Protein AF-A0A8H4QNU5-F1 (afdb_monomer)

Solvent-accessible surface area (backbone atoms only — not comparable to full-atom values): 30077 Å² total; per-residue (Å²): 131,89,81,92,89,90,83,91,81,88,80,84,78,80,78,75,76,78,73,78,78,78,79,72,67,63,80,73,55,80,88,35,53,20,45,44,49,52,50,52,51,52,51,26,39,53,64,59,38,55,66,49,28,43,51,55,43,65,69,76,32,36,51,74,86,24,36,89,65,54,48,67,56,48,35,51,48,15,56,69,18,60,15,71,41,70,68,41,69,55,86,65,88,46,67,34,37,36,41,34,35,30,30,23,67,64,58,68,46,36,32,40,37,39,34,31,28,39,78,87,43,98,76,30,30,37,62,31,41,46,82,38,87,35,69,71,55,69,92,80,47,56,91,85,40,88,61,42,65,61,47,55,57,68,67,44,69,56,48,74,69,54,51,49,48,48,52,51,42,51,37,52,48,28,59,76,44,23,30,52,46,72,53,26,50,53,38,35,54,50,54,52,49,39,51,75,72,46,70,56,70,80,43,36,45,56,53,63,37,22,49,50,54,22,52,58,42,23,73,72,64,56,23,81,55,40,39,39,44,55,41,71,62,82,89,65,76,78,52,72,68,56,48,53,52,50,50,48,51,51,31,61,76,44,50,46,19,32,52,99,78,30,64,48,79,44,81,45,78,58,98,88,46,80,42,38,32,25,38,34,42,39,39,28,35,43,46,45,86,39,88,65,35,48,61,53,54,46,58,55,52,34,64,41,24,81,35,58,29,41,38,43,38,24,47,69,11,64,42,42,100,52,97,44,29,60,60,25,49,24,51,52,47,38,37,42,44,69,67,46,80,68,58,104,52,96,62,72,26,43,47,65,45,32,33,24,18,36,55,80,66,82,50,68,79,43,71,43,52,33,51,75,61,58,69,82,57,53,77,32,33,46,43,31,70,37,36,35,31,33,36,36,30,92,52,30,16,53,64,57,50,47,53,43,47,50,43,47,60,26,74,76,32,52,43,46,33,35,30,47,44,85,79,7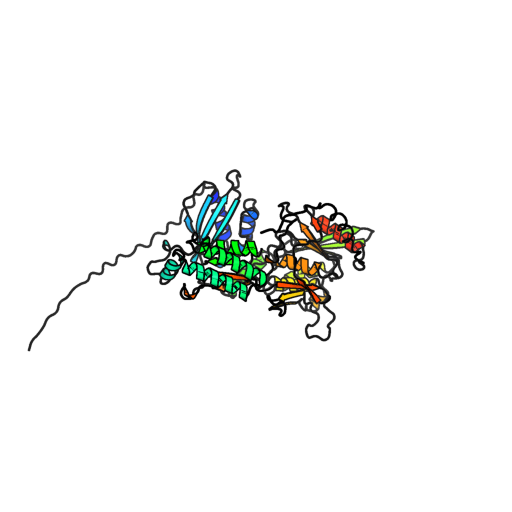8,74,52,74,91,52,47,63,80,52,59,29,70,57,35,55,56,57,49,80,44,67,37,64,26,82,78,52,85,64,42,55,37,32,37,32,33,36,31,32,16,43,50,26,37,30,28,90,87,65,53,66,41,72,61,71,90,60,74,54,80,41,82,34,71,70,62,55,67,58,50,46,51,53,53,47,50,53,43,56,74,68,60,65,76,79,79,82,78,74,81,70,81,67,67,75,66,69,77,77,76,80,86,80,82,88,80,86,85,86,84,81,91,83,135

Sequence (538 aa):
MKGFFQSLLGFTAIFTSAQPLSSTNPTIHPDHPASIQFSKWLTAFNTQKYSSLLDYHTDWNFPYNATQTGPETEFRMSHQFGGLDIVELEPMSSRSSLVAIVKGKRIGRYFRISVDVDVSTPAYTITKFKIDDLVTPLKFISIDDPRRAIYEQAHQSLTPELREKIVDGFTRLLLDRYVNNWMAKWVKEDLEGKLGSGEYNQYENSYTFARRLSEDARNICNNENLWIAFVEPMQTLPSAAEETAMELTYAKSINYGFPPSQITYHNLSSGGENITVAHITITSFVNCSIPGALHHIHDILSSAASASALIIDLQSHAGGPSGSDYDTLSFILSHLLEPVAATNDYNLGRHSVQAFVDHTGNHPLSQLWTFSLPQHMASQRFSDTKPMVVITSRRTSPAGTELAHILQVRRRIPAVAIARDDGSGMMGEVKRTTSKLTRPVALEPVCGEVFEGEKWWLVAVPVAQSLVFDFEGRGSTVDLGRNDILVSEGVVEMAREVLLEMVLRGGGDETHTDTDTETRSEMQGQGESHESQHNDLK

Secondary structure (DSSP, 8-state):
-----------------------------TT-HHHHHHHHHHHHHHTT-HHHHHHHHHSSS--GGGBSS-HHHHHHHHHHHTSEEEEEEPPPSSTTEEEEEEEETTT--EEEEEEEE-TTSTT--EEEEEEEEE---GGGS-TT-TTHHHHHHHTSPPPHHHHHHHHHHHHHHHHHH-S-HHHHHHHHHHHHHHHHTTGGGG--SHHHHHHHHHHHHHHHH--TT-EEEE-PPPS-PPPHHHHHHHHHHHHHHTGGG--TT-EEEEEEEETTEEEEEEEEE------TTSTTHHHHHHHHHHHGGGSSEEEEE-TT----SSTTHHHHHHHHHHHHSPPPP--SSSSTTPPEEEEEE-TTSSSEEEEEE-----HHHHTT---TTS-EEEEE-TT--HHHHHHHHHHHHSTTS-EEEEEE--SSS-STT----GGGT--PEEEEEESTTTTTT---EEEEEE--EEEEE-TT--EEE--TT--SEEESS-HHHHHHHHHHHHHHTTSS-------TTTTTSSSSS-------------

Structure (mmCIF, N/CA/C/O backbone):
data_AF-A0A8H4QNU5-F1
#
_entry.id   AF-A0A8H4QNU5-F1
#
loop_
_atom_site.group_PDB
_atom_site.id
_atom_site.type_symbol
_atom_site.label_atom_id
_atom_site.label_alt_id
_atom_site.label_comp_id
_atom_site.label_asym_id
_atom_site.label_entity_id
_atom_site.label_seq_id
_atom_site.pdbx_PDB_ins_code
_atom_site.Cartn_x
_atom_site.Cartn_y
_atom_site.Cartn_z
_atom_site.occupancy
_atom_site.B_iso_or_equiv
_atom_site.auth_seq_id
_atom_site.auth_comp_id
_atom_site.auth_asym_id
_atom_site.auth_atom_id
_atom_site.pdbx_PDB_model_num
ATOM 1 N N . MET A 1 1 ? -83.454 17.278 27.698 1.00 34.41 1 MET A N 1
ATOM 2 C CA . MET A 1 1 ? -82.327 16.913 28.590 1.00 34.41 1 MET A CA 1
ATOM 3 C C . MET A 1 1 ? -81.073 17.503 27.956 1.00 34.41 1 MET A C 1
ATOM 5 O O . MET A 1 1 ? -80.823 17.170 26.811 1.00 34.41 1 MET A O 1
ATOM 9 N N . LYS A 1 2 ? -80.570 18.648 28.458 1.00 31.47 2 LYS A N 1
ATOM 10 C CA . LYS A 1 2 ? -79.416 18.779 29.394 1.00 31.47 2 LYS A CA 1
ATOM 11 C C . LYS A 1 2 ? -78.160 18.087 28.830 1.00 31.47 2 LYS A C 1
ATOM 13 O O . LYS A 1 2 ? -78.254 16.901 28.568 1.00 31.47 2 LYS A O 1
ATOM 18 N N . GLY A 1 3 ? -76.980 18.680 28.649 1.00 28.00 3 GLY A N 1
ATOM 19 C CA . GLY A 1 3 ? -76.350 19.949 29.059 1.00 28.00 3 GLY A CA 1
ATOM 20 C C . GLY A 1 3 ? -74.816 19.711 29.033 1.00 28.00 3 GLY A C 1
ATOM 21 O O . GLY A 1 3 ? -74.393 18.620 29.385 1.00 28.00 3 GLY A O 1
ATOM 22 N N . PHE A 1 4 ? -74.018 20.573 28.389 1.00 34.12 4 PHE A N 1
ATOM 23 C CA . PHE A 1 4 ? -72.995 21.471 28.981 1.00 34.12 4 PHE A CA 1
ATOM 24 C C . PHE A 1 4 ? -71.911 20.841 29.901 1.00 34.12 4 PHE A C 1
ATOM 26 O O . PHE A 1 4 ? -72.241 20.469 31.021 1.00 34.12 4 PHE A O 1
ATOM 33 N N . PHE A 1 5 ? -70.624 20.823 29.485 1.00 31.03 5 PHE A N 1
ATOM 34 C CA . PHE A 1 5 ? -69.526 21.680 30.017 1.00 31.03 5 PHE A CA 1
ATOM 35 C C . PHE A 1 5 ? -68.133 21.412 29.384 1.00 31.03 5 PHE A C 1
ATOM 37 O O . PHE A 1 5 ? -67.773 20.276 29.091 1.00 31.03 5 PHE A O 1
ATOM 44 N N . GLN A 1 6 ? -67.362 22.498 29.222 1.00 33.28 6 GLN A N 1
ATOM 45 C CA . GLN A 1 6 ? -65.937 22.600 28.855 1.00 33.28 6 GLN A CA 1
ATOM 46 C C . GLN A 1 6 ? -64.992 22.527 30.079 1.00 33.28 6 GLN A C 1
ATOM 48 O O . GLN A 1 6 ? -65.345 23.002 31.154 1.00 33.28 6 GLN A O 1
ATOM 53 N N . SER A 1 7 ? -63.748 22.085 29.859 1.00 28.64 7 SER A N 1
ATOM 54 C CA . SER A 1 7 ? -62.492 22.449 30.565 1.00 28.64 7 SER A CA 1
ATOM 55 C C . SER A 1 7 ? -61.359 21.949 29.648 1.00 28.64 7 SER A C 1
ATOM 57 O O . SER A 1 7 ? -61.395 20.792 29.248 1.00 28.64 7 SER A O 1
ATOM 59 N N . LEU A 1 8 ? -60.500 22.750 29.005 1.00 28.38 8 LEU A N 1
ATOM 60 C CA . LEU A 1 8 ? -59.494 23.740 29.427 1.00 28.38 8 LEU A CA 1
ATOM 61 C C . LEU A 1 8 ? -58.418 23.188 30.385 1.00 28.38 8 LEU A C 1
ATOM 63 O O . LEU A 1 8 ? -58.561 23.284 31.599 1.00 28.38 8 LEU A O 1
ATOM 67 N N . LEU A 1 9 ? -57.318 22.689 29.807 1.00 31.08 9 LEU A N 1
ATOM 68 C CA . LEU A 1 9 ? -55.995 22.577 30.430 1.00 31.08 9 LEU A CA 1
ATOM 69 C C . LEU A 1 9 ? -54.949 23.052 29.412 1.00 31.08 9 LEU A C 1
ATOM 71 O O . LEU A 1 9 ? -54.781 22.456 28.351 1.00 31.08 9 LEU A O 1
ATOM 75 N N . GLY A 1 10 ? -54.295 24.169 29.730 1.00 27.77 10 GLY A N 1
ATOM 76 C CA . GLY A 1 10 ? -53.160 24.697 28.985 1.00 27.77 10 GLY A CA 1
ATOM 77 C C . GLY A 1 10 ? -51.876 23.991 29.406 1.00 27.77 10 GLY A C 1
ATOM 78 O O . GLY A 1 10 ? -51.514 24.020 30.579 1.00 27.77 10 GLY A O 1
ATOM 79 N N . PHE A 1 11 ? -51.188 23.386 28.440 1.00 32.78 11 PHE A N 1
ATOM 80 C CA . PHE A 1 11 ? -49.791 22.988 28.570 1.00 32.78 11 PHE A CA 1
ATOM 81 C C . PHE A 1 11 ? -48.928 24.058 27.902 1.00 32.78 11 PHE A C 1
ATOM 83 O O . PHE A 1 11 ? -48.875 24.171 26.679 1.00 32.78 11 PHE A O 1
ATOM 90 N N . THR A 1 12 ? -48.259 24.870 28.712 1.00 29.70 12 THR A N 1
ATOM 91 C CA . THR A 1 12 ? -47.139 25.706 28.285 1.00 29.70 12 THR A CA 1
ATOM 92 C C . THR A 1 12 ? -45.952 24.789 27.998 1.00 29.70 12 THR A C 1
ATOM 94 O O . THR A 1 12 ? -45.274 24.327 28.912 1.00 29.70 12 THR A O 1
ATOM 97 N N . ALA A 1 13 ? -45.711 24.493 26.721 1.00 32.84 13 ALA A N 1
ATOM 98 C CA . ALA A 1 13 ? -44.484 23.843 26.281 1.00 32.84 13 ALA A CA 1
ATOM 99 C C . ALA A 1 13 ? -43.311 24.819 26.472 1.00 32.84 13 ALA A C 1
ATOM 101 O O . ALA A 1 13 ? -43.195 25.818 25.761 1.00 32.84 13 ALA A O 1
ATOM 102 N N . ILE A 1 14 ? -42.458 24.549 27.460 1.00 33.12 14 ILE A N 1
ATOM 103 C CA . ILE A 1 14 ? -41.163 25.217 27.602 1.00 33.12 14 ILE A CA 1
ATOM 104 C C . ILE A 1 14 ? -40.258 24.619 26.523 1.00 33.12 14 ILE A C 1
ATOM 106 O O . ILE A 1 14 ? -39.682 23.551 26.702 1.00 33.12 14 ILE A O 1
ATOM 110 N N . PHE A 1 15 ? -40.163 25.291 25.378 1.00 35.19 15 PHE A N 1
ATOM 111 C CA . PHE A 1 15 ? -39.115 25.021 24.401 1.00 35.19 15 PHE A CA 1
ATOM 112 C C . PHE A 1 15 ? -37.797 25.559 24.963 1.00 35.19 15 PHE A C 1
ATOM 114 O O . PHE A 1 15 ? -37.478 26.738 24.820 1.00 35.19 15 PHE A O 1
ATOM 121 N N . THR A 1 16 ? -37.022 24.706 25.631 1.00 36.19 16 THR A N 1
ATOM 122 C CA . THR A 1 16 ? -35.598 24.961 25.854 1.00 36.19 16 THR A CA 1
ATOM 123 C C . THR A 1 16 ? -34.911 24.905 24.497 1.00 36.19 16 THR A C 1
ATOM 125 O O . THR A 1 16 ? -34.669 23.825 23.964 1.00 36.19 16 THR A O 1
ATOM 128 N N . SER A 1 17 ? -34.623 26.068 23.904 1.00 39.38 17 SER A N 1
ATOM 129 C CA . SER A 1 17 ? -33.760 26.120 22.726 1.00 39.38 17 SER A CA 1
ATOM 130 C C . SER A 1 17 ? -32.381 25.624 23.155 1.00 39.38 17 SER A C 1
ATOM 132 O O . SER A 1 17 ? -31.683 26.317 23.901 1.00 39.38 17 SER A O 1
ATOM 134 N N . ALA A 1 18 ? -32.004 24.415 22.742 1.00 38.41 18 ALA A N 1
ATOM 135 C CA . ALA A 1 18 ? -30.644 23.937 22.912 1.00 38.41 18 ALA A CA 1
ATOM 136 C C . ALA A 1 18 ? -29.724 24.944 22.210 1.00 38.41 18 ALA A C 1
ATOM 138 O O . ALA A 1 18 ? -29.812 25.127 20.995 1.00 38.41 18 ALA A O 1
ATOM 139 N N . GLN A 1 19 ? -28.912 25.671 22.981 1.00 36.81 19 GLN A N 1
ATOM 140 C CA . GLN A 1 19 ? -27.912 26.545 22.386 1.00 36.81 19 GLN A CA 1
ATOM 141 C C . GLN A 1 19 ? -26.945 25.661 21.592 1.00 36.81 19 GLN A C 1
ATOM 143 O O . GLN A 1 19 ? -26.494 24.645 22.131 1.00 36.81 19 GLN A O 1
ATOM 148 N N . PRO A 1 20 ? -26.637 25.999 20.328 1.00 46.50 20 PRO A N 1
ATOM 149 C CA . PRO A 1 20 ? -25.616 25.282 19.585 1.00 46.50 20 PRO A CA 1
ATOM 150 C C . PRO A 1 20 ? -24.326 25.339 20.402 1.00 46.50 20 PRO A C 1
ATOM 152 O O . PRO A 1 20 ? -23.888 26.420 20.796 1.00 46.50 20 PRO A O 1
ATOM 155 N N . LEU A 1 21 ? -23.757 24.171 20.708 1.00 44.94 21 LEU A N 1
ATOM 156 C CA . LEU A 1 21 ? -22.444 24.066 21.332 1.00 44.94 21 LEU A CA 1
ATOM 157 C C . LEU A 1 21 ? -21.467 24.850 20.454 1.00 44.94 21 LEU A C 1
ATOM 159 O O . LEU A 1 21 ? -21.171 24.433 19.335 1.00 44.94 21 LEU A O 1
ATOM 163 N N . SER A 1 22 ? -21.017 26.010 20.936 1.00 46.38 22 SER A N 1
ATOM 164 C CA . SER A 1 22 ? -19.964 26.787 20.293 1.00 46.38 22 SER A CA 1
ATOM 165 C C . SER A 1 22 ? -18.736 25.894 20.191 1.00 46.38 22 SER A C 1
ATOM 167 O O . SER A 1 22 ? -18.054 25.655 21.186 1.00 46.38 22 SER A O 1
ATOM 169 N N . SER A 1 23 ? -18.486 25.355 18.999 1.00 50.47 23 SER A N 1
ATOM 170 C CA . SER A 1 23 ? -17.342 24.501 18.716 1.00 50.47 23 SER A CA 1
ATOM 171 C C . SER A 1 23 ? -16.081 25.361 18.736 1.00 50.47 23 SER A C 1
ATOM 173 O O . SER A 1 23 ? -15.636 25.876 17.709 1.00 50.47 23 SER A O 1
ATOM 175 N N . THR A 1 24 ? -15.513 25.580 19.918 1.00 70.25 24 THR A N 1
ATOM 176 C CA . THR A 1 24 ? -14.141 26.067 20.010 1.00 70.25 24 THR A CA 1
ATOM 177 C C . THR A 1 24 ? -13.254 24.949 19.488 1.00 70.25 24 THR A C 1
ATOM 179 O O . THR A 1 24 ? -13.092 23.931 20.163 1.00 70.25 24 THR A O 1
ATOM 182 N N . ASN A 1 25 ? -12.734 25.111 18.270 1.00 79.31 25 ASN A N 1
ATOM 183 C CA . ASN A 1 25 ? -11.750 24.186 17.721 1.00 79.31 25 ASN A CA 1
ATOM 184 C C . ASN A 1 25 ? -10.618 24.017 18.747 1.00 79.31 25 ASN A C 1
ATOM 186 O O . ASN A 1 25 ? -10.149 25.032 19.275 1.00 79.31 25 ASN A O 1
ATOM 190 N N . PRO A 1 26 ? -10.192 22.781 19.058 1.00 87.00 26 PRO A N 1
ATOM 191 C CA . PRO A 1 26 ? -9.111 22.554 20.004 1.00 87.00 26 PRO A CA 1
ATOM 192 C C . PRO A 1 26 ? -7.875 23.351 19.586 1.00 87.00 26 PRO A C 1
ATOM 194 O O . PRO A 1 26 ? -7.382 23.210 18.465 1.00 87.00 26 PRO A O 1
ATOM 197 N N . THR A 1 27 ? -7.375 24.205 20.476 1.00 89.25 27 THR A N 1
ATOM 198 C CA . THR A 1 27 ? -6.168 24.984 20.200 1.00 89.25 27 THR A CA 1
ATOM 199 C C . THR A 1 27 ? -4.952 24.078 20.348 1.00 89.25 27 THR A C 1
ATOM 201 O O . THR A 1 27 ? -4.603 23.667 21.453 1.00 89.25 27 THR A O 1
ATOM 204 N N . ILE A 1 28 ? -4.285 23.780 19.235 1.00 91.25 28 ILE A N 1
ATOM 205 C CA . ILE A 1 28 ? -2.981 23.118 19.246 1.00 91.25 28 ILE A CA 1
ATOM 206 C C . ILE A 1 28 ? -1.957 24.068 19.880 1.00 91.25 28 ILE A C 1
ATOM 208 O O . ILE A 1 28 ? -1.839 25.217 19.456 1.00 91.25 28 ILE A O 1
ATOM 212 N N . HIS A 1 29 ? -1.190 23.600 20.867 1.00 92.25 29 HIS A N 1
ATOM 213 C CA . HIS A 1 29 ? -0.110 24.396 21.456 1.00 92.25 29 HIS A CA 1
ATOM 214 C C . HIS A 1 29 ? 0.997 24.657 20.417 1.00 92.25 29 HIS A C 1
ATOM 216 O O . HIS A 1 29 ? 1.667 23.699 20.018 1.00 92.25 29 HIS A O 1
ATOM 222 N N . PRO A 1 30 ? 1.225 25.917 19.994 1.00 90.94 30 PRO A N 1
ATOM 223 C CA . PRO A 1 30 ? 2.126 26.225 18.880 1.00 90.94 30 PRO A CA 1
ATOM 224 C C . PRO A 1 30 ? 3.601 25.932 19.192 1.00 90.94 30 PRO A C 1
ATOM 226 O O . PRO A 1 30 ? 4.366 25.650 18.278 1.00 90.94 30 PRO A O 1
ATOM 229 N N . ASP A 1 31 ? 3.985 25.927 20.473 1.00 93.00 31 ASP A N 1
ATOM 230 C CA . ASP A 1 31 ? 5.375 25.732 20.920 1.00 93.00 31 ASP A CA 1
ATOM 231 C C . ASP A 1 31 ? 5.702 24.275 21.308 1.00 93.00 31 ASP A C 1
ATOM 233 O O . ASP A 1 31 ? 6.784 23.965 21.823 1.00 93.00 31 ASP A O 1
ATOM 237 N N . HIS A 1 32 ? 4.751 23.357 21.122 1.00 95.62 32 HIS A N 1
ATOM 238 C CA . HIS A 1 32 ? 4.924 21.955 21.481 1.00 95.62 32 HIS A CA 1
ATOM 239 C C . HIS A 1 32 ? 5.539 21.172 20.300 1.00 95.62 32 HIS A C 1
ATOM 241 O O . HIS A 1 32 ? 4.938 21.147 19.227 1.00 95.62 32 HIS A O 1
ATOM 247 N N . PRO A 1 33 ? 6.706 20.509 20.453 1.00 96.06 33 PRO A N 1
ATOM 248 C CA . PRO A 1 33 ? 7.422 19.874 19.337 1.00 96.06 33 PRO A CA 1
ATOM 249 C C . PRO A 1 33 ? 6.572 18.937 18.466 1.00 96.06 33 PRO A C 1
ATOM 251 O O . PRO A 1 33 ? 6.509 19.111 17.248 1.00 96.06 33 PRO A O 1
ATOM 254 N N . ALA A 1 34 ? 5.848 17.995 19.081 1.00 96.19 34 ALA A N 1
ATOM 255 C CA . ALA A 1 34 ? 4.969 17.080 18.344 1.00 96.19 34 ALA A CA 1
ATOM 256 C C . ALA A 1 34 ? 3.806 17.814 17.648 1.00 96.19 34 ALA A C 1
ATOM 258 O O . ALA A 1 34 ? 3.397 17.450 16.548 1.00 96.19 34 ALA A O 1
ATOM 259 N N . SER A 1 35 ? 3.320 18.902 18.250 1.00 96.44 35 SER A N 1
ATOM 260 C CA . SER A 1 35 ? 2.259 19.738 17.688 1.00 96.44 35 SER A CA 1
ATOM 261 C C . SER A 1 35 ? 2.705 20.500 16.451 1.00 96.44 35 SER A C 1
ATOM 263 O O . SER A 1 35 ? 1.925 20.637 15.510 1.00 96.44 35 SER A O 1
ATOM 265 N N . ILE A 1 36 ? 3.953 20.972 16.428 1.00 95.50 36 ILE A N 1
ATOM 266 C CA . ILE A 1 36 ? 4.542 21.638 15.262 1.00 95.50 36 ILE A CA 1
ATOM 267 C C . ILE A 1 36 ? 4.569 20.671 14.077 1.00 95.50 36 ILE A C 1
ATOM 269 O O . ILE A 1 36 ? 4.114 21.024 12.990 1.00 95.50 36 ILE A O 1
ATOM 273 N N . GLN A 1 37 ? 5.052 19.443 14.287 1.00 95.38 37 GLN A N 1
ATOM 274 C CA . GLN A 1 37 ? 5.104 18.439 13.223 1.00 95.38 37 GLN A CA 1
ATOM 275 C C . GLN A 1 37 ? 3.718 18.000 12.763 1.00 95.38 37 GLN A C 1
ATOM 277 O O . GLN A 1 37 ? 3.441 18.029 11.565 1.00 95.38 37 GLN A O 1
ATOM 282 N N . PHE A 1 38 ? 2.820 17.692 13.700 1.00 96.00 38 PHE A N 1
ATOM 283 C CA . PHE A 1 38 ? 1.441 17.342 13.375 1.00 96.00 38 PHE A CA 1
ATOM 284 C C . PHE A 1 38 ? 0.732 18.452 12.584 1.00 96.00 38 PHE A C 1
ATOM 286 O O . PHE A 1 38 ? 0.052 18.169 11.603 1.00 96.00 38 PHE A O 1
ATOM 293 N N . SER A 1 39 ? 0.939 19.723 12.945 1.00 96.06 39 SER A N 1
ATOM 294 C CA . SER A 1 39 ? 0.343 20.865 12.236 1.00 96.06 39 SER A CA 1
ATOM 295 C C . SER A 1 39 ? 0.888 21.022 10.815 1.00 96.06 39 SER A C 1
ATOM 297 O O . SER A 1 39 ? 0.119 21.316 9.897 1.00 96.06 39 SER A O 1
ATOM 299 N N . LYS A 1 40 ? 2.197 20.812 10.609 1.00 95.31 40 LYS A N 1
ATOM 300 C CA . LYS A 1 40 ? 2.816 20.817 9.272 1.00 95.31 40 LYS A CA 1
ATOM 301 C C . LYS A 1 40 ? 2.243 19.702 8.399 1.00 95.31 40 LYS A C 1
ATOM 303 O O . LYS A 1 40 ? 1.782 19.989 7.295 1.00 95.31 40 LYS A O 1
ATOM 308 N N . TRP A 1 41 ? 2.197 18.475 8.922 1.00 96.12 41 TRP A N 1
ATOM 309 C CA . TRP A 1 41 ? 1.595 17.336 8.231 1.00 96.12 41 TRP A CA 1
ATOM 310 C C . TRP A 1 41 ? 0.131 17.602 7.879 1.00 96.12 41 TRP A C 1
ATOM 312 O O . TRP A 1 41 ? -0.257 17.490 6.722 1.00 96.12 41 TRP A O 1
ATOM 322 N N . LEU A 1 42 ? -0.679 18.020 8.857 1.00 97.12 42 LEU A N 1
ATOM 323 C CA . LEU A 1 42 ? -2.106 18.267 8.663 1.00 97.12 42 LEU A CA 1
ATOM 324 C C . LEU A 1 42 ? -2.348 19.368 7.625 1.00 97.12 42 LEU A C 1
ATOM 326 O O . LEU A 1 42 ? -3.288 19.280 6.836 1.00 97.12 42 LEU A O 1
ATOM 330 N N . THR A 1 43 ? -1.487 20.389 7.598 1.00 96.56 43 THR A N 1
ATOM 331 C CA . THR A 1 43 ? -1.516 21.437 6.571 1.00 96.56 43 THR A CA 1
ATOM 332 C C . THR A 1 43 ? -1.243 20.848 5.191 1.00 96.56 43 THR A C 1
ATOM 334 O O . THR A 1 43 ? -2.039 21.083 4.284 1.00 96.56 43 THR A O 1
ATOM 337 N N . ALA A 1 44 ? -0.180 20.049 5.036 1.00 96.31 44 ALA A N 1
ATOM 338 C CA . ALA A 1 44 ? 0.158 19.381 3.779 1.00 96.31 44 ALA A CA 1
ATOM 339 C C . ALA A 1 44 ? -0.970 18.440 3.315 1.00 96.31 44 ALA A C 1
ATOM 341 O O . ALA A 1 44 ? -1.446 18.558 2.184 1.00 96.31 44 ALA A O 1
ATOM 342 N N . PHE A 1 45 ? -1.474 17.589 4.212 1.00 96.44 45 PHE A N 1
ATOM 343 C CA . PHE A 1 45 ? -2.591 16.668 3.987 1.00 96.44 45 PHE A CA 1
ATOM 344 C C . PHE A 1 45 ? -3.844 17.406 3.511 1.00 96.44 45 PHE A C 1
ATOM 346 O O . PHE A 1 45 ? -4.460 17.035 2.515 1.00 96.44 45 PHE A O 1
ATOM 353 N N . ASN A 1 46 ? -4.193 18.517 4.162 1.00 97.19 46 ASN A N 1
ATOM 354 C CA . ASN A 1 46 ? -5.373 19.301 3.813 1.00 97.19 46 ASN A CA 1
ATOM 355 C C . ASN A 1 46 ? -5.256 20.072 2.492 1.00 97.19 46 ASN A C 1
ATOM 357 O O . ASN A 1 46 ? -6.277 20.555 2.003 1.00 97.19 46 ASN A O 1
ATOM 361 N N . THR A 1 47 ? -4.069 20.169 1.882 1.00 96.81 47 THR A N 1
ATOM 362 C CA . THR A 1 47 ? -3.950 20.740 0.530 1.00 96.81 47 THR A CA 1
ATOM 363 C C . THR A 1 47 ? -4.505 19.816 -0.551 1.00 96.81 47 THR A C 1
ATOM 365 O O . THR A 1 47 ? -4.806 20.302 -1.640 1.00 96.81 47 THR A O 1
ATOM 368 N N . GLN A 1 48 ? -4.609 18.507 -0.270 1.00 94.38 48 GLN A N 1
ATOM 369 C CA . GLN A 1 48 ? -4.953 17.475 -1.253 1.00 94.38 48 GLN A CA 1
ATOM 370 C C . GLN A 1 48 ? -4.026 17.516 -2.484 1.00 94.38 48 GLN A C 1
ATOM 372 O O . GLN A 1 48 ? -4.429 17.238 -3.609 1.00 94.38 48 GLN A O 1
ATOM 377 N N . LYS A 1 49 ? -2.756 17.891 -2.297 1.00 93.94 49 LYS A N 1
ATOM 378 C CA . LYS A 1 49 ? -1.734 17.869 -3.349 1.00 93.94 49 LYS A CA 1
ATOM 379 C C . LYS A 1 49 ? -0.667 16.853 -2.994 1.00 93.94 49 LYS A C 1
ATOM 381 O O . LYS A 1 49 ? -0.075 16.926 -1.920 1.00 93.94 49 LYS A O 1
ATOM 386 N N . TYR A 1 50 ? -0.385 15.942 -3.924 1.00 91.19 50 TYR A N 1
ATOM 387 C CA . TYR A 1 50 ? 0.648 14.927 -3.728 1.00 91.19 50 TYR A CA 1
ATOM 388 C C . TYR A 1 50 ? 2.017 15.566 -3.486 1.00 91.19 50 TYR A C 1
ATOM 390 O O . TYR A 1 50 ? 2.716 15.162 -2.567 1.00 91.19 50 TYR A O 1
ATOM 398 N N . SER A 1 51 ? 2.358 16.620 -4.236 1.00 91.00 51 SER A N 1
ATOM 399 C CA . SER A 1 51 ? 3.627 17.334 -4.068 1.00 91.00 51 SER A CA 1
ATOM 400 C C . SER A 1 51 ? 3.797 17.903 -2.659 1.00 91.00 51 SER A C 1
ATOM 402 O O . SER A 1 51 ? 4.858 17.755 -2.081 1.00 91.00 51 SER A O 1
ATOM 404 N N . SER A 1 52 ? 2.747 18.469 -2.055 1.00 94.00 52 SER A N 1
ATOM 405 C CA . SER A 1 52 ? 2.828 19.011 -0.692 1.00 94.00 52 SER A CA 1
ATOM 406 C C . SER A 1 52 ? 3.062 17.930 0.365 1.00 94.00 52 SER A C 1
ATOM 408 O O . SER A 1 52 ? 3.768 18.175 1.339 1.00 94.00 52 SER A O 1
ATOM 410 N N . LEU A 1 53 ? 2.485 16.738 0.179 1.00 92.88 53 LEU A N 1
ATOM 411 C CA . LEU A 1 53 ? 2.777 15.580 1.025 1.00 92.88 53 LEU A CA 1
ATOM 412 C C . LEU A 1 53 ? 4.196 15.064 0.776 1.00 92.88 53 LEU A C 1
ATOM 414 O O . LEU A 1 53 ? 4.916 14.792 1.728 1.00 92.88 53 LEU A O 1
ATOM 418 N N . LEU A 1 54 ? 4.619 14.970 -0.484 1.00 89.19 54 LEU A N 1
ATOM 419 C CA . LEU A 1 54 ? 5.966 14.535 -0.832 1.00 89.19 54 LEU A CA 1
ATOM 420 C C . LEU A 1 54 ? 7.026 15.461 -0.225 1.00 89.19 54 LEU A C 1
ATOM 422 O O . LEU A 1 54 ? 7.913 14.956 0.453 1.00 89.19 54 LEU A O 1
ATOM 426 N N . ASP A 1 55 ? 6.882 16.779 -0.384 1.00 90.88 55 ASP A N 1
ATOM 427 C CA . ASP A 1 55 ? 7.779 17.793 0.186 1.00 90.88 55 ASP A CA 1
ATOM 428 C C . ASP A 1 55 ? 7.899 17.617 1.711 1.00 90.88 55 ASP A C 1
ATOM 430 O O . ASP A 1 55 ? 8.998 17.564 2.267 1.00 90.88 55 ASP A O 1
ATOM 434 N N . TYR A 1 56 ? 6.761 17.421 2.388 1.00 92.38 56 TYR A N 1
ATOM 435 C CA . TYR A 1 56 ? 6.728 17.161 3.827 1.00 92.38 56 TYR A CA 1
ATOM 436 C C . TYR A 1 56 ? 7.495 15.887 4.221 1.00 92.38 56 TYR A C 1
ATOM 438 O O . TYR A 1 56 ? 8.203 15.882 5.232 1.00 92.38 56 TYR A O 1
ATOM 446 N N . HIS A 1 57 ? 7.388 14.823 3.419 1.00 89.38 57 HIS A N 1
ATOM 447 C CA . HIS A 1 57 ? 8.102 13.565 3.649 1.00 89.38 57 HIS A CA 1
ATOM 448 C C . HIS A 1 57 ? 9.600 13.651 3.293 1.00 89.38 57 HIS A C 1
ATOM 450 O O . HIS A 1 57 ? 10.414 12.966 3.910 1.00 89.38 57 HIS A O 1
ATOM 456 N N . THR A 1 58 ? 10.002 14.486 2.328 1.00 83.62 58 THR A N 1
ATOM 457 C CA . THR A 1 58 ? 11.399 14.586 1.865 1.00 83.62 58 THR A CA 1
ATOM 458 C C . THR A 1 58 ? 12.279 15.523 2.687 1.00 83.62 58 THR A C 1
ATOM 460 O O . THR A 1 58 ? 13.493 15.326 2.710 1.00 83.62 58 THR A O 1
ATOM 463 N N . ASP A 1 59 ? 11.709 16.495 3.402 1.00 73.62 59 ASP A N 1
ATOM 464 C CA . ASP A 1 59 ? 12.445 17.533 4.147 1.00 73.62 59 ASP A CA 1
ATOM 465 C C . ASP A 1 59 ? 13.122 17.036 5.452 1.00 73.62 59 ASP A C 1
ATOM 467 O O . ASP A 1 59 ? 13.200 17.759 6.445 1.00 73.62 59 ASP A O 1
ATOM 471 N N . TRP A 1 60 ? 13.633 15.797 5.476 1.00 61.50 60 TRP A N 1
ATOM 472 C CA . TRP A 1 60 ? 14.374 15.145 6.580 1.00 61.50 60 TRP A CA 1
ATOM 473 C C . TRP A 1 60 ? 13.605 14.943 7.898 1.00 61.50 60 TRP A C 1
ATOM 475 O O . TRP A 1 60 ? 14.117 14.329 8.835 1.00 61.50 60 TRP A O 1
ATOM 485 N N . ASN A 1 61 ? 12.360 15.408 7.977 1.00 68.62 61 ASN A N 1
ATOM 486 C CA . ASN A 1 61 ? 11.560 15.372 9.202 1.00 68.62 61 ASN A CA 1
ATOM 487 C C . ASN A 1 61 ? 10.710 14.119 9.343 1.00 68.62 61 ASN A C 1
ATOM 489 O O . ASN A 1 61 ? 10.138 13.899 10.408 1.00 68.62 61 ASN A O 1
ATOM 493 N N . PHE A 1 62 ? 10.632 13.311 8.291 1.00 82.62 62 PHE A N 1
ATOM 494 C CA . PHE A 1 62 ? 9.752 12.165 8.245 1.00 82.62 62 PHE A CA 1
ATOM 495 C C . PHE A 1 62 ? 10.488 10.958 7.652 1.00 82.62 62 PHE A C 1
ATOM 497 O O . PHE A 1 62 ? 10.439 10.706 6.448 1.00 82.62 62 PHE A O 1
ATOM 504 N N . PRO A 1 63 ? 11.208 10.183 8.473 1.00 81.19 63 PRO A N 1
ATOM 505 C CA . PRO A 1 63 ? 11.830 8.975 7.980 1.00 81.19 63 PRO A CA 1
ATOM 506 C C . PRO A 1 63 ? 10.724 7.948 7.689 1.00 81.19 63 PRO A C 1
ATOM 508 O O . PRO A 1 63 ? 9.835 7.710 8.503 1.00 81.19 63 PRO A O 1
ATOM 511 N N . TYR A 1 64 ? 10.760 7.331 6.507 1.00 77.56 64 TYR A N 1
ATOM 512 C CA . TYR A 1 64 ? 9.712 6.400 6.060 1.00 77.56 64 TYR A CA 1
ATOM 513 C C . TYR A 1 64 ? 9.507 5.196 6.995 1.00 77.56 64 TYR A C 1
ATOM 515 O O . TYR A 1 64 ? 8.437 4.601 6.995 1.00 77.56 64 TYR A O 1
ATOM 523 N N . ASN A 1 65 ? 10.503 4.842 7.814 1.00 77.69 65 ASN A N 1
ATOM 524 C CA . ASN A 1 65 ? 10.375 3.790 8.827 1.00 77.69 65 ASN A CA 1
ATOM 525 C C . ASN A 1 65 ? 9.562 4.221 10.064 1.00 77.69 65 ASN A C 1
ATOM 527 O O . ASN A 1 65 ? 9.176 3.363 10.855 1.00 77.69 65 ASN A O 1
ATOM 531 N N . ALA A 1 66 ? 9.298 5.518 10.244 1.00 83.62 66 ALA A N 1
ATOM 532 C CA . ALA A 1 66 ? 8.491 6.029 11.345 1.00 83.62 66 ALA A CA 1
ATOM 533 C C . ALA A 1 66 ? 6.983 5.941 11.075 1.00 83.62 66 ALA A C 1
ATOM 535 O O . ALA A 1 66 ? 6.203 6.070 12.016 1.00 83.62 66 ALA A O 1
ATOM 536 N N . THR A 1 67 ? 6.549 5.707 9.834 1.00 84.12 67 THR A N 1
ATOM 537 C CA . THR A 1 67 ? 5.127 5.637 9.465 1.00 84.12 67 THR A CA 1
ATOM 538 C C . THR A 1 67 ? 4.725 4.293 8.901 1.00 84.12 67 THR A C 1
ATOM 540 O O . THR A 1 67 ? 5.520 3.560 8.322 1.00 84.12 67 THR A O 1
ATOM 543 N N . GLN A 1 68 ? 3.441 3.996 9.054 1.00 77.44 68 GLN A N 1
ATOM 544 C CA . GLN A 1 68 ? 2.775 2.893 8.371 1.00 77.44 68 GLN A CA 1
ATOM 545 C C . GLN A 1 68 ? 2.238 3.307 6.990 1.00 77.44 68 GLN A C 1
ATOM 547 O O . GLN A 1 68 ? 1.904 2.446 6.182 1.00 77.44 68 GLN A O 1
ATOM 552 N N . THR A 1 69 ? 2.153 4.612 6.711 1.00 81.81 69 THR A N 1
ATOM 553 C CA . THR A 1 69 ? 1.575 5.191 5.492 1.00 81.81 69 THR A CA 1
ATOM 554 C C . THR A 1 69 ? 2.576 6.087 4.771 1.00 81.81 69 THR A C 1
ATOM 556 O O . THR A 1 69 ? 3.180 6.963 5.377 1.00 81.81 69 THR A O 1
ATOM 559 N N . GLY A 1 70 ? 2.734 5.898 3.461 1.00 85.94 70 GLY A N 1
ATOM 560 C CA . GLY A 1 70 ? 3.498 6.819 2.613 1.00 85.94 70 GLY A CA 1
ATOM 561 C C . GLY A 1 70 ? 2.657 8.000 2.100 1.00 85.94 70 GLY A C 1
ATOM 562 O O . GLY A 1 70 ? 1.423 7.958 2.188 1.00 85.94 70 GLY A O 1
ATOM 563 N N . PRO A 1 71 ? 3.294 9.009 1.471 1.00 89.31 71 PRO A N 1
ATOM 564 C CA . PRO A 1 71 ? 2.627 10.201 0.936 1.00 89.31 71 PRO A CA 1
ATOM 565 C C . PRO A 1 71 ? 1.546 9.867 -0.099 1.00 89.31 71 PRO A C 1
ATOM 567 O O . PRO A 1 71 ? 0.569 10.592 -0.238 1.00 89.31 71 PRO A O 1
ATOM 570 N N . GLU A 1 72 ? 1.672 8.746 -0.805 1.00 85.56 72 GLU A N 1
ATOM 571 C CA . GLU A 1 72 ? 0.660 8.256 -1.742 1.00 85.56 72 GLU A CA 1
ATOM 572 C C . GLU A 1 72 ? -0.620 7.782 -1.039 1.00 85.56 72 GLU A C 1
ATOM 574 O O . GLU A 1 72 ? -1.732 8.153 -1.424 1.00 85.56 72 GLU A O 1
ATOM 579 N N . THR A 1 73 ? -0.471 6.996 0.032 1.00 87.12 73 THR A N 1
ATOM 580 C CA . THR A 1 73 ? -1.613 6.544 0.839 1.00 87.12 73 THR A CA 1
ATOM 581 C C . THR A 1 73 ? -2.293 7.742 1.495 1.00 87.12 73 THR A C 1
ATOM 583 O O . THR A 1 73 ? -3.516 7.862 1.438 1.00 87.12 73 THR A O 1
ATOM 586 N N . GLU A 1 74 ? -1.504 8.674 2.029 1.00 92.75 74 GLU A N 1
ATOM 587 C CA . GLU A 1 74 ? -1.996 9.927 2.604 1.00 92.75 74 GLU A CA 1
ATOM 588 C C . GLU A 1 74 ? -2.688 10.812 1.561 1.00 92.75 74 GLU A C 1
ATOM 590 O O . GLU A 1 74 ? -3.738 11.383 1.844 1.00 92.75 74 GLU A O 1
ATOM 595 N N . PHE A 1 75 ? -2.178 10.877 0.329 1.00 92.44 75 PHE A N 1
ATOM 596 C CA . PHE A 1 75 ? -2.814 11.608 -0.764 1.00 92.44 75 PHE A CA 1
ATOM 597 C C . PHE A 1 75 ? -4.206 11.050 -1.073 1.00 92.44 75 PHE A C 1
ATOM 599 O O . PHE A 1 75 ? -5.170 11.820 -1.152 1.00 92.44 75 PHE A O 1
ATOM 606 N N . ARG A 1 76 ? -4.337 9.721 -1.184 1.00 87.19 76 ARG A N 1
ATOM 607 C CA . ARG A 1 76 ? -5.633 9.067 -1.412 1.00 87.19 76 ARG A CA 1
ATOM 608 C C . ARG A 1 76 ? -6.585 9.320 -0.249 1.00 87.19 76 ARG A C 1
ATOM 610 O O . ARG A 1 76 ? -7.725 9.716 -0.473 1.00 87.19 76 ARG A O 1
ATOM 617 N N . MET A 1 77 ? -6.107 9.161 0.984 1.00 91.75 77 MET A N 1
ATOM 618 C CA . MET A 1 77 ? -6.885 9.462 2.188 1.00 91.75 77 MET A CA 1
ATOM 619 C C . MET A 1 77 ? -7.337 10.926 2.210 1.00 91.75 77 MET A C 1
ATOM 621 O O . MET A 1 77 ? -8.494 11.199 2.513 1.00 91.75 77 MET A O 1
ATOM 625 N N . SER A 1 78 ? -6.477 11.875 1.830 1.00 94.44 78 SER A N 1
ATOM 626 C CA . SER A 1 78 ? -6.817 13.302 1.844 1.00 94.44 78 SER A CA 1
ATOM 627 C C . SER A 1 78 ? -7.965 13.645 0.902 1.00 94.44 78 SER A C 1
ATOM 629 O O . SER A 1 78 ? -8.862 14.390 1.292 1.00 94.44 78 SER A O 1
ATOM 631 N N . HIS A 1 79 ? -8.009 13.038 -0.283 1.00 91.69 79 HIS A N 1
ATOM 632 C CA . HIS A 1 79 ? -9.136 13.181 -1.200 1.00 91.69 79 HIS A CA 1
ATOM 633 C C . HIS A 1 79 ? -10.350 12.415 -0.704 1.00 91.69 79 HIS A C 1
ATOM 635 O O . HIS A 1 79 ? -11.445 12.972 -0.657 1.00 91.69 79 HIS A O 1
ATOM 641 N N . GLN A 1 80 ? -10.161 11.155 -0.289 1.00 89.00 80 GLN A N 1
ATOM 642 C CA . GLN A 1 80 ? -11.234 10.312 0.226 1.00 89.00 80 GLN A CA 1
ATOM 643 C C . GLN A 1 80 ? -11.993 11.040 1.339 1.00 89.00 80 GLN A C 1
ATOM 645 O O . GLN A 1 80 ? -13.223 11.101 1.307 1.00 89.00 80 GLN A O 1
ATOM 650 N N . PHE A 1 81 ? -11.257 11.661 2.257 1.00 93.12 81 PHE A N 1
ATOM 651 C CA . PHE A 1 81 ? -11.786 12.326 3.438 1.00 93.12 81 PHE A CA 1
ATOM 652 C C . PHE A 1 81 ? -12.085 13.807 3.215 1.00 93.12 81 PHE A C 1
ATOM 654 O O . PHE A 1 81 ? -12.724 14.405 4.070 1.00 93.12 81 PHE A O 1
ATOM 661 N N . GLY A 1 82 ? -11.680 14.399 2.087 1.00 93.50 82 GLY A N 1
ATOM 662 C CA . GLY A 1 82 ? -11.781 15.840 1.834 1.00 93.50 82 GLY A CA 1
ATOM 663 C C . GLY A 1 82 ? -10.897 16.687 2.760 1.00 93.50 82 GLY A C 1
ATOM 664 O O . GLY A 1 82 ? -11.190 17.860 2.984 1.00 93.50 82 GLY A O 1
ATOM 665 N N . GLY A 1 83 ? -9.849 16.090 3.328 1.00 96.12 83 GLY A N 1
ATOM 666 C CA . GLY A 1 83 ? -9.069 16.619 4.442 1.00 96.12 83 GLY A CA 1
ATOM 667 C C . GLY A 1 83 ? -9.609 16.209 5.817 1.00 96.12 83 GLY A C 1
ATOM 668 O O . GLY A 1 83 ? -10.566 15.445 5.944 1.00 96.12 83 GLY A O 1
ATOM 669 N N . LEU A 1 84 ? -8.969 16.724 6.861 1.00 97.38 84 LEU A N 1
ATOM 670 C CA . LEU A 1 84 ? -9.217 16.406 8.261 1.00 97.38 84 LEU A CA 1
ATOM 671 C C . LEU A 1 84 ? -9.410 17.682 9.086 1.00 97.38 84 LEU A C 1
ATOM 673 O O . LEU A 1 84 ? -8.704 18.676 8.880 1.00 97.38 84 LEU A O 1
ATOM 677 N N . ASP A 1 85 ? -10.339 17.619 10.036 1.00 97.00 85 ASP A N 1
ATOM 678 C CA . ASP A 1 85 ? -10.534 18.599 11.105 1.00 97.00 85 ASP A CA 1
ATOM 679 C C . ASP A 1 85 ? -10.171 17.985 12.455 1.00 97.00 85 ASP A C 1
ATOM 681 O O . ASP A 1 85 ? -10.508 16.835 12.731 1.00 97.00 85 ASP A O 1
ATOM 685 N N . ILE A 1 86 ? -9.500 18.748 13.315 1.00 97.06 86 ILE A N 1
ATOM 686 C CA . ILE A 1 86 ? -9.191 18.304 14.677 1.00 97.06 86 ILE A CA 1
ATOM 687 C C . ILE A 1 86 ? -10.447 18.449 15.522 1.00 97.06 86 ILE A C 1
ATOM 689 O O . ILE A 1 86 ? -11.007 19.539 15.629 1.00 97.06 86 ILE A O 1
ATOM 693 N N . VAL A 1 87 ? -10.863 17.351 16.143 1.00 96.69 87 VAL A N 1
ATOM 694 C CA . VAL A 1 87 ? -12.032 17.319 17.023 1.00 96.69 87 VAL A CA 1
ATOM 695 C C . VAL A 1 87 ? -11.611 17.389 18.481 1.00 96.69 87 VAL A C 1
ATOM 697 O O . VAL A 1 87 ? -12.233 18.091 19.272 1.00 96.69 87 VAL A 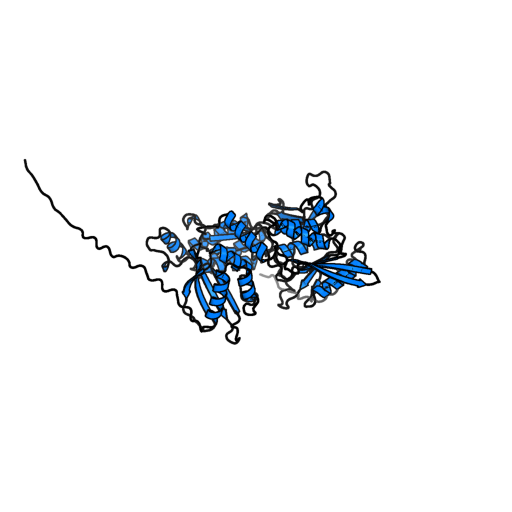O 1
ATOM 700 N N . GLU A 1 88 ? -10.545 16.680 18.841 1.00 96.44 88 GLU A N 1
ATOM 701 C CA . GLU A 1 88 ? -10.068 16.595 20.216 1.00 96.44 88 GLU A CA 1
ATOM 702 C C . GLU A 1 88 ? -8.568 16.304 20.247 1.00 96.44 88 GLU A C 1
ATOM 704 O O . GLU A 1 88 ? -8.036 15.619 19.374 1.00 96.44 88 GLU A O 1
ATOM 709 N N . LEU A 1 89 ? -7.891 16.823 21.268 1.00 96.50 89 LEU A N 1
ATOM 710 C CA . LEU A 1 89 ? -6.528 16.441 21.613 1.00 96.50 89 LEU A CA 1
ATOM 711 C C . LEU A 1 89 ? -6.590 15.624 22.898 1.00 96.50 89 LEU A C 1
ATOM 713 O O . LEU A 1 89 ? -7.168 16.078 23.888 1.00 96.50 89 LEU A O 1
ATOM 717 N N . GLU A 1 90 ? -6.009 14.428 22.886 1.00 95.94 90 GLU A N 1
ATOM 718 C CA . GLU A 1 90 ? -5.872 13.658 24.119 1.00 95.94 90 GLU A CA 1
ATOM 719 C C . GLU A 1 90 ? -4.856 14.340 25.052 1.00 95.94 90 GLU A C 1
ATOM 721 O O . GLU A 1 90 ? -3.974 15.071 24.584 1.00 95.94 90 GLU A O 1
ATOM 726 N N . PRO A 1 91 ? -4.946 14.118 26.378 1.00 94.69 91 PRO A N 1
ATOM 727 C CA . PRO A 1 91 ? -3.965 14.645 27.316 1.00 94.69 91 PRO A CA 1
ATOM 728 C C . PRO A 1 91 ? -2.541 14.248 26.910 1.00 94.69 91 PRO A C 1
ATOM 730 O O . PRO A 1 91 ? -2.205 13.066 26.834 1.00 94.69 91 PRO A O 1
ATOM 733 N N . MET A 1 92 ? -1.697 15.247 26.649 1.00 91.50 92 MET A N 1
ATOM 734 C CA . MET A 1 92 ? -0.312 15.021 26.240 1.00 91.50 92 MET A CA 1
ATOM 735 C C . MET A 1 92 ? 0.477 14.412 27.401 1.00 91.50 92 MET A C 1
ATOM 737 O O . MET A 1 92 ? 0.527 14.976 28.495 1.00 91.50 92 MET A O 1
ATOM 741 N N . SER A 1 93 ? 1.115 13.269 27.160 1.00 89.25 93 SER A N 1
ATOM 742 C CA . SER A 1 93 ? 1.954 12.586 28.150 1.00 89.25 93 SER A CA 1
ATOM 743 C C . SER A 1 93 ? 3.375 13.159 28.221 1.00 89.25 93 SER A C 1
ATOM 745 O O . SER A 1 93 ? 4.044 13.018 29.245 1.00 89.25 93 SER A O 1
ATOM 747 N N . SER A 1 94 ? 3.852 13.818 27.158 1.00 95.06 94 SER A N 1
ATOM 748 C CA . SER A 1 94 ? 5.188 14.417 27.079 1.00 95.06 94 SER A CA 1
ATOM 749 C C . SER A 1 94 ? 5.277 15.489 25.985 1.00 95.06 94 SER A C 1
ATOM 751 O O . SER A 1 94 ? 4.428 15.559 25.102 1.00 95.06 94 SER A O 1
ATOM 753 N N . ARG A 1 95 ? 6.376 16.264 25.976 1.00 94.62 95 ARG A N 1
ATOM 754 C CA . ARG A 1 95 ? 6.696 17.215 24.888 1.00 94.62 95 ARG A CA 1
ATOM 755 C C . ARG A 1 95 ? 6.960 16.557 23.530 1.00 94.62 95 ARG A C 1
ATOM 757 O O . ARG A 1 95 ? 6.938 17.234 22.503 1.00 94.62 95 ARG A O 1
ATOM 764 N N . SER A 1 96 ? 7.263 15.263 23.540 1.00 96.81 96 SER A N 1
ATOM 765 C CA . SER A 1 96 ? 7.648 14.489 22.365 1.00 96.81 96 SER A CA 1
ATOM 766 C C . SER A 1 96 ? 6.488 13.723 21.743 1.00 96.81 96 SER A C 1
ATOM 768 O O . SER A 1 96 ? 6.710 13.099 20.717 1.00 96.81 96 SER A O 1
ATOM 770 N N . SER A 1 97 ? 5.288 13.745 22.330 1.00 97.31 97 SER A N 1
ATOM 771 C CA . SER A 1 97 ? 4.158 12.940 21.866 1.00 97.31 97 SER A CA 1
ATOM 772 C C . SER A 1 97 ? 2.884 13.770 21.770 1.00 97.31 97 SER A C 1
ATOM 774 O O . SER A 1 97 ? 2.611 14.620 22.619 1.00 97.31 97 SER A O 1
ATOM 776 N N . LEU A 1 98 ? 2.099 13.528 20.728 1.00 97.38 98 LEU A N 1
ATOM 777 C CA . LEU A 1 98 ? 0.767 14.085 20.552 1.00 97.38 98 LEU A CA 1
ATOM 778 C C . LEU A 1 98 ? -0.166 13.004 20.025 1.00 97.38 98 LEU A C 1
ATOM 780 O O . LEU A 1 98 ? 0.186 12.257 19.113 1.00 97.38 98 LEU A O 1
ATOM 784 N N . VAL A 1 99 ? -1.380 12.974 20.568 1.00 97.50 99 VAL A N 1
ATOM 785 C CA . VAL A 1 99 ? -2.473 12.175 20.028 1.00 97.50 99 VAL A CA 1
ATOM 786 C C . VAL A 1 99 ? -3.669 13.082 19.764 1.00 97.50 99 VAL A C 1
ATOM 788 O O . VAL A 1 99 ? -4.148 13.778 20.660 1.00 97.50 99 VAL A O 1
ATOM 791 N N . ALA A 1 100 ? -4.137 13.081 18.521 1.00 97.44 100 ALA A N 1
ATOM 792 C CA . ALA A 1 100 ? -5.287 13.852 18.077 1.00 97.44 100 ALA A CA 1
ATOM 793 C C . ALA A 1 100 ? -6.389 12.926 17.569 1.00 97.44 100 ALA A C 1
ATOM 795 O O . ALA A 1 100 ? -6.133 11.996 16.804 1.00 97.44 100 ALA A O 1
ATOM 796 N N . ILE A 1 101 ? -7.627 13.232 17.940 1.00 97.56 101 ILE A N 1
ATOM 797 C CA . ILE A 1 101 ? -8.809 12.692 17.283 1.00 97.56 101 ILE A CA 1
ATOM 798 C C . ILE A 1 101 ? -9.218 13.688 16.207 1.00 97.56 101 ILE A C 1
ATOM 800 O O . ILE A 1 101 ? -9.503 14.858 16.483 1.00 97.56 101 ILE A O 1
ATOM 804 N N . VAL A 1 102 ? -9.248 13.216 14.969 1.00 97.44 102 VAL A N 1
ATOM 805 C CA . VAL A 1 102 ? -9.595 14.010 13.793 1.00 97.44 102 VAL A CA 1
ATOM 806 C C . VAL A 1 102 ? -10.833 13.445 13.111 1.00 97.44 102 VAL A C 1
ATOM 808 O O . VAL A 1 102 ? -11.149 12.268 13.271 1.00 97.44 102 VAL A O 1
ATOM 811 N N . LYS A 1 103 ? -11.518 14.276 12.327 1.00 96.38 103 LYS A N 1
ATOM 812 C CA . LYS A 1 103 ? -12.684 13.905 11.527 1.00 96.38 103 LYS A CA 1
ATOM 813 C C . LYS A 1 103 ? -12.459 14.221 10.054 1.00 96.38 103 LYS A C 1
ATOM 815 O O . LYS A 1 103 ? -12.029 15.320 9.718 1.00 96.38 103 LYS A O 1
ATOM 820 N N . GLY A 1 104 ? -12.797 13.283 9.175 1.00 95.62 104 GLY A N 1
ATOM 821 C CA . GLY A 1 104 ? -12.836 13.503 7.732 1.00 95.62 104 GLY A CA 1
ATOM 822 C C . GLY A 1 104 ? -13.918 14.508 7.345 1.00 95.62 104 GLY A C 1
ATOM 823 O O . GLY A 1 104 ? -15.093 14.300 7.655 1.00 95.62 104 GLY A O 1
ATOM 824 N N . LYS A 1 105 ? -13.536 15.565 6.626 1.00 94.94 105 LYS A N 1
ATOM 825 C CA . LYS A 1 105 ? -14.426 16.662 6.198 1.00 94.94 105 LYS A CA 1
ATOM 826 C C . LYS A 1 105 ? -15.581 16.202 5.308 1.00 94.94 105 LYS A C 1
ATOM 828 O O . LYS A 1 105 ? -16.675 16.751 5.385 1.00 94.94 105 LYS A O 1
ATOM 833 N N . ARG A 1 106 ? -15.336 15.195 4.468 1.00 91.62 106 ARG A N 1
ATOM 834 C CA . ARG A 1 106 ? -16.285 14.658 3.484 1.00 91.62 106 ARG A CA 1
ATOM 835 C C . ARG A 1 106 ? -17.068 13.459 4.006 1.00 91.62 106 ARG A C 1
ATOM 837 O O . ARG A 1 106 ? -18.285 13.441 3.894 1.00 91.62 106 ARG A O 1
ATOM 844 N N . ILE A 1 107 ? -16.380 12.463 4.567 1.00 88.50 107 ILE A N 1
ATOM 845 C CA . ILE A 1 107 ? -17.007 11.181 4.943 1.00 88.50 107 ILE A CA 1
ATOM 846 C C . ILE A 1 107 ? -17.464 11.119 6.404 1.00 88.50 107 ILE A C 1
ATOM 848 O O . ILE A 1 107 ? -18.072 10.136 6.812 1.00 88.50 107 ILE A O 1
ATOM 852 N N . GLY A 1 108 ? -17.133 12.127 7.216 1.00 89.81 108 GLY A N 1
ATOM 853 C CA . GLY A 1 108 ? -17.541 12.205 8.618 1.00 89.81 108 GLY A CA 1
ATOM 854 C C . GLY A 1 108 ? -16.919 11.163 9.554 1.00 89.81 108 GLY A C 1
ATOM 855 O O . GLY A 1 108 ? -17.294 11.144 10.723 1.00 89.81 108 GLY A O 1
ATOM 856 N N . ARG A 1 109 ? -15.981 10.336 9.071 1.00 92.44 109 ARG A N 1
ATOM 857 C CA . ARG A 1 109 ? -15.250 9.339 9.866 1.00 92.44 109 ARG A CA 1
ATOM 858 C C . ARG A 1 109 ? -14.256 9.959 10.820 1.00 92.44 109 ARG A C 1
ATOM 860 O O . ARG A 1 109 ? -13.690 11.006 10.516 1.00 92.44 109 ARG A O 1
ATOM 867 N N . TYR A 1 110 ? -13.994 9.248 11.907 1.00 95.44 110 TYR A N 1
ATOM 868 C CA . TYR A 1 110 ? -13.022 9.639 12.908 1.00 95.44 110 TYR A CA 1
ATOM 869 C C . TYR A 1 110 ? -11.759 8.787 12.801 1.00 95.44 110 TYR A C 1
ATOM 871 O O . TYR A 1 110 ? -11.811 7.599 12.489 1.00 95.44 110 TYR A O 1
ATOM 879 N N . PHE A 1 111 ? -10.622 9.412 13.076 1.00 95.94 111 PHE A N 1
ATOM 880 C CA . PHE A 1 111 ? -9.324 8.751 13.128 1.00 95.94 111 PHE A CA 1
ATOM 881 C C . PHE A 1 111 ? -8.581 9.215 14.370 1.00 95.94 111 PHE A C 1
ATOM 883 O O . PHE A 1 111 ? -8.736 10.359 14.808 1.00 95.94 111 PHE A O 1
ATOM 890 N N . ARG A 1 112 ? -7.749 8.335 14.916 1.00 96.44 112 ARG A N 1
ATOM 891 C CA . ARG A 1 112 ? -6.822 8.655 15.997 1.00 96.44 112 ARG A CA 1
ATOM 892 C C . ARG A 1 112 ? -5.421 8.742 15.412 1.00 96.44 112 ARG A C 1
ATOM 894 O O . ARG A 1 112 ? -4.876 7.746 14.947 1.00 96.44 112 ARG A O 1
ATOM 901 N N . ILE A 1 113 ? -4.840 9.935 15.423 1.00 97.19 113 ILE A N 1
ATOM 902 C CA . ILE A 1 113 ? -3.501 10.184 14.889 1.00 97.19 113 ILE A CA 1
ATOM 903 C C . ILE A 1 113 ? -2.529 10.335 16.044 1.00 97.19 113 ILE A C 1
ATOM 905 O O . ILE A 1 113 ? -2.724 11.190 16.902 1.00 97.19 113 ILE A O 1
ATOM 909 N N . SER A 1 114 ? -1.486 9.509 16.052 1.00 97.00 114 SER A N 1
ATOM 910 C CA . SER A 1 114 ? -0.412 9.556 17.047 1.00 97.00 114 SER A CA 1
ATOM 911 C C . SER A 1 114 ? 0.893 9.987 16.391 1.00 97.00 114 SER A C 1
ATOM 913 O O . SER A 1 114 ? 1.306 9.381 15.400 1.00 97.00 114 SER A O 1
ATOM 915 N N . VAL A 1 115 ? 1.551 10.993 16.964 1.00 96.75 115 VAL A N 1
ATOM 916 C CA . VAL A 1 115 ? 2.828 11.539 16.492 1.00 96.75 115 VAL A CA 1
ATOM 917 C C . VAL A 1 115 ? 3.824 11.555 17.644 1.00 96.75 115 VAL A C 1
ATOM 919 O O . VAL A 1 115 ? 3.587 12.231 18.643 1.00 96.75 115 VAL A O 1
ATOM 922 N N . ASP A 1 116 ? 4.948 10.861 17.478 1.00 96.94 116 ASP A N 1
ATOM 923 C CA . ASP A 1 116 ? 6.108 10.948 18.362 1.00 96.94 116 ASP A CA 1
ATOM 924 C C . ASP A 1 116 ? 7.283 11.600 17.605 1.00 96.94 116 ASP A C 1
ATOM 926 O O . ASP A 1 116 ? 7.522 11.294 16.433 1.00 96.94 116 ASP A O 1
ATOM 930 N N . VAL A 1 117 ? 8.012 12.509 18.261 1.00 96.88 117 VAL A N 1
ATOM 931 C CA . VAL A 1 117 ? 9.141 13.262 17.681 1.00 96.88 117 VAL A CA 1
ATOM 932 C C . VAL A 1 117 ? 10.402 13.184 18.539 1.00 96.88 117 VAL A C 1
ATOM 934 O O . VAL A 1 117 ? 10.336 13.092 19.766 1.00 96.88 117 VAL A O 1
ATOM 937 N N . ASP A 1 118 ? 11.564 13.295 17.902 1.00 96.12 118 ASP A N 1
ATOM 938 C CA . ASP A 1 118 ? 12.850 13.457 18.574 1.00 96.12 118 ASP A CA 1
ATOM 939 C C . ASP A 1 118 ? 13.109 14.930 18.923 1.00 96.12 118 ASP A C 1
ATOM 941 O O . ASP A 1 118 ? 13.519 15.742 18.089 1.00 96.12 118 ASP A O 1
ATOM 945 N N . VAL A 1 119 ? 12.901 15.265 20.196 1.00 96.62 119 VAL A N 1
ATOM 946 C CA . VAL A 1 119 ? 13.104 16.617 20.739 1.00 96.62 119 VAL A CA 1
ATOM 947 C C . VAL A 1 119 ? 14.575 17.032 20.851 1.00 96.62 119 VAL A C 1
ATOM 949 O O . VAL A 1 119 ? 14.840 18.195 21.150 1.00 96.62 119 VAL A O 1
ATOM 952 N N . SER A 1 120 ? 15.527 16.118 20.628 1.00 95.56 120 SER A N 1
ATOM 953 C CA . SER A 1 120 ? 16.959 16.441 20.582 1.00 95.56 120 SER A CA 1
ATOM 954 C C . SER A 1 120 ? 17.380 17.061 19.245 1.00 95.56 120 SER A C 1
ATOM 956 O O . SER A 1 120 ? 18.407 17.737 19.170 1.00 95.56 120 SER A O 1
ATOM 958 N N . THR A 1 121 ? 16.561 16.893 18.202 1.00 94.12 121 THR A N 1
ATOM 959 C CA . THR A 1 121 ? 16.793 17.492 16.886 1.00 94.12 121 THR A CA 1
ATOM 960 C C . THR A 1 121 ? 16.098 18.854 16.786 1.00 94.12 121 THR A C 1
ATOM 962 O O . THR A 1 121 ? 14.935 18.979 17.176 1.00 94.12 121 THR A O 1
ATOM 965 N N . PRO A 1 122 ? 16.739 19.890 16.214 1.00 91.00 122 PRO A N 1
ATOM 966 C CA . PRO A 1 122 ? 16.092 21.191 16.003 1.00 91.00 122 PRO A CA 1
ATOM 967 C C . PRO A 1 122 ? 14.853 21.115 15.105 1.00 91.00 122 PRO A C 1
ATOM 969 O O . PRO A 1 122 ? 13.975 21.972 15.172 1.00 91.00 122 PRO A O 1
ATOM 972 N N . ALA A 1 123 ? 14.808 20.099 14.245 1.00 91.06 123 ALA A N 1
ATOM 973 C CA . ALA A 1 123 ? 13.742 19.900 13.285 1.00 91.06 123 ALA A CA 1
ATOM 974 C C . ALA A 1 123 ? 12.587 19.045 13.840 1.00 91.06 123 ALA A C 1
ATOM 976 O O . ALA A 1 123 ? 11.542 18.967 13.203 1.00 91.06 123 ALA A O 1
ATOM 977 N N . TYR A 1 124 ? 12.731 18.462 15.038 1.00 94.88 124 TYR A N 1
ATOM 978 C CA . TYR A 1 124 ? 11.759 17.549 15.646 1.00 94.88 124 TYR A CA 1
ATOM 979 C C . TYR A 1 124 ? 11.401 16.387 14.721 1.00 94.88 124 TYR A C 1
ATOM 981 O O . TYR A 1 124 ? 10.231 16.181 14.409 1.00 94.88 124 TYR A O 1
ATOM 989 N N . THR A 1 125 ? 12.407 15.657 14.244 1.00 93.94 125 THR A N 1
ATOM 990 C CA . THR A 1 125 ? 12.208 14.513 13.349 1.00 93.94 125 THR A CA 1
ATOM 991 C C . THR A 1 125 ? 11.186 13.542 13.936 1.00 93.94 125 THR A C 1
ATOM 993 O O . THR A 1 125 ? 11.273 13.165 15.105 1.00 93.94 125 THR A O 1
ATOM 996 N N . ILE A 1 126 ? 10.208 13.140 13.130 1.00 95.00 126 ILE A N 1
ATOM 997 C CA . ILE A 1 126 ? 9.196 12.162 13.516 1.00 95.00 126 ILE A CA 1
ATOM 998 C C . ILE A 1 126 ? 9.870 10.809 13.718 1.00 95.00 126 ILE A C 1
ATOM 1000 O O . ILE A 1 126 ? 10.558 10.298 12.840 1.00 95.00 126 ILE A O 1
ATOM 1004 N N . THR A 1 127 ? 9.654 10.215 14.883 1.00 94.50 127 THR A N 1
ATOM 1005 C CA . THR A 1 127 ? 10.134 8.869 15.218 1.00 94.50 127 THR A CA 1
ATOM 1006 C C . THR A 1 127 ? 9.018 7.840 15.136 1.00 94.50 127 THR A C 1
ATOM 1008 O O . THR A 1 127 ? 9.286 6.654 14.947 1.00 94.50 127 THR A O 1
ATOM 1011 N N . LYS A 1 128 ? 7.760 8.286 15.231 1.00 95.31 128 LYS A N 1
ATOM 1012 C CA . LYS A 1 128 ? 6.583 7.450 15.016 1.00 95.31 128 LYS A CA 1
ATOM 1013 C C . LYS A 1 128 ? 5.397 8.282 14.555 1.00 95.31 128 LYS A C 1
ATOM 1015 O O . LYS A 1 128 ? 5.098 9.326 15.123 1.00 95.31 128 LYS A O 1
ATOM 1020 N N . PHE A 1 129 ? 4.686 7.772 13.566 1.00 94.88 129 PHE A N 1
ATOM 1021 C CA . PHE A 1 129 ? 3.480 8.366 13.025 1.00 94.88 129 PHE A CA 1
ATOM 1022 C C . PHE A 1 129 ? 2.481 7.263 12.699 1.00 94.88 129 PHE A C 1
ATOM 1024 O O . PHE A 1 129 ? 2.803 6.299 12.001 1.00 94.88 129 PHE A O 1
ATOM 1031 N N . LYS A 1 130 ? 1.276 7.370 13.252 1.00 94.31 130 LYS A N 1
ATOM 1032 C CA . LYS A 1 130 ? 0.217 6.377 13.058 1.00 94.31 130 LYS A CA 1
ATOM 1033 C C . LYS A 1 130 ? -1.113 7.064 12.835 1.00 94.31 130 LYS A C 1
ATOM 1035 O O . LYS A 1 130 ? -1.441 7.996 13.565 1.00 94.31 130 LYS A O 1
ATOM 1040 N N . ILE A 1 131 ? -1.869 6.557 11.868 1.00 94.38 131 ILE A N 1
ATOM 1041 C CA . ILE A 1 131 ? -3.272 6.894 11.651 1.00 94.38 131 ILE A CA 1
ATOM 1042 C C . ILE A 1 131 ? -4.061 5.616 11.915 1.00 94.38 131 ILE A C 1
ATOM 1044 O O . ILE A 1 131 ? -4.036 4.698 11.101 1.00 94.38 131 ILE A O 1
ATOM 1048 N N . ASP A 1 132 ? -4.720 5.548 13.066 1.00 92.75 132 ASP A N 1
ATOM 1049 C CA . ASP A 1 132 ? -5.586 4.431 13.422 1.00 92.75 132 ASP A CA 1
ATOM 1050 C C . ASP A 1 132 ? -7.043 4.789 13.096 1.00 92.75 132 ASP A C 1
ATOM 1052 O O . ASP A 1 132 ? -7.519 5.882 13.431 1.00 92.75 132 ASP A O 1
ATOM 1056 N N . ASP A 1 133 ? -7.763 3.861 12.462 1.00 91.19 133 ASP A N 1
ATOM 1057 C CA . ASP A 1 133 ? -9.219 3.946 12.358 1.00 91.19 133 ASP A CA 1
ATOM 1058 C C . ASP A 1 133 ? -9.823 4.029 13.764 1.00 91.19 133 ASP A C 1
ATOM 1060 O O . ASP A 1 133 ? -9.429 3.295 14.675 1.00 91.19 133 ASP A O 1
ATOM 1064 N N . LEU A 1 134 ? -10.790 4.928 13.945 1.00 93.81 134 LEU A N 1
ATOM 1065 C CA . LEU A 1 134 ? -11.474 5.108 15.216 1.00 93.81 134 LEU A CA 1
ATOM 1066 C C . LEU A 1 134 ? -12.976 4.961 14.999 1.00 93.81 134 LEU A C 1
ATOM 1068 O O . LEU A 1 134 ? -13.585 5.761 14.292 1.00 93.81 134 LEU A O 1
ATOM 1072 N N . VAL A 1 135 ? -13.580 3.969 15.658 1.00 94.94 135 VAL A N 1
ATOM 1073 C CA . VAL A 1 135 ? -15.042 3.876 15.734 1.00 94.94 135 VAL A CA 1
ATOM 1074 C C . VAL A 1 135 ? -15.561 5.164 16.345 1.00 94.94 135 VAL A C 1
ATOM 1076 O O . VAL A 1 135 ? -15.137 5.520 17.448 1.00 94.94 135 VAL A O 1
ATOM 1079 N N . THR A 1 136 ? -16.466 5.848 15.640 1.00 95.50 136 THR A N 1
ATOM 1080 C CA . THR A 1 136 ? -16.971 7.159 16.055 1.00 95.50 136 THR A CA 1
ATOM 1081 C C . THR A 1 136 ? -17.340 7.156 17.545 1.00 95.50 13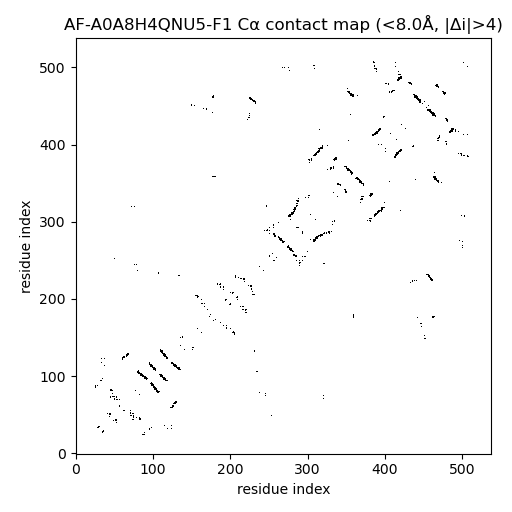6 THR A C 1
ATOM 1083 O O . THR A 1 136 ? -18.236 6.412 17.962 1.00 95.50 136 THR A O 1
ATOM 1086 N N . PRO A 1 137 ? -16.647 7.955 18.380 1.00 95.81 137 PRO A N 1
ATOM 1087 C CA . PRO A 1 137 ? -16.941 8.021 19.805 1.00 95.81 137 PRO A CA 1
ATOM 1088 C C . PRO A 1 137 ? -18.386 8.456 20.066 1.00 95.81 137 PRO A C 1
ATOM 1090 O O . PRO A 1 137 ? -18.844 9.450 19.504 1.00 95.81 137 PRO A O 1
ATOM 1093 N N . LEU A 1 138 ? -19.083 7.776 20.985 1.00 96.00 138 LEU A N 1
ATOM 1094 C CA . LEU A 1 138 ? -20.501 8.041 21.291 1.00 96.00 138 LEU A CA 1
ATOM 1095 C C . LEU A 1 138 ? -20.792 9.496 21.678 1.00 96.00 138 LEU A C 1
ATOM 1097 O O . LEU A 1 138 ? -21.880 10.002 21.415 1.00 96.00 138 LEU A O 1
ATOM 1101 N N . LYS A 1 139 ? -19.816 10.193 22.272 1.00 95.69 139 LYS A N 1
ATOM 1102 C CA . LYS A 1 139 ? -19.929 11.617 22.627 1.00 95.69 139 LYS A CA 1
ATOM 1103 C C . LYS A 1 139 ? -20.046 12.553 21.417 1.00 95.69 139 LYS A C 1
ATOM 1105 O O . LYS A 1 139 ? -20.466 13.692 21.581 1.00 95.69 139 LYS A O 1
ATOM 1110 N N . PHE A 1 140 ? -19.678 12.089 20.223 1.00 94.81 140 PHE A N 1
ATOM 1111 C CA . PHE A 1 140 ? -19.811 12.835 18.970 1.00 94.81 140 PHE A CA 1
ATOM 1112 C C . PHE A 1 140 ? -21.055 12.450 18.165 1.00 94.81 140 PHE A C 1
ATOM 1114 O O . PHE A 1 140 ? -21.289 13.015 17.098 1.00 94.81 140 PHE A O 1
ATOM 1121 N N . ILE A 1 141 ? -21.857 11.515 18.674 1.00 93.88 141 ILE A N 1
ATOM 1122 C CA . ILE A 1 141 ? -23.114 11.090 18.068 1.00 93.88 141 ILE A CA 1
ATOM 1123 C C . ILE A 1 141 ? -24.252 11.715 18.871 1.00 93.88 141 ILE A C 1
ATOM 1125 O O . ILE A 1 141 ? -24.303 11.586 20.097 1.00 93.88 141 ILE A O 1
ATOM 1129 N N . SER A 1 142 ? -25.169 12.407 18.188 1.00 94.56 142 SER A N 1
ATOM 1130 C CA . SER A 1 142 ? -26.359 12.965 18.841 1.00 94.56 142 SER A CA 1
ATOM 1131 C C . SER A 1 142 ? -27.173 11.855 19.510 1.00 94.56 142 SER A C 1
ATOM 1133 O O . SER A 1 142 ? -27.167 10.714 19.050 1.00 94.56 142 SER A O 1
ATOM 1135 N N . ILE A 1 143 ? -27.879 12.166 20.598 1.00 95.06 143 ILE A N 1
ATOM 1136 C CA . ILE A 1 143 ? -28.772 11.192 21.244 1.00 95.06 143 ILE A CA 1
ATOM 1137 C C . ILE A 1 143 ? -29.917 10.763 20.317 1.00 95.06 143 ILE A C 1
ATOM 1139 O O . ILE A 1 143 ? -30.323 9.609 20.352 1.00 95.06 143 ILE A O 1
ATOM 1143 N N . ASP A 1 144 ? -30.344 11.666 19.432 1.00 95.62 144 ASP A N 1
ATOM 1144 C CA . ASP A 1 144 ? -31.416 11.439 18.459 1.00 95.62 144 ASP A CA 1
ATOM 1145 C C . ASP A 1 144 ? -30.902 10.908 17.105 1.00 95.62 144 ASP A C 1
ATOM 1147 O O . ASP A 1 144 ? -31.674 10.798 16.152 1.00 95.62 144 ASP A O 1
ATOM 1151 N N . ASP A 1 145 ? -29.598 10.623 16.969 1.00 93.31 145 ASP A N 1
ATOM 1152 C CA . ASP A 1 145 ? -29.063 10.048 15.729 1.00 93.31 145 ASP A CA 1
ATOM 1153 C C . ASP A 1 145 ? -29.561 8.599 15.590 1.00 93.31 145 ASP A C 1
ATOM 1155 O O . ASP A 1 145 ? -29.283 7.779 16.471 1.00 93.31 145 ASP A O 1
ATOM 1159 N N . PRO A 1 146 ? -30.252 8.237 14.494 1.00 92.25 146 PRO A N 1
ATOM 1160 C CA . PRO A 1 146 ? -30.806 6.894 14.325 1.00 92.25 146 PRO A CA 1
ATOM 1161 C C . PRO A 1 146 ? -29.732 5.800 14.311 1.00 92.25 146 PRO A C 1
ATOM 1163 O O . PRO A 1 146 ? -30.034 4.642 14.576 1.00 92.25 146 PRO A O 1
ATOM 1166 N N . ARG A 1 147 ? -28.471 6.150 14.037 1.00 90.81 147 ARG A N 1
ATOM 1167 C CA . ARG A 1 147 ? -27.356 5.200 14.041 1.00 90.81 147 ARG A CA 1
ATOM 1168 C C . ARG A 1 147 ? -26.807 4.954 15.442 1.00 90.81 147 ARG A C 1
ATOM 1170 O O . ARG A 1 147 ? -26.035 4.024 15.624 1.00 90.81 147 ARG A O 1
ATOM 1177 N N . ARG A 1 148 ? -27.152 5.762 16.450 1.00 93.94 148 ARG A N 1
ATOM 1178 C CA . ARG A 1 148 ? -26.531 5.687 17.782 1.00 93.94 148 ARG A CA 1
ATOM 1179 C C . ARG A 1 148 ? -26.550 4.275 18.373 1.00 93.94 148 ARG A C 1
ATOM 1181 O O . ARG A 1 148 ? -25.526 3.854 18.899 1.00 93.94 148 ARG A O 1
ATOM 1188 N N . ALA A 1 149 ? -27.657 3.547 18.226 1.00 93.50 149 ALA A N 1
ATOM 1189 C CA . ALA A 1 149 ? -27.803 2.187 18.746 1.00 93.50 149 ALA A CA 1
ATOM 1190 C C . ALA A 1 149 ? -26.716 1.230 18.222 1.00 93.50 149 ALA A C 1
ATOM 1192 O O . ALA A 1 149 ? -26.110 0.500 19.006 1.00 93.50 149 ALA A O 1
ATOM 1193 N N . ILE A 1 150 ? -26.395 1.286 16.923 1.00 92.44 150 ILE A N 1
ATOM 1194 C CA . ILE A 1 150 ? -25.366 0.414 16.346 1.00 92.44 150 ILE A CA 1
ATOM 1195 C C . ILE A 1 150 ? -23.954 0.803 16.795 1.00 92.44 150 ILE A C 1
ATOM 1197 O O . ILE A 1 150 ? -23.106 -0.064 16.986 1.00 92.44 150 ILE A O 1
ATOM 1201 N N . TYR A 1 151 ? -23.696 2.090 17.049 1.00 93.88 151 TYR A N 1
ATOM 1202 C CA . TYR A 1 151 ? -22.425 2.516 17.641 1.00 93.88 151 TYR A CA 1
ATOM 1203 C C . TYR A 1 151 ? -22.330 2.132 19.114 1.00 93.88 151 TYR A C 1
ATOM 1205 O O . TYR A 1 151 ? -21.262 1.732 19.565 1.00 93.88 151 TYR A O 1
ATOM 1213 N N . GLU A 1 152 ? -23.423 2.226 19.873 1.00 94.94 152 GLU A N 1
ATOM 1214 C CA . GLU A 1 152 ? -23.458 1.751 21.258 1.00 94.94 152 GLU A CA 1
ATOM 1215 C C . GLU A 1 152 ? -23.111 0.268 21.304 1.00 94.94 152 GLU A C 1
ATOM 1217 O O . GLU A 1 152 ? -22.264 -0.124 22.099 1.00 94.94 152 GLU A O 1
ATOM 1222 N N . GLN A 1 153 ? -23.663 -0.523 20.384 1.00 92.94 153 GLN A N 1
ATOM 1223 C CA . GLN A 1 153 ? -23.294 -1.921 20.210 1.00 92.94 153 GLN A CA 1
ATOM 1224 C C . GLN A 1 153 ? -21.827 -2.109 19.792 1.00 92.94 153 GLN A C 1
ATOM 1226 O O . GLN A 1 153 ? -21.142 -2.960 20.350 1.00 92.94 153 GLN A O 1
ATOM 1231 N N . ALA A 1 154 ? -21.311 -1.307 18.858 1.00 93.56 154 ALA A N 1
ATOM 1232 C CA . ALA A 1 154 ? -19.914 -1.376 18.423 1.00 93.56 154 ALA A CA 1
ATOM 1233 C C . ALA A 1 154 ? -18.902 -1.048 19.537 1.00 93.56 154 ALA A C 1
ATOM 1235 O O . ALA A 1 154 ? -17.766 -1.521 19.489 1.00 93.56 154 ALA A O 1
ATOM 1236 N N . HIS A 1 155 ? -19.310 -0.259 20.538 1.00 94.88 155 HIS A N 1
ATOM 1237 C CA . HIS A 1 155 ? -18.508 0.088 21.718 1.00 94.88 155 HIS A CA 1
ATOM 1238 C C . HIS A 1 155 ? -18.709 -0.864 22.908 1.00 94.88 155 HIS A C 1
ATOM 1240 O O . HIS A 1 155 ? -18.025 -0.705 23.920 1.00 94.88 155 HIS A O 1
ATOM 1246 N N . GLN A 1 156 ? -19.622 -1.839 22.828 1.00 94.69 156 GLN A N 1
ATOM 1247 C CA . GLN A 1 156 ? -19.802 -2.829 23.894 1.00 94.69 156 GLN A CA 1
ATOM 1248 C C . GLN A 1 156 ? -18.569 -3.726 24.035 1.00 94.69 156 GLN A C 1
ATOM 1250 O O . GLN A 1 156 ? -17.922 -4.087 23.049 1.00 94.69 156 GLN A O 1
ATOM 1255 N N . SER A 1 157 ? -18.272 -4.125 25.274 1.00 96.56 157 SER A N 1
ATOM 1256 C CA . SER A 1 157 ? -17.259 -5.145 25.538 1.00 96.56 157 SER A CA 1
ATOM 1257 C C . SER A 1 157 ? -17.640 -6.470 24.874 1.00 96.56 157 SER A C 1
ATOM 1259 O O . SER A 1 157 ? -18.796 -6.897 24.913 1.00 96.56 157 SER A O 1
ATOM 1261 N N . LEU A 1 158 ? -16.651 -7.149 24.302 1.00 96.31 158 LEU A N 1
ATOM 1262 C CA . LEU A 1 158 ? -16.820 -8.439 23.650 1.00 96.31 158 LEU A CA 1
ATOM 1263 C C . LEU A 1 158 ? -17.216 -9.533 24.647 1.00 96.31 158 LEU A C 1
ATOM 1265 O O . LEU A 1 158 ? -16.443 -9.903 25.536 1.00 96.31 158 LEU A O 1
ATOM 1269 N N . THR A 1 159 ? -18.393 -10.125 24.443 1.00 96.56 159 THR A N 1
ATOM 1270 C CA . THR A 1 159 ? -18.808 -11.316 25.193 1.00 96.56 159 THR A CA 1
ATOM 1271 C C . THR A 1 159 ? -18.032 -12.557 24.727 1.00 96.56 159 THR A C 1
ATOM 1273 O O . THR A 1 159 ? -17.504 -12.567 23.607 1.00 96.56 159 THR A O 1
ATOM 1276 N N . PRO A 1 160 ? -17.940 -13.620 25.550 1.00 97.50 160 PRO A N 1
ATOM 1277 C CA . PRO A 1 160 ? -17.355 -14.893 25.124 1.00 97.50 160 PRO A CA 1
ATOM 1278 C C . PRO A 1 160 ? -17.985 -15.441 23.835 1.00 97.50 160 PRO A C 1
ATOM 1280 O O . PRO A 1 160 ? -17.264 -15.837 22.924 1.00 97.50 160 PRO A O 1
ATOM 1283 N N . GLU A 1 161 ? -19.312 -15.372 23.718 1.00 96.31 161 GLU A N 1
ATOM 1284 C CA . GLU A 1 161 ? -20.066 -15.879 22.566 1.00 96.31 161 GLU A CA 1
ATOM 1285 C C . GLU A 1 161 ? -19.761 -15.080 21.294 1.00 96.31 161 GLU A C 1
ATOM 1287 O O . GLU A 1 161 ? -19.673 -15.641 20.203 1.00 96.31 161 GLU A O 1
ATOM 1292 N N . LEU A 1 162 ? -19.587 -13.758 21.412 1.00 95.62 162 LEU A N 1
ATOM 1293 C CA . LEU A 1 162 ? -19.219 -12.929 20.269 1.00 95.62 162 LEU A CA 1
ATOM 1294 C C . LEU A 1 162 ? -17.787 -13.228 19.808 1.00 95.62 162 LEU A C 1
ATOM 1296 O O . LEU A 1 162 ? -17.549 -13.330 18.607 1.00 95.62 162 LEU A O 1
ATOM 1300 N N . ARG A 1 163 ? -16.845 -13.431 20.741 1.00 97.81 163 ARG A N 1
ATOM 1301 C CA . ARG A 1 163 ? -15.470 -13.840 20.403 1.00 97.81 163 ARG A CA 1
ATOM 1302 C C . ARG A 1 163 ? -15.444 -15.178 19.674 1.00 97.81 163 ARG A C 1
ATOM 1304 O O . ARG A 1 163 ? -14.762 -15.286 18.659 1.00 97.81 163 ARG A O 1
ATOM 1311 N N . GLU A 1 164 ? -16.218 -16.152 20.143 1.00 97.69 164 GLU A N 1
ATOM 1312 C CA . GLU A 1 164 ? -16.362 -17.453 19.483 1.00 97.69 164 GLU A CA 1
ATOM 1313 C C . GLU A 1 164 ? -16.890 -17.313 18.053 1.00 97.69 164 GLU A C 1
ATOM 1315 O O . GLU A 1 164 ? -16.267 -17.821 17.124 1.00 97.69 164 GLU A O 1
ATOM 1320 N N . LYS A 1 165 ? -17.964 -16.540 17.846 1.00 96.56 165 LYS A N 1
ATOM 1321 C CA . LYS A 1 165 ? -18.511 -16.286 16.503 1.00 96.56 165 LYS A CA 1
ATOM 1322 C C . LYS A 1 165 ? -17.518 -15.613 15.557 1.00 96.56 165 LYS A C 1
ATOM 1324 O O . LYS A 1 165 ? -17.487 -15.950 14.376 1.00 96.56 165 LYS A O 1
ATOM 1329 N N . ILE A 1 166 ? -16.732 -14.655 16.051 1.00 97.44 166 ILE A N 1
ATOM 1330 C CA . ILE A 1 166 ? -15.723 -13.958 15.241 1.00 97.44 166 ILE A CA 1
ATOM 1331 C C . ILE A 1 166 ? -14.619 -14.932 14.825 1.00 97.44 166 ILE A C 1
ATOM 1333 O O . ILE A 1 166 ? -14.245 -14.956 13.653 1.00 97.44 166 ILE A O 1
ATOM 1337 N N . VAL A 1 167 ? -14.120 -15.746 15.763 1.00 98.31 167 VAL A N 1
ATOM 1338 C CA . VAL A 1 167 ? -13.091 -16.757 15.478 1.00 98.31 167 VAL A CA 1
ATOM 1339 C C . VAL A 1 167 ? -13.620 -17.795 14.491 1.00 98.31 167 VAL A C 1
ATOM 1341 O O . VAL A 1 167 ? -12.963 -18.028 13.482 1.00 98.31 167 VAL A O 1
ATOM 1344 N N . ASP A 1 168 ? -14.816 -18.346 14.709 1.00 97.56 168 ASP A N 1
ATOM 1345 C CA . ASP A 1 168 ? -15.450 -19.301 13.788 1.00 97.56 168 ASP A CA 1
ATOM 1346 C C . ASP A 1 168 ? -15.659 -18.702 12.389 1.00 97.56 168 ASP A C 1
ATOM 1348 O O . ASP A 1 168 ? -15.290 -19.295 11.374 1.00 97.56 168 ASP A O 1
ATOM 1352 N N . GLY A 1 169 ? -16.193 -17.479 12.314 1.00 96.38 169 GLY A N 1
ATOM 1353 C CA . GLY A 1 169 ? -16.379 -16.771 11.051 1.00 96.38 169 GLY A CA 1
ATOM 1354 C C . GLY A 1 169 ? -15.063 -16.563 10.303 1.00 96.38 169 GLY A C 1
ATOM 1355 O O . GLY A 1 169 ? -15.001 -16.792 9.093 1.00 96.38 169 GLY A O 1
ATOM 1356 N N . PHE A 1 170 ? -14.007 -16.174 11.021 1.00 97.44 170 PHE A N 1
ATOM 1357 C CA . PHE A 1 170 ? -12.682 -15.976 10.449 1.00 97.44 170 PHE A CA 1
ATOM 1358 C C . PHE A 1 170 ? -12.087 -17.294 9.939 1.00 97.44 170 PHE A C 1
ATOM 1360 O O . PHE A 1 170 ? -11.726 -17.383 8.767 1.00 97.44 170 PHE A O 1
ATOM 1367 N N . THR A 1 171 ? -12.029 -18.339 10.768 1.00 97.75 171 THR A N 1
ATOM 1368 C CA . THR A 1 171 ? -11.404 -19.621 10.402 1.00 97.75 171 THR A CA 1
ATOM 1369 C C . THR A 1 171 ? -12.166 -20.343 9.293 1.00 97.75 171 THR A C 1
ATOM 1371 O O . THR A 1 171 ? -11.542 -20.918 8.398 1.00 97.75 171 THR A O 1
ATOM 1374 N N . ARG A 1 172 ? -13.501 -20.253 9.275 1.00 96.62 172 ARG A N 1
ATOM 1375 C CA . ARG A 1 172 ? -14.334 -20.763 8.181 1.00 96.62 172 ARG A CA 1
ATOM 1376 C C . ARG A 1 172 ? -13.989 -20.104 6.848 1.00 96.62 172 ARG A C 1
ATOM 1378 O O . ARG A 1 172 ? -13.837 -20.814 5.857 1.00 96.62 172 ARG A O 1
ATOM 1385 N N . LEU A 1 173 ? -13.828 -18.777 6.815 1.00 95.44 173 LEU A N 1
ATOM 1386 C CA . LEU A 1 173 ? -13.400 -18.070 5.603 1.00 95.44 173 LEU A CA 1
ATOM 1387 C C . LEU A 1 173 ? -12.000 -18.500 5.155 1.00 95.44 173 LEU A C 1
ATOM 1389 O O . LEU A 1 173 ? -11.767 -18.641 3.956 1.00 95.44 173 LEU A O 1
ATOM 1393 N N . LEU A 1 174 ? -11.078 -18.753 6.089 1.00 95.00 174 LEU A N 1
ATOM 1394 C CA . LEU A 1 174 ? -9.749 -19.258 5.737 1.00 95.00 174 LEU A CA 1
ATOM 1395 C C . LEU A 1 174 ? -9.810 -20.633 5.091 1.00 95.00 174 LEU A C 1
ATOM 1397 O O . LEU A 1 174 ? -9.202 -20.837 4.047 1.00 95.00 174 LEU A O 1
ATOM 1401 N N . LEU A 1 175 ? -10.558 -21.567 5.671 1.00 95.00 175 LEU A N 1
ATOM 1402 C CA . LEU A 1 175 ? -10.684 -22.908 5.106 1.00 95.00 175 LEU A CA 1
ATOM 1403 C C . LEU A 1 175 ? -11.351 -22.913 3.723 1.00 95.00 175 LEU A C 1
ATOM 1405 O O . LEU A 1 175 ? -10.991 -23.739 2.888 1.00 95.00 175 LEU A O 1
ATOM 1409 N N . ASP A 1 176 ? -12.309 -22.012 3.497 1.00 93.44 176 ASP A N 1
ATOM 1410 C CA . ASP A 1 176 ? -13.063 -21.911 2.242 1.00 93.44 176 ASP A CA 1
ATOM 1411 C C . ASP A 1 176 ? -12.272 -21.201 1.131 1.00 93.44 176 ASP A C 1
ATOM 1413 O O . ASP A 1 176 ? -12.322 -21.589 -0.037 1.00 93.44 176 ASP A O 1
ATOM 1417 N N . ARG A 1 177 ? -11.537 -20.139 1.482 1.00 91.50 177 ARG A N 1
ATOM 1418 C CA . ARG A 1 177 ? -11.005 -19.186 0.497 1.00 91.50 177 ARG A CA 1
ATOM 1419 C C . ARG A 1 177 ? -9.497 -19.054 0.488 1.00 91.50 177 ARG A C 1
ATOM 1421 O O . ARG A 1 177 ? -8.966 -18.619 -0.529 1.00 91.50 177 ARG A O 1
ATOM 1428 N N . TYR A 1 178 ? -8.803 -19.376 1.577 1.00 92.62 178 TYR A N 1
ATOM 1429 C CA . TYR A 1 178 ? -7.374 -19.103 1.655 1.00 92.62 178 TYR A CA 1
ATOM 1430 C C . TYR A 1 178 ? -6.595 -19.967 0.671 1.00 92.62 178 TYR A C 1
ATOM 1432 O O . TYR A 1 178 ? -6.732 -21.189 0.638 1.00 92.62 178 TYR A O 1
ATOM 1440 N N . VAL A 1 179 ? -5.727 -19.310 -0.095 1.00 89.44 179 VAL A N 1
ATOM 1441 C CA . VAL A 1 179 ? -4.903 -19.924 -1.140 1.00 89.44 179 VAL A CA 1
ATOM 1442 C C . VAL A 1 179 ? -4.090 -21.127 -0.641 1.00 89.44 179 VAL A C 1
ATOM 1444 O O . VAL A 1 179 ? -3.850 -22.072 -1.385 1.00 89.44 179 VAL A O 1
ATOM 1447 N N . ASN A 1 180 ? -3.688 -21.130 0.633 1.00 89.19 180 ASN A N 1
ATOM 1448 C CA . ASN A 1 180 ? -2.939 -22.220 1.242 1.00 89.19 180 ASN A CA 1
ATOM 1449 C C . ASN A 1 180 ? -3.804 -22.963 2.278 1.00 89.19 180 ASN A C 1
ATOM 1451 O O . ASN A 1 180 ? -3.804 -22.639 3.465 1.00 89.19 180 ASN A O 1
ATOM 1455 N N . ASN A 1 181 ? -4.526 -23.990 1.825 1.00 90.00 181 ASN A N 1
ATOM 1456 C CA . ASN A 1 181 ? -5.487 -24.722 2.657 1.00 90.00 181 ASN A CA 1
ATOM 1457 C C . ASN A 1 181 ? -4.843 -25.396 3.887 1.00 90.00 181 ASN A C 1
ATOM 1459 O O . ASN A 1 181 ? -5.411 -25.365 4.978 1.00 90.00 181 ASN A O 1
ATOM 1463 N N . TRP A 1 182 ? -3.643 -25.975 3.759 1.00 92.56 182 TRP A N 1
ATOM 1464 C CA . TRP A 1 182 ? -2.994 -26.618 4.908 1.00 92.56 182 TRP A CA 1
ATOM 1465 C C . TRP A 1 182 ? -2.613 -25.596 5.983 1.00 92.56 182 TRP A C 1
ATOM 1467 O O . TRP A 1 182 ? -2.817 -25.851 7.167 1.00 92.56 182 TRP A O 1
ATOM 1477 N N . MET A 1 183 ? -2.153 -24.413 5.577 1.00 93.94 183 MET A N 1
ATOM 1478 C CA . MET A 1 183 ? -1.848 -23.330 6.505 1.00 93.94 183 MET A CA 1
ATOM 1479 C C . MET A 1 183 ? -3.122 -22.766 7.146 1.00 93.94 183 MET A C 1
ATOM 1481 O O . MET A 1 183 ? -3.117 -22.454 8.332 1.00 93.94 183 MET A O 1
ATOM 1485 N N . ALA A 1 184 ? -4.238 -22.697 6.406 1.00 95.12 184 ALA A N 1
ATOM 1486 C CA . ALA A 1 184 ? -5.537 -22.326 6.977 1.00 95.12 184 ALA A CA 1
ATOM 1487 C C . ALA A 1 184 ? -5.959 -23.264 8.119 1.00 95.12 184 ALA A C 1
ATOM 1489 O O . ALA A 1 184 ? -6.485 -22.793 9.126 1.00 95.12 184 ALA A O 1
ATOM 1490 N N . LYS A 1 185 ? -5.698 -24.574 7.995 1.00 96.75 185 LYS A N 1
ATOM 1491 C CA . LYS A 1 185 ? -5.975 -25.547 9.065 1.00 96.75 185 LYS A CA 1
ATOM 1492 C C . LYS A 1 185 ? -5.147 -25.271 10.316 1.00 96.75 185 LYS A C 1
ATOM 1494 O O . LYS A 1 185 ? -5.709 -25.259 11.403 1.00 96.75 185 LYS A O 1
ATOM 1499 N N . TRP A 1 186 ? -3.856 -24.980 10.165 1.00 97.50 186 TRP A N 1
ATOM 1500 C CA . TRP A 1 186 ? -2.998 -24.642 11.306 1.00 97.50 186 TRP A CA 1
ATOM 1501 C C . TRP A 1 186 ? -3.399 -23.329 11.971 1.00 97.50 186 TRP A C 1
ATOM 1503 O O . TRP A 1 186 ? -3.452 -23.259 13.194 1.00 97.50 186 TRP A O 1
ATOM 1513 N N . VAL A 1 187 ? -3.742 -22.305 11.180 1.00 97.25 187 VAL A N 1
ATOM 1514 C CA . VAL A 1 187 ? -4.280 -21.050 11.723 1.00 97.25 187 VAL A CA 1
ATOM 1515 C C . VAL A 1 187 ? -5.561 -21.324 12.508 1.00 97.25 187 VAL A C 1
ATOM 1517 O O . VAL A 1 187 ? -5.698 -20.847 13.627 1.00 97.25 187 VAL A O 1
ATOM 1520 N N . LYS A 1 188 ? -6.482 -22.133 11.972 1.00 98.31 188 LYS A N 1
ATOM 1521 C CA . LYS A 1 188 ? -7.705 -22.517 12.686 1.00 98.31 188 LYS A CA 1
ATOM 1522 C C . LYS A 1 188 ? -7.411 -23.202 14.019 1.00 98.31 188 LYS A C 1
ATOM 1524 O O . LYS A 1 188 ? -7.959 -22.783 15.032 1.00 98.31 188 LYS A O 1
ATOM 1529 N N . GLU A 1 189 ? -6.574 -24.237 14.011 1.00 98.38 189 GLU A N 1
ATOM 1530 C CA . GLU A 1 189 ? -6.234 -25.010 15.211 1.00 98.38 189 GLU A CA 1
ATOM 1531 C C . GLU A 1 189 ? -5.617 -24.125 16.307 1.00 98.38 189 GLU A C 1
ATOM 1533 O O . GLU A 1 189 ? -6.006 -24.235 17.469 1.00 98.38 189 GLU A O 1
ATOM 1538 N N . ASP A 1 190 ? -4.716 -23.207 15.944 1.00 98.56 190 ASP A N 1
ATOM 1539 C CA . ASP A 1 190 ? -4.105 -22.271 16.895 1.00 98.56 190 ASP A CA 1
ATOM 1540 C C . ASP A 1 190 ? -5.115 -21.256 17.452 1.00 98.56 190 ASP A C 1
ATOM 1542 O O . ASP A 1 190 ? -5.215 -21.096 18.670 1.00 98.56 190 ASP A O 1
ATOM 1546 N N . LEU A 1 191 ? -5.906 -20.607 16.587 1.00 98.56 191 LEU A N 1
ATOM 1547 C CA . LEU A 1 191 ? -6.884 -19.603 17.016 1.00 98.56 191 LEU A CA 1
ATOM 1548 C C . LEU A 1 191 ? -7.979 -20.217 17.906 1.00 98.56 191 LEU A C 1
ATOM 1550 O O . LEU A 1 191 ? -8.342 -19.637 18.930 1.00 98.56 191 LEU A O 1
ATOM 1554 N N . GLU A 1 192 ? -8.487 -21.403 17.559 1.00 98.56 192 GLU A N 1
ATOM 1555 C CA . GLU A 1 192 ? -9.464 -22.129 18.381 1.00 98.56 192 GLU A CA 1
ATOM 1556 C C . GLU A 1 192 ? -8.847 -22.628 19.694 1.00 98.56 192 GLU A C 1
ATOM 1558 O O . GLU A 1 192 ? -9.495 -22.562 20.740 1.00 98.56 192 GLU A O 1
ATOM 1563 N N . GLY A 1 193 ? -7.585 -23.068 19.675 1.00 98.56 193 GLY A N 1
ATOM 1564 C CA . GLY A 1 193 ? -6.849 -23.456 20.878 1.00 98.56 193 GLY A CA 1
ATOM 1565 C C . GLY A 1 193 ? -6.682 -22.297 21.865 1.00 98.56 193 GLY A C 1
ATOM 1566 O O . GLY A 1 193 ? -6.974 -22.450 23.054 1.00 98.56 193 GLY A O 1
ATOM 1567 N N . LYS A 1 194 ? -6.283 -21.116 21.374 1.00 98.62 194 LYS A N 1
ATOM 1568 C CA . LYS A 1 194 ? -6.161 -19.877 22.168 1.00 98.62 194 LYS A CA 1
ATOM 1569 C C . LYS A 1 194 ? -7.507 -19.368 22.677 1.00 98.62 194 LYS A C 1
ATOM 1571 O O . LYS A 1 194 ? -7.602 -18.858 23.796 1.00 98.62 194 LYS A O 1
ATOM 1576 N N . LEU A 1 195 ? -8.565 -19.527 21.883 1.00 98.56 195 LEU A N 1
ATOM 1577 C CA . LEU A 1 195 ? -9.923 -19.231 22.327 1.00 98.56 195 LEU A CA 1
ATOM 1578 C C . LEU A 1 195 ? -10.342 -20.172 23.470 1.00 98.56 195 LEU A C 1
ATOM 1580 O O . LEU A 1 195 ? -10.783 -19.694 24.515 1.00 98.56 195 LEU A O 1
ATOM 1584 N N . GLY A 1 196 ? -10.156 -21.485 23.303 1.00 98.31 196 GLY A N 1
ATOM 1585 C CA . GLY A 1 196 ? -10.543 -22.508 24.280 1.00 98.31 196 GLY A CA 1
ATOM 1586 C C . GLY A 1 196 ? -9.742 -22.468 25.585 1.00 98.31 196 GLY A C 1
ATOM 1587 O O . GLY A 1 196 ? -10.279 -22.789 26.644 1.00 98.31 196 GLY A O 1
ATOM 1588 N N . SER A 1 197 ? -8.483 -22.023 25.541 1.00 98.31 197 SER A N 1
ATOM 1589 C CA . SER A 1 197 ? -7.662 -21.790 26.738 1.00 98.31 197 SER A CA 1
ATOM 1590 C C . SER A 1 197 ? -8.033 -20.504 27.488 1.00 98.31 197 SER A C 1
ATOM 1592 O O . SER A 1 197 ? -7.591 -20.295 28.619 1.00 98.31 197 SER A O 1
ATOM 1594 N N . GLY A 1 198 ? -8.845 -19.637 26.875 1.00 98.25 198 GLY A N 1
ATOM 1595 C CA . GLY A 1 198 ? -9.230 -18.347 27.430 1.00 98.25 198 GLY A CA 1
ATOM 1596 C C . GLY A 1 198 ? -8.180 -17.246 27.265 1.00 98.25 198 GLY A C 1
ATOM 1597 O O . GLY A 1 198 ? -8.362 -16.175 27.844 1.00 98.25 198 GLY A O 1
ATOM 1598 N N . GLU A 1 199 ? -7.122 -17.444 26.467 1.00 98.38 199 GLU A N 1
ATOM 1599 C CA . GLU A 1 199 ? -6.100 -16.413 26.195 1.00 98.38 199 GLU A CA 1
ATOM 1600 C C . GLU A 1 199 ? -6.729 -15.124 25.643 1.00 98.38 199 GLU A C 1
ATOM 1602 O O . GLU A 1 199 ? -6.292 -14.011 25.955 1.00 98.38 199 GLU A O 1
ATOM 1607 N N . TYR A 1 200 ? -7.817 -15.266 24.882 1.00 98.56 200 TYR A N 1
ATOM 1608 C CA . TYR A 1 200 ? -8.548 -14.138 24.319 1.00 98.56 200 TYR A CA 1
ATOM 1609 C C . TYR A 1 200 ? -9.507 -13.423 25.280 1.00 98.56 200 TYR A C 1
ATOM 1611 O O . TYR A 1 200 ? -10.069 -12.394 24.909 1.00 98.56 200 TYR A O 1
ATOM 1619 N N . ASN A 1 201 ? -9.679 -13.897 26.520 1.00 98.12 201 ASN A N 1
ATOM 1620 C CA . ASN A 1 201 ? -10.582 -13.269 27.496 1.00 98.12 201 ASN A CA 1
ATOM 1621 C C . ASN A 1 201 ? -10.158 -11.851 27.902 1.00 98.12 201 ASN A C 1
ATOM 1623 O O . ASN A 1 201 ? -11.001 -11.072 28.326 1.00 98.12 201 ASN A O 1
ATOM 1627 N N . GLN A 1 202 ? -8.876 -11.510 27.756 1.00 97.44 202 GLN A N 1
ATOM 1628 C CA . GLN A 1 202 ? -8.343 -10.185 28.088 1.00 97.44 202 GLN A CA 1
ATOM 1629 C C . GLN A 1 202 ? -8.653 -9.100 27.039 1.00 97.44 202 GLN A C 1
ATOM 1631 O O . GLN A 1 202 ? -8.473 -7.914 27.312 1.00 97.44 202 GLN A O 1
ATOM 1636 N N . TYR A 1 203 ? -9.089 -9.476 25.831 1.00 97.44 203 TYR A N 1
ATOM 1637 C CA . TYR A 1 203 ? -9.378 -8.527 24.753 1.00 97.44 203 TYR A CA 1
ATOM 1638 C C . TYR A 1 203 ? -10.866 -8.195 24.728 1.00 97.44 203 TYR A C 1
ATOM 1640 O O . TYR A 1 203 ? -11.635 -8.728 23.933 1.00 97.44 203 TYR A O 1
ATOM 1648 N N . GLU A 1 204 ? -11.276 -7.297 25.618 1.00 96.00 204 GLU A N 1
ATOM 1649 C CA . GLU A 1 204 ? -12.672 -6.856 25.707 1.00 96.00 204 GLU A CA 1
ATOM 1650 C C . GLU A 1 204 ? -13.064 -5.889 24.583 1.00 96.00 204 GLU A C 1
ATOM 1652 O O . GLU A 1 204 ? -14.242 -5.721 24.296 1.00 96.00 204 GLU A O 1
ATOM 1657 N N . ASN A 1 205 ? -12.096 -5.245 23.932 1.00 94.81 205 ASN A N 1
ATOM 1658 C CA . ASN A 1 205 ? -12.346 -4.273 22.876 1.00 94.81 205 ASN A CA 1
ATOM 1659 C C . ASN A 1 205 ? -12.201 -4.914 21.484 1.00 94.81 205 ASN A C 1
ATOM 1661 O O . ASN A 1 205 ? -11.186 -5.538 21.178 1.00 94.81 205 ASN A O 1
ATOM 1665 N N . SER A 1 206 ? -13.190 -4.696 20.614 1.00 95.75 206 SER A N 1
ATOM 1666 C CA . SER A 1 206 ? -13.231 -5.236 19.247 1.00 95.75 206 SER A CA 1
ATOM 1667 C C . SER A 1 206 ? -11.987 -4.923 18.412 1.00 95.75 206 SER A C 1
ATOM 1669 O O . SER A 1 206 ? -11.468 -5.802 17.727 1.00 95.75 206 SER A O 1
ATOM 1671 N N . TYR A 1 207 ? -11.456 -3.701 18.498 1.00 94.38 207 TYR A N 1
ATOM 1672 C CA . TYR A 1 207 ? -10.273 -3.304 17.733 1.00 94.38 207 TYR A CA 1
ATOM 1673 C C . TYR A 1 207 ? -9.007 -4.030 18.216 1.00 94.38 207 TYR A C 1
ATOM 1675 O O . TYR A 1 207 ? -8.241 -4.547 17.399 1.00 94.38 207 TYR A O 1
ATOM 1683 N N . THR A 1 208 ? -8.781 -4.121 19.533 1.00 95.56 208 THR A N 1
ATOM 1684 C CA . THR A 1 208 ? -7.603 -4.831 20.064 1.00 95.56 208 THR A CA 1
ATOM 1685 C C . THR A 1 208 ? -7.692 -6.335 19.825 1.00 95.56 208 THR A C 1
ATOM 1687 O O . THR A 1 208 ? -6.677 -6.954 19.503 1.00 95.56 208 THR A O 1
ATOM 1690 N N . PHE A 1 209 ? -8.896 -6.909 19.892 1.00 97.88 209 PHE A N 1
ATOM 1691 C CA . PHE A 1 209 ? -9.128 -8.310 19.561 1.00 97.88 209 PHE A CA 1
ATOM 1692 C C . PHE A 1 209 ? -8.851 -8.611 18.079 1.00 97.88 209 PHE A C 1
ATOM 1694 O O . PHE A 1 209 ? -8.096 -9.534 17.779 1.00 97.88 209 PHE A O 1
ATOM 1701 N N . ALA A 1 210 ? -9.366 -7.794 17.150 1.00 97.31 210 ALA A N 1
ATOM 1702 C CA . ALA A 1 210 ? -9.123 -7.951 15.711 1.00 97.31 210 ALA A CA 1
ATOM 1703 C C . ALA A 1 210 ? -7.624 -7.915 15.361 1.00 97.31 210 ALA A C 1
ATOM 1705 O O . ALA A 1 210 ? -7.119 -8.744 14.597 1.00 97.31 210 ALA A O 1
ATOM 1706 N N . ARG A 1 211 ? -6.887 -6.975 15.967 1.00 95.69 211 ARG A N 1
ATOM 1707 C CA . ARG A 1 211 ? -5.432 -6.880 15.803 1.00 95.69 211 ARG A CA 1
ATOM 1708 C C . ARG A 1 211 ? -4.720 -8.120 16.311 1.00 95.69 211 ARG A C 1
ATOM 1710 O O . ARG A 1 211 ? -3.870 -8.646 15.598 1.00 95.69 211 ARG A O 1
ATOM 1717 N N . ARG A 1 212 ? -5.093 -8.604 17.498 1.00 98.00 212 ARG A N 1
ATOM 1718 C CA . ARG A 1 212 ? -4.488 -9.809 18.060 1.00 98.00 212 ARG A CA 1
ATOM 1719 C C . ARG A 1 212 ? -4.726 -11.032 17.170 1.00 98.00 212 ARG A C 1
ATOM 1721 O O . ARG A 1 212 ? -3.773 -11.744 16.878 1.00 98.00 212 ARG A O 1
ATOM 1728 N N . LEU A 1 213 ? -5.955 -11.234 16.687 1.00 98.19 213 LEU A N 1
ATOM 1729 C CA . LEU A 1 213 ? -6.281 -12.322 15.756 1.00 98.19 213 LEU A CA 1
ATOM 1730 C C . LEU A 1 213 ? -5.459 -12.240 14.463 1.00 98.19 213 LEU A C 1
ATOM 1732 O O . LEU A 1 213 ? -4.956 -13.253 13.981 1.00 98.19 213 LEU A O 1
ATOM 1736 N N . SER A 1 214 ? -5.294 -11.033 13.913 1.00 96.94 214 SER A N 1
ATOM 1737 C CA . SER A 1 214 ? -4.460 -10.812 12.727 1.00 96.94 214 SER A CA 1
ATOM 1738 C C . SER A 1 214 ? -2.993 -11.158 12.983 1.00 96.94 214 SER A C 1
ATOM 1740 O O . SER A 1 214 ? -2.370 -11.822 12.160 1.00 96.94 214 SER A O 1
ATOM 1742 N N . GLU A 1 215 ? -2.435 -10.723 14.114 1.00 96.44 215 GLU A N 1
ATOM 1743 C CA . GLU A 1 215 ? -1.054 -11.020 14.509 1.00 96.44 215 GLU A CA 1
ATOM 1744 C C . GLU A 1 215 ? -0.836 -12.530 14.694 1.00 96.44 215 GLU A C 1
ATOM 1746 O O . GLU A 1 215 ? 0.104 -13.082 14.124 1.00 96.44 215 GLU A O 1
ATOM 1751 N N . ASP A 1 216 ? -1.731 -13.214 15.412 1.00 97.88 216 ASP A N 1
ATOM 1752 C CA . ASP A 1 216 ? -1.661 -14.665 15.617 1.00 97.88 216 ASP A CA 1
ATOM 1753 C C . ASP A 1 216 ? -1.719 -15.432 14.282 1.00 97.88 216 ASP A C 1
ATOM 1755 O O . ASP A 1 216 ? -0.854 -16.268 14.012 1.00 97.88 216 ASP A O 1
ATOM 1759 N N . ALA A 1 217 ? -2.661 -15.092 13.394 1.00 96.44 217 ALA A N 1
ATOM 1760 C CA . ALA A 1 217 ? -2.770 -15.725 12.079 1.00 96.44 217 ALA A CA 1
ATOM 1761 C C . ALA A 1 217 ? -1.518 -15.494 11.212 1.00 96.44 217 ALA A C 1
ATOM 1763 O O . ALA A 1 217 ? -1.011 -16.424 10.575 1.00 96.44 217 ALA A O 1
ATOM 1764 N N . ARG A 1 218 ? -0.981 -14.267 11.196 1.00 93.75 218 ARG A N 1
ATOM 1765 C CA . ARG A 1 218 ? 0.226 -13.901 10.431 1.00 93.75 218 ARG A CA 1
ATOM 1766 C C . ARG A 1 218 ? 1.483 -14.580 10.943 1.00 93.75 218 ARG A C 1
ATOM 1768 O O . ARG A 1 218 ? 2.329 -14.943 10.130 1.00 93.75 218 ARG A O 1
ATOM 1775 N N . ASN A 1 219 ? 1.603 -14.787 12.250 1.00 93.94 219 ASN A N 1
ATOM 1776 C CA . ASN A 1 219 ? 2.747 -15.485 12.833 1.00 93.94 219 ASN A CA 1
ATOM 1777 C C . ASN A 1 219 ? 2.846 -16.939 12.350 1.00 93.94 219 ASN A C 1
ATOM 1779 O O . ASN A 1 219 ? 3.951 -17.462 12.228 1.00 93.94 219 ASN A O 1
ATOM 1783 N N . ILE A 1 220 ? 1.714 -17.564 12.017 1.00 94.19 220 ILE A N 1
ATOM 1784 C CA . ILE A 1 220 ? 1.658 -18.933 11.488 1.00 94.19 220 ILE A CA 1
ATOM 1785 C C . ILE A 1 220 ? 1.881 -18.939 9.975 1.00 94.19 220 ILE A C 1
ATOM 1787 O O . ILE A 1 220 ? 2.746 -19.651 9.470 1.00 94.19 220 ILE A O 1
ATOM 1791 N N . CYS A 1 221 ? 1.112 -18.134 9.236 1.00 89.31 221 CYS A N 1
ATOM 1792 C CA . CYS A 1 221 ? 1.120 -18.190 7.773 1.00 89.31 221 CYS A CA 1
ATOM 1793 C C . CYS A 1 221 ? 2.217 -17.354 7.103 1.00 89.31 221 CYS A C 1
ATOM 1795 O O . CYS A 1 221 ? 2.445 -17.494 5.901 1.00 89.31 221 CYS A O 1
ATOM 1797 N N . ASN A 1 222 ? 2.869 -16.465 7.856 1.00 86.94 222 ASN A N 1
ATOM 1798 C CA . ASN A 1 222 ? 3.808 -15.465 7.358 1.00 86.94 222 ASN A CA 1
ATOM 1799 C C . ASN A 1 222 ? 3.240 -14.614 6.199 1.00 86.94 222 ASN A C 1
ATOM 1801 O O . ASN A 1 222 ? 3.963 -14.236 5.273 1.00 86.94 222 ASN A O 1
ATOM 1805 N N . ASN A 1 223 ? 1.931 -14.331 6.230 1.00 84.50 223 ASN A N 1
ATOM 1806 C CA . ASN A 1 223 ? 1.228 -13.600 5.181 1.00 84.50 223 ASN A CA 1
ATOM 1807 C C . ASN A 1 223 ? 0.566 -12.313 5.695 1.00 84.50 223 ASN A C 1
ATOM 1809 O O . ASN A 1 223 ? -0.549 -12.340 6.197 1.00 84.50 223 ASN A O 1
ATOM 1813 N N . GLU A 1 224 ? 1.221 -11.169 5.493 1.00 84.00 224 GLU A N 1
ATOM 1814 C CA . GLU A 1 224 ? 0.724 -9.839 5.892 1.00 84.00 224 GLU A CA 1
ATOM 1815 C C . GLU A 1 224 ? -0.625 -9.442 5.261 1.00 84.00 224 GLU A C 1
ATOM 1817 O O . GLU A 1 224 ? -1.380 -8.659 5.847 1.00 84.00 224 GLU A O 1
ATOM 1822 N N . ASN A 1 225 ? -0.964 -10.002 4.094 1.00 85.56 225 ASN A N 1
ATOM 1823 C CA . ASN A 1 225 ? -2.240 -9.751 3.423 1.00 85.56 225 ASN A CA 1
ATOM 1824 C C . ASN A 1 225 ? -3.408 -10.539 4.035 1.00 85.56 225 ASN A C 1
ATOM 1826 O O . ASN A 1 225 ? -4.555 -10.275 3.680 1.00 85.56 225 ASN A O 1
ATOM 1830 N N . LEU A 1 226 ? -3.136 -11.474 4.951 1.00 91.62 226 LEU A N 1
ATOM 1831 C CA . LEU A 1 226 ? -4.150 -12.106 5.782 1.00 91.62 226 LEU A CA 1
ATOM 1832 C C . LEU A 1 226 ? -4.395 -11.255 7.034 1.00 91.62 226 LEU A C 1
ATOM 1834 O O . LEU A 1 226 ? -3.481 -11.052 7.837 1.00 91.62 226 LEU A O 1
ATOM 1838 N N . TRP A 1 227 ? -5.621 -10.760 7.207 1.00 94.56 227 TRP A N 1
ATOM 1839 C CA . TRP A 1 227 ? -6.013 -10.015 8.405 1.00 94.56 227 TRP A CA 1
ATOM 1840 C C . TRP A 1 227 ? -7.520 -10.000 8.648 1.00 94.56 227 TRP A C 1
ATOM 1842 O O . TRP A 1 227 ? -8.320 -10.242 7.749 1.00 94.56 227 TRP A O 1
ATOM 1852 N N . ILE A 1 228 ? -7.888 -9.663 9.880 1.00 96.69 228 ILE A N 1
ATOM 1853 C CA . ILE A 1 228 ? -9.239 -9.313 10.307 1.00 96.69 228 ILE A CA 1
ATOM 1854 C C . ILE A 1 228 ? -9.209 -7.940 10.981 1.00 96.69 228 ILE A C 1
ATOM 1856 O O . ILE A 1 228 ? -8.329 -7.646 11.790 1.00 96.69 228 ILE A O 1
ATOM 1860 N N . ALA A 1 229 ? -10.165 -7.082 10.645 1.00 95.38 229 ALA A N 1
ATOM 1861 C CA . ALA A 1 229 ? -10.283 -5.749 11.215 1.00 95.38 229 ALA A CA 1
ATOM 1862 C C . ALA A 1 229 ? -11.706 -5.491 11.704 1.00 95.38 229 ALA A C 1
ATOM 1864 O O . ALA A 1 229 ? -12.678 -5.921 11.084 1.00 95.38 229 ALA A O 1
ATOM 1865 N N . PHE A 1 230 ? -11.805 -4.743 12.801 1.00 95.38 230 PHE A N 1
ATOM 1866 C C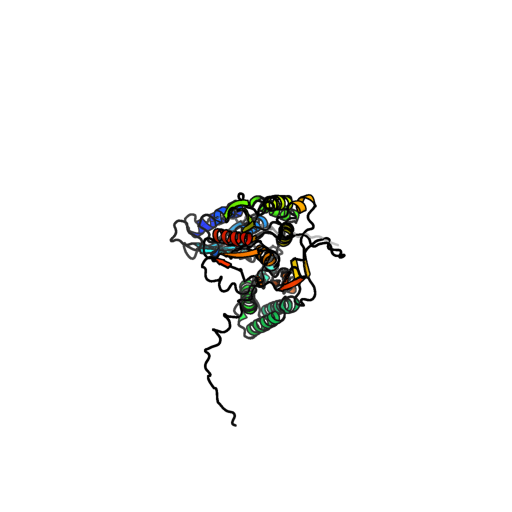A . PHE A 1 230 ? -13.048 -4.126 13.236 1.00 95.38 230 PHE A CA 1
ATOM 1867 C C . PHE A 1 230 ? -13.030 -2.663 12.810 1.00 95.38 230 PHE A C 1
ATOM 1869 O O . PHE A 1 230 ? -12.295 -1.856 13.383 1.00 95.38 230 PHE A O 1
ATOM 1876 N N . VAL A 1 231 ? -13.795 -2.339 11.775 1.00 91.94 231 VAL A N 1
ATOM 1877 C CA . VAL A 1 231 ? -13.846 -1.005 11.183 1.00 91.94 231 VAL A CA 1
ATOM 1878 C C . VAL A 1 231 ? -15.285 -0.534 11.111 1.00 91.94 231 VAL A C 1
ATOM 1880 O O . VAL A 1 231 ? -16.194 -1.290 10.787 1.00 91.94 231 VAL A O 1
ATOM 1883 N N . GLU A 1 232 ? -15.497 0.749 11.382 1.00 92.25 232 GLU A N 1
ATOM 1884 C CA . GLU A 1 232 ? -16.773 1.384 11.069 1.00 92.25 232 GLU A CA 1
ATOM 1885 C C . GLU A 1 232 ? -17.093 1.152 9.576 1.00 92.25 232 GLU A C 1
ATOM 1887 O O . GLU A 1 232 ? -16.168 1.227 8.768 1.00 92.25 232 GLU A O 1
ATOM 1892 N N . PRO A 1 233 ? -18.333 0.845 9.159 1.00 86.19 233 PRO A N 1
ATOM 1893 C CA . PRO A 1 233 ? -18.699 0.732 7.744 1.00 86.19 233 PRO A CA 1
ATOM 1894 C C . PRO A 1 233 ? -18.529 2.063 6.992 1.00 86.19 233 PRO A C 1
ATOM 1896 O O . PRO A 1 233 ? -18.553 3.147 7.581 1.00 86.19 233 PRO A O 1
ATOM 1899 N N . MET A 1 234 ? -18.257 2.038 5.682 1.00 79.38 234 MET A N 1
ATOM 1900 C CA . MET A 1 234 ? -18.165 3.281 4.893 1.00 79.38 234 MET A CA 1
ATOM 1901 C C . MET A 1 234 ? -19.570 3.761 4.536 1.00 79.38 234 MET A C 1
ATOM 1903 O O . MET A 1 234 ? -20.301 3.055 3.853 1.00 79.38 234 MET A O 1
ATOM 1907 N N . GLN A 1 235 ? -19.930 4.973 4.965 1.00 74.25 235 GLN A N 1
ATOM 1908 C CA . GLN A 1 235 ? -21.255 5.549 4.695 1.00 74.25 235 GLN A CA 1
ATOM 1909 C C . GLN A 1 235 ? -21.382 6.088 3.268 1.00 74.25 235 GLN A C 1
ATOM 1911 O O . GLN A 1 235 ? -22.450 6.029 2.669 1.00 74.25 235 GLN A O 1
ATOM 1916 N N . THR A 1 236 ? -20.293 6.631 2.722 1.00 81.06 236 THR A N 1
ATOM 1917 C CA . THR A 1 236 ? -20.241 7.157 1.357 1.00 81.06 236 THR A CA 1
ATOM 1918 C C . THR A 1 236 ? -18.907 6.789 0.726 1.00 81.06 236 THR A C 1
ATOM 1920 O O . THR A 1 236 ? -17.838 7.108 1.250 1.00 81.06 236 THR A O 1
ATOM 1923 N N . LEU A 1 237 ? -18.976 6.081 -0.397 1.00 79.44 237 LEU A N 1
ATOM 1924 C CA . LEU A 1 237 ? -17.835 5.895 -1.282 1.00 79.44 237 LEU A CA 1
ATOM 1925 C C . LEU A 1 237 ? -17.814 7.044 -2.296 1.00 79.44 237 LEU A C 1
ATOM 1927 O O . LEU A 1 237 ? -18.887 7.536 -2.663 1.00 79.44 237 LEU A O 1
ATOM 1931 N N . PRO A 1 238 ? -16.629 7.477 -2.758 1.00 83.25 238 PRO A N 1
ATOM 1932 C CA . PRO A 1 238 ? -16.544 8.332 -3.932 1.00 83.25 238 PRO A CA 1
ATOM 1933 C C . PRO A 1 238 ? -17.306 7.692 -5.094 1.00 83.25 238 PRO A C 1
ATOM 1935 O O . PRO A 1 238 ? -17.294 6.472 -5.265 1.00 83.25 238 PRO A O 1
ATOM 1938 N N . SER A 1 239 ? -17.963 8.507 -5.910 1.00 89.12 239 SER A N 1
ATOM 1939 C CA . SER A 1 239 ? -18.472 8.030 -7.192 1.00 89.12 239 SER A CA 1
ATOM 1940 C C . SER A 1 239 ? -17.309 7.607 -8.099 1.00 89.12 239 SER A C 1
ATOM 1942 O O . SER A 1 239 ? -16.210 8.154 -8.006 1.00 89.12 239 SER A O 1
ATOM 1944 N N . ALA A 1 240 ? -17.558 6.695 -9.044 1.00 87.94 240 ALA A N 1
ATOM 1945 C CA . ALA A 1 240 ? -16.542 6.269 -10.014 1.00 87.94 240 ALA A CA 1
ATOM 1946 C C . ALA A 1 240 ? -15.928 7.452 -10.798 1.00 87.94 240 ALA A C 1
ATOM 1948 O O . ALA A 1 240 ? -14.752 7.432 -11.159 1.00 87.94 240 ALA A O 1
ATOM 1949 N N . ALA A 1 241 ? -16.711 8.513 -11.035 1.00 90.88 241 ALA A N 1
ATOM 1950 C CA . ALA A 1 241 ? -16.237 9.731 -11.687 1.00 90.88 241 ALA A CA 1
ATOM 1951 C C . ALA A 1 241 ? -15.265 10.531 -10.800 1.00 90.88 241 ALA A C 1
ATOM 1953 O O . ALA A 1 241 ? -14.245 11.012 -11.292 1.00 90.88 241 ALA A O 1
ATOM 1954 N N . GLU A 1 242 ? -15.557 10.659 -9.502 1.00 89.62 242 GLU A N 1
ATOM 1955 C CA . GLU A 1 242 ? -14.649 11.297 -8.542 1.00 89.62 242 GLU A CA 1
ATOM 1956 C C . GLU A 1 242 ? -13.362 10.491 -8.363 1.00 89.62 242 GLU A C 1
ATOM 1958 O O . GLU A 1 242 ? -12.283 11.078 -8.306 1.00 89.62 242 GLU A O 1
ATOM 1963 N N . GLU A 1 243 ? -13.463 9.161 -8.314 1.00 86.62 243 GLU A N 1
ATOM 1964 C CA . GLU A 1 243 ? -12.307 8.264 -8.247 1.00 86.62 243 GLU A CA 1
ATOM 1965 C C . GLU A 1 243 ? -11.417 8.424 -9.485 1.00 86.62 243 GLU A C 1
ATOM 1967 O O . GLU A 1 243 ? -10.233 8.724 -9.352 1.00 86.62 243 GLU A O 1
ATOM 1972 N N . THR A 1 244 ? -12.005 8.387 -10.685 1.00 87.94 244 THR A N 1
ATOM 1973 C CA . THR A 1 244 ? -11.278 8.622 -11.945 1.00 87.94 244 THR A CA 1
ATOM 1974 C C . THR A 1 244 ? -10.607 10.004 -11.972 1.00 87.94 244 THR A C 1
ATOM 1976 O O . THR A 1 244 ? -9.468 10.145 -12.419 1.00 87.94 244 THR A O 1
ATOM 1979 N N . ALA A 1 245 ? -11.287 11.052 -11.492 1.00 90.75 245 ALA A N 1
ATOM 1980 C CA . ALA A 1 245 ? -10.734 12.408 -11.453 1.00 90.75 245 ALA A CA 1
ATOM 1981 C C . ALA A 1 245 ? -9.567 12.540 -10.459 1.00 90.75 245 ALA A C 1
ATOM 1983 O O . ALA A 1 245 ? -8.572 13.214 -10.752 1.00 90.75 245 ALA A O 1
ATOM 1984 N N . MET A 1 246 ? -9.672 11.882 -9.303 1.00 88.56 246 MET A N 1
ATOM 1985 C CA . MET A 1 246 ? -8.604 11.791 -8.310 1.00 88.56 246 MET A CA 1
ATOM 1986 C C . MET A 1 246 ? -7.396 11.036 -8.875 1.00 88.56 246 MET A C 1
ATOM 1988 O O . MET A 1 246 ? -6.278 11.544 -8.799 1.00 88.56 246 MET A O 1
ATOM 1992 N N . GLU A 1 247 ? -7.611 9.873 -9.495 1.00 88.44 247 GLU A N 1
ATOM 1993 C CA . GLU A 1 247 ? -6.548 9.083 -10.125 1.00 88.44 247 GLU A CA 1
ATOM 1994 C C . GLU A 1 247 ? -5.852 9.853 -11.252 1.00 88.44 247 GLU A C 1
ATOM 1996 O O . GLU A 1 247 ? -4.625 9.873 -11.312 1.00 88.44 247 GLU A O 1
ATOM 2001 N N . LEU A 1 248 ? -6.599 10.566 -12.102 1.00 92.25 248 LEU A N 1
ATOM 2002 C CA . LEU A 1 248 ? -6.023 11.416 -13.148 1.00 92.25 248 LEU A CA 1
ATOM 2003 C C . LEU A 1 248 ? -5.180 12.559 -12.563 1.00 92.25 248 LEU A C 1
ATOM 2005 O O . LEU A 1 248 ? -4.124 12.897 -13.103 1.00 92.25 248 LEU A O 1
ATOM 2009 N N . THR A 1 249 ? -5.646 13.172 -11.473 1.00 91.25 249 THR A N 1
ATOM 2010 C CA . THR A 1 249 ? -4.921 14.248 -10.781 1.00 91.25 249 THR A CA 1
ATOM 2011 C C . THR A 1 249 ? -3.617 13.722 -10.189 1.00 91.25 249 THR A C 1
ATOM 2013 O O . THR A 1 249 ? -2.563 14.324 -10.399 1.00 91.25 249 THR A O 1
ATOM 2016 N N . TYR A 1 250 ? -3.674 12.570 -9.517 1.00 89.81 250 TYR A N 1
ATOM 2017 C CA . TYR A 1 250 ? -2.498 11.879 -9.001 1.00 89.81 250 TYR A CA 1
ATOM 2018 C C . TYR A 1 250 ? -1.514 11.545 -10.118 1.00 89.81 250 TYR A C 1
ATOM 2020 O O . TYR A 1 250 ? -0.367 11.987 -10.070 1.00 89.81 250 TYR A O 1
ATOM 2028 N N . ALA A 1 251 ? -1.986 10.848 -11.154 1.00 91.44 251 ALA A N 1
ATOM 2029 C CA . ALA A 1 251 ? -1.198 10.430 -12.301 1.00 91.44 251 ALA A CA 1
ATOM 2030 C C . ALA A 1 251 ? -0.428 11.606 -12.903 1.00 91.44 251 ALA A C 1
ATOM 2032 O O . ALA A 1 251 ? 0.786 11.540 -13.049 1.00 91.44 251 ALA A O 1
ATOM 2033 N N . LYS A 1 252 ? -1.099 12.731 -13.164 1.00 92.38 252 LYS A N 1
ATOM 2034 C CA . LYS A 1 252 ? -0.440 13.941 -13.675 1.00 92.38 252 LYS A CA 1
ATOM 2035 C C . LYS A 1 252 ? 0.591 14.514 -12.707 1.00 92.38 252 LYS A C 1
ATOM 2037 O O . LYS A 1 252 ? 1.641 14.966 -13.152 1.00 92.38 252 LYS A O 1
ATOM 2042 N N . SER A 1 253 ? 0.312 14.497 -11.403 1.00 89.25 253 SER A N 1
ATOM 2043 C CA . SER A 1 253 ? 1.223 15.043 -10.387 1.00 89.25 253 SER A CA 1
ATOM 2044 C C . SER A 1 253 ? 2.544 14.277 -10.276 1.00 89.25 253 SER A C 1
ATOM 2046 O O . SER A 1 253 ? 3.553 14.867 -9.899 1.00 89.25 253 SER A O 1
ATOM 2048 N N . ILE A 1 254 ? 2.548 12.997 -10.654 1.00 89.56 254 ILE A N 1
ATOM 2049 C CA . ILE A 1 254 ? 3.744 12.149 -10.706 1.00 89.56 254 ILE A CA 1
ATOM 2050 C C . ILE A 1 254 ? 4.216 11.874 -12.138 1.00 89.56 254 ILE A C 1
ATOM 2052 O O . ILE A 1 254 ? 4.982 10.938 -12.354 1.00 89.56 254 ILE A O 1
ATOM 2056 N N . ASN A 1 255 ? 3.724 12.646 -13.116 1.00 92.94 255 ASN A N 1
ATOM 2057 C CA . ASN A 1 255 ? 4.002 12.466 -14.543 1.00 92.94 255 ASN A CA 1
ATOM 2058 C C . ASN A 1 255 ? 3.855 10.992 -14.986 1.00 92.94 255 ASN A C 1
ATOM 2060 O O . ASN A 1 255 ? 4.758 10.362 -15.521 1.00 92.94 255 ASN A O 1
ATOM 2064 N N . TYR A 1 256 ? 2.696 10.421 -14.662 1.00 92.88 256 TYR A N 1
ATOM 2065 C CA . TYR A 1 256 ? 2.273 9.046 -14.934 1.00 92.88 256 TYR A CA 1
ATOM 2066 C C . TYR A 1 256 ? 3.228 7.955 -14.416 1.00 92.88 256 TYR A C 1
ATOM 2068 O O . TYR A 1 256 ? 3.228 6.846 -14.943 1.00 92.88 256 TYR A O 1
ATOM 2076 N N . GLY A 1 257 ? 4.012 8.254 -13.374 1.00 91.56 257 GLY A N 1
ATOM 2077 C CA . GLY A 1 257 ? 4.981 7.326 -12.782 1.00 91.56 257 GLY A CA 1
ATOM 2078 C C . GLY A 1 257 ? 6.403 7.471 -13.318 1.00 91.56 257 GLY A C 1
ATOM 2079 O O . GLY A 1 257 ? 7.264 6.668 -12.966 1.00 91.56 257 GLY A O 1
ATOM 2080 N N . PHE A 1 258 ? 6.668 8.494 -14.131 1.00 92.25 258 PHE A N 1
ATOM 2081 C CA . PHE A 1 258 ? 7.966 8.740 -14.746 1.00 92.25 258 PHE A CA 1
ATOM 2082 C C . PHE A 1 258 ? 8.453 10.141 -14.357 1.00 92.25 258 PHE A C 1
ATOM 2084 O O . PHE A 1 258 ? 7.868 11.130 -14.784 1.00 92.25 258 PHE A O 1
ATOM 2091 N N . PRO A 1 259 ? 9.493 10.296 -13.524 1.00 87.62 259 PRO A N 1
ATOM 2092 C CA . PRO A 1 259 ? 9.943 11.616 -13.074 1.00 87.62 259 PRO A CA 1
ATOM 2093 C C . PRO A 1 259 ? 10.455 12.475 -14.251 1.00 87.62 259 PRO A C 1
ATOM 2095 O O . PRO A 1 259 ? 10.786 11.926 -15.288 1.00 87.62 259 PRO A O 1
ATOM 2098 N N . PRO A 1 260 ? 10.609 13.809 -14.128 1.00 78.25 260 PRO A N 1
ATOM 2099 C CA . PRO A 1 260 ? 11.020 14.675 -15.249 1.00 78.25 260 PRO A CA 1
ATOM 2100 C C . PRO A 1 260 ? 12.312 14.262 -15.985 1.00 78.25 260 PRO A C 1
ATOM 2102 O O . PRO A 1 260 ? 12.437 14.500 -17.184 1.00 78.25 260 PRO A O 1
ATOM 2105 N N . SER A 1 261 ? 13.248 13.597 -15.299 1.00 79.00 261 SER A N 1
ATOM 2106 C CA . SER A 1 261 ? 14.423 12.934 -15.894 1.00 79.00 261 SER A CA 1
ATOM 2107 C C . SER A 1 261 ? 14.151 11.445 -16.150 1.00 79.00 261 SER A C 1
ATOM 2109 O O . SER A 1 261 ? 14.921 10.583 -15.737 1.00 79.00 261 SER A O 1
ATOM 2111 N N . GLN A 1 262 ? 13.007 11.152 -16.770 1.00 79.12 262 GLN A N 1
ATOM 2112 C CA . GLN A 1 262 ? 12.425 9.812 -16.933 1.00 79.12 262 GLN A CA 1
ATOM 2113 C C . GLN A 1 262 ? 13.312 8.832 -17.688 1.00 79.12 262 GLN A C 1
ATOM 2115 O O . GLN A 1 262 ? 13.221 7.630 -17.454 1.00 79.12 262 GLN A O 1
ATOM 2120 N N . ILE A 1 263 ? 14.143 9.350 -18.591 1.00 92.06 263 ILE A N 1
ATOM 2121 C CA . ILE A 1 263 ? 15.113 8.571 -19.341 1.00 92.06 263 ILE A CA 1
ATOM 2122 C C . ILE A 1 263 ? 16.421 9.343 -19.473 1.00 92.06 263 ILE A C 1
ATOM 2124 O O . ILE A 1 263 ? 16.438 10.514 -19.860 1.00 92.06 263 ILE A O 1
ATOM 2128 N N . THR A 1 264 ? 17.528 8.677 -19.173 1.00 94.56 264 THR A N 1
ATOM 2129 C CA . THR A 1 264 ? 18.876 9.166 -19.462 1.00 94.56 264 THR A CA 1
ATOM 2130 C C . THR A 1 264 ? 19.605 8.175 -20.352 1.00 94.56 264 THR A C 1
ATOM 2132 O O . THR A 1 264 ? 19.343 6.977 -20.313 1.00 94.56 264 THR A O 1
ATOM 2135 N N . TYR A 1 265 ? 20.528 8.676 -21.168 1.00 95.12 265 TYR A N 1
ATOM 2136 C CA . TYR A 1 265 ? 21.345 7.844 -22.045 1.00 95.12 265 TYR A CA 1
ATOM 2137 C C . TYR A 1 265 ? 22.796 7.898 -21.595 1.00 95.12 265 TYR A C 1
ATOM 2139 O O . TYR A 1 265 ? 23.349 8.976 -21.364 1.00 95.12 265 TYR A O 1
ATOM 2147 N N . HIS A 1 266 ? 23.414 6.730 -21.499 1.00 93.50 266 HIS A N 1
ATOM 2148 C CA . HIS A 1 266 ? 24.819 6.575 -21.163 1.00 93.50 266 HIS A CA 1
ATOM 2149 C C . HIS A 1 266 ? 25.526 5.915 -22.336 1.00 93.50 266 HIS A C 1
ATOM 2151 O O . HIS A 1 266 ? 25.111 4.855 -22.792 1.00 93.50 266 HIS A O 1
ATOM 2157 N N . ASN A 1 267 ? 26.591 6.540 -22.828 1.00 92.94 267 ASN A N 1
ATOM 2158 C CA . ASN A 1 267 ? 27.441 5.926 -23.837 1.00 92.94 267 ASN A CA 1
ATOM 2159 C C . ASN A 1 267 ? 28.605 5.247 -23.127 1.00 92.94 267 ASN A C 1
ATOM 2161 O O . ASN A 1 267 ? 29.374 5.906 -22.425 1.00 92.94 267 ASN A O 1
ATOM 2165 N N . LEU A 1 268 ? 28.704 3.938 -23.302 1.00 88.50 268 LEU A N 1
ATOM 2166 C CA . LEU A 1 268 ? 29.817 3.128 -22.837 1.00 88.50 268 LEU A CA 1
ATOM 2167 C C . LEU A 1 268 ? 30.680 2.781 -24.050 1.00 88.50 268 LEU A C 1
ATOM 2169 O O . LEU A 1 268 ? 30.156 2.453 -25.114 1.00 88.50 268 LEU A O 1
ATOM 2173 N N . SER A 1 269 ? 31.998 2.859 -23.892 1.00 83.88 269 SER A N 1
ATOM 2174 C CA . SER A 1 269 ? 32.949 2.437 -24.920 1.00 83.88 269 SER A CA 1
ATOM 2175 C C . SER A 1 269 ? 33.787 1.297 -24.364 1.00 83.88 269 SER A C 1
ATOM 2177 O O . SER A 1 269 ? 34.511 1.482 -23.387 1.00 83.88 269 SER A O 1
ATOM 2179 N N . SER A 1 270 ? 33.704 0.126 -24.988 1.00 79.56 270 SER A N 1
ATOM 2180 C CA . SER A 1 270 ? 34.571 -1.012 -24.681 1.00 79.56 270 SER A CA 1
ATOM 2181 C C . SER A 1 270 ? 34.927 -1.735 -25.970 1.00 79.56 270 SER A C 1
ATOM 2183 O O . SER A 1 270 ? 34.100 -1.855 -26.867 1.00 79.56 270 SER A O 1
ATOM 2185 N N . GLY A 1 271 ? 36.191 -2.134 -26.117 1.00 77.69 271 GLY A N 1
ATOM 2186 C CA . GLY A 1 271 ? 36.658 -2.840 -27.316 1.00 77.69 271 GLY A CA 1
ATOM 2187 C C . GLY A 1 271 ? 36.537 -2.067 -28.642 1.00 77.69 271 GLY A C 1
ATOM 2188 O O . GLY A 1 271 ? 36.695 -2.668 -29.697 1.00 77.69 271 GLY A O 1
ATOM 2189 N N . GLY A 1 272 ? 36.279 -0.753 -28.618 1.00 80.75 272 GLY A N 1
ATOM 2190 C CA . GLY A 1 272 ? 36.053 0.063 -29.821 1.00 80.75 272 GLY A CA 1
ATOM 2191 C C . GLY A 1 272 ? 34.593 0.137 -30.283 1.00 80.75 272 GLY A C 1
ATOM 2192 O O . GLY A 1 272 ? 34.300 0.876 -31.222 1.00 80.75 272 GLY A O 1
ATOM 2193 N N . GLU A 1 273 ? 33.677 -0.560 -29.609 1.00 83.69 273 GLU A N 1
ATOM 2194 C CA . GLU A 1 273 ? 32.237 -0.441 -29.828 1.00 83.69 273 GLU A CA 1
ATOM 2195 C C . GLU A 1 273 ? 31.638 0.635 -28.916 1.00 83.69 273 GLU A C 1
ATOM 2197 O O . GLU A 1 273 ? 32.032 0.784 -27.756 1.00 83.69 273 GLU A O 1
ATOM 2202 N N . ASN A 1 274 ? 30.679 1.397 -29.450 1.00 88.56 274 ASN A N 1
ATOM 2203 C CA . ASN A 1 274 ? 29.895 2.362 -28.685 1.00 88.56 274 ASN A CA 1
ATOM 2204 C C . ASN A 1 274 ? 28.542 1.742 -28.352 1.00 88.56 274 ASN A C 1
ATOM 2206 O O . ASN A 1 274 ? 27.730 1.495 -29.242 1.00 88.56 274 ASN A O 1
ATOM 2210 N N . ILE A 1 275 ? 28.307 1.524 -27.065 1.00 91.19 275 ILE A N 1
ATOM 2211 C CA . ILE A 1 275 ? 27.084 0.938 -26.531 1.00 91.19 275 ILE A CA 1
ATOM 2212 C C . ILE A 1 275 ? 26.281 2.070 -25.905 1.00 91.19 275 ILE A C 1
ATOM 2214 O O . ILE A 1 275 ? 26.738 2.724 -24.966 1.00 91.19 275 ILE A O 1
ATOM 2218 N N . THR A 1 276 ? 25.076 2.307 -26.414 1.00 95.31 276 THR A N 1
ATOM 2219 C CA . THR A 1 276 ? 24.158 3.275 -25.812 1.00 95.31 276 THR A CA 1
ATOM 2220 C C . THR A 1 276 ? 23.231 2.541 -24.851 1.00 95.31 276 THR A C 1
ATOM 2222 O O . THR A 1 276 ? 22.456 1.683 -25.265 1.00 95.31 276 THR A O 1
ATOM 2225 N N . VAL A 1 277 ? 23.292 2.890 -23.570 1.00 95.62 277 VAL A N 1
ATOM 2226 C CA . VAL A 1 277 ? 22.430 2.355 -22.512 1.00 95.62 277 VAL A CA 1
ATOM 2227 C C . VAL A 1 277 ? 21.345 3.376 -22.194 1.00 95.62 277 VAL A C 1
ATOM 2229 O O . VAL A 1 277 ? 21.654 4.485 -21.756 1.00 95.62 277 VAL A O 1
ATOM 2232 N N . ALA A 1 278 ? 20.083 3.008 -22.401 1.00 96.62 278 ALA A N 1
ATOM 2233 C CA . ALA A 1 278 ? 18.949 3.765 -21.883 1.00 96.62 278 ALA A CA 1
ATOM 2234 C C . ALA A 1 278 ? 18.749 3.423 -20.402 1.00 96.62 278 ALA A C 1
ATOM 2236 O O . ALA A 1 278 ? 18.793 2.258 -20.025 1.00 96.62 278 ALA A O 1
ATOM 2237 N N . HIS A 1 279 ? 18.511 4.416 -19.556 1.00 95.94 279 HIS A N 1
ATOM 2238 C CA . HIS A 1 279 ? 18.174 4.233 -18.145 1.00 95.94 279 HIS A CA 1
ATOM 2239 C C . HIS A 1 279 ? 16.830 4.897 -17.892 1.00 95.94 279 HIS A C 1
ATOM 2241 O O . HIS A 1 279 ? 16.735 6.118 -17.951 1.00 95.94 279 HIS A O 1
ATOM 2247 N N . ILE A 1 280 ? 15.802 4.084 -17.650 1.00 96.12 280 ILE A N 1
ATOM 2248 C CA . ILE A 1 280 ? 14.442 4.525 -17.348 1.00 96.12 280 ILE A CA 1
ATOM 2249 C C . ILE A 1 280 ? 14.188 4.371 -15.853 1.00 96.12 280 ILE A C 1
ATOM 2251 O O . ILE A 1 280 ? 14.365 3.285 -15.305 1.00 96.12 280 ILE A O 1
ATOM 2255 N N . THR A 1 281 ? 13.711 5.433 -15.211 1.00 95.00 281 THR A N 1
ATOM 2256 C CA . THR A 1 281 ? 13.259 5.386 -13.814 1.00 95.00 281 THR A CA 1
ATOM 2257 C C . THR A 1 281 ? 11.741 5.323 -13.771 1.00 95.00 281 THR A C 1
ATOM 2259 O O . THR A 1 281 ? 11.081 6.191 -14.343 1.00 95.00 281 THR A O 1
ATOM 2262 N N . ILE A 1 282 ? 11.188 4.337 -13.060 1.00 94.06 282 ILE A N 1
ATOM 2263 C CA . ILE A 1 282 ? 9.740 4.195 -12.866 1.00 94.06 282 ILE A CA 1
ATOM 2264 C C . ILE A 1 282 ? 9.425 4.245 -11.372 1.00 94.06 282 ILE A C 1
ATOM 2266 O O . ILE A 1 282 ? 9.868 3.402 -10.595 1.00 94.06 282 ILE A O 1
ATOM 2270 N N . THR A 1 283 ? 8.645 5.239 -10.960 1.00 90.69 283 THR A N 1
ATOM 2271 C CA . THR A 1 283 ? 8.294 5.488 -9.553 1.00 90.69 283 THR A CA 1
ATOM 2272 C C . THR A 1 283 ? 6.914 4.951 -9.175 1.00 90.69 283 THR A C 1
ATOM 2274 O O . THR A 1 283 ? 6.624 4.791 -7.990 1.00 90.69 283 THR A O 1
ATOM 2277 N N . SER A 1 284 ? 6.066 4.656 -10.161 1.00 90.25 284 SER A N 1
ATOM 2278 C CA . SER A 1 284 ? 4.703 4.157 -9.965 1.00 90.25 284 SER A CA 1
ATOM 2279 C C . SER A 1 284 ? 4.174 3.505 -11.242 1.00 90.25 284 SER A C 1
ATOM 2281 O O . SER A 1 284 ? 4.536 3.919 -12.344 1.00 90.25 284 SER A O 1
ATOM 2283 N N . PHE A 1 285 ? 3.264 2.541 -11.108 1.00 91.12 285 PHE A N 1
ATOM 2284 C CA . PHE A 1 285 ? 2.463 2.035 -12.220 1.00 91.12 285 PHE A CA 1
ATOM 2285 C C . PHE A 1 285 ? 1.072 2.666 -12.168 1.00 91.12 285 PHE A C 1
ATOM 2287 O O . PHE A 1 285 ? 0.192 2.245 -11.427 1.00 91.12 285 PHE A O 1
ATOM 2294 N N . VAL A 1 286 ? 0.859 3.698 -12.979 1.00 90.50 286 VAL A N 1
ATOM 2295 C CA . VAL A 1 286 ? -0.457 4.335 -13.114 1.00 90.50 286 VAL A CA 1
ATOM 2296 C C . VAL A 1 286 ? -1.338 3.514 -14.042 1.00 90.50 286 VAL A C 1
ATOM 2298 O O . VAL A 1 286 ? -0.874 3.139 -15.111 1.00 90.50 286 VAL A O 1
ATOM 2301 N N . ASN A 1 287 ? -2.611 3.305 -13.691 1.00 88.12 287 ASN A N 1
ATOM 2302 C CA . ASN A 1 287 ? -3.608 2.636 -14.534 1.00 88.12 287 ASN A CA 1
ATOM 2303 C C . ASN A 1 287 ? -3.616 3.175 -15.983 1.00 88.12 287 ASN A C 1
ATOM 2305 O O . ASN A 1 287 ? -3.901 4.351 -16.217 1.00 88.12 287 ASN A O 1
ATOM 2309 N N . CYS A 1 288 ? -3.362 2.308 -16.969 1.00 88.25 288 CYS A N 1
ATOM 2310 C CA . CYS A 1 288 ? -3.352 2.672 -18.393 1.00 88.25 288 CYS A CA 1
ATOM 2311 C C . CYS A 1 288 ? -4.705 3.166 -18.937 1.00 88.25 288 CYS A C 1
ATOM 2313 O O . CYS A 1 288 ? -4.734 3.807 -19.988 1.00 88.25 288 CYS A O 1
ATOM 2315 N N . SER A 1 289 ? -5.813 2.908 -18.236 1.00 88.44 289 SER A N 1
ATOM 2316 C CA . SER A 1 289 ? -7.141 3.439 -18.575 1.00 88.44 289 SER A CA 1
ATOM 2317 C C . SER A 1 289 ? -7.269 4.940 -18.292 1.00 88.44 289 SER A C 1
ATOM 2319 O O . SER A 1 289 ? -8.200 5.584 -18.779 1.00 88.44 289 SER A O 1
ATOM 2321 N N . ILE A 1 290 ? -6.339 5.522 -17.524 1.00 90.62 290 ILE A N 1
ATOM 2322 C CA . ILE A 1 290 ? -6.304 6.960 -17.266 1.00 90.62 290 ILE A CA 1
ATOM 2323 C C . ILE A 1 290 ? -5.978 7.709 -18.567 1.00 90.62 290 ILE A C 1
ATOM 2325 O O . ILE A 1 290 ? -4.978 7.401 -19.224 1.00 90.62 290 ILE A O 1
ATOM 2329 N N . PRO A 1 291 ? -6.776 8.729 -18.948 1.00 92.62 291 PRO A N 1
ATOM 2330 C CA . PRO A 1 291 ? -6.549 9.479 -20.177 1.00 92.62 291 PRO A CA 1
ATOM 2331 C C . PRO A 1 291 ? -5.120 10.024 -20.285 1.00 92.62 291 PRO A C 1
ATOM 2333 O O . PRO A 1 291 ? -4.673 10.800 -19.443 1.00 92.62 291 PRO A O 1
ATOM 2336 N N . GLY A 1 292 ? -4.422 9.636 -21.354 1.00 92.06 292 GLY A N 1
ATOM 2337 C CA . GLY A 1 292 ? -3.052 10.063 -21.649 1.00 92.06 292 GLY A CA 1
ATOM 2338 C C . GLY A 1 292 ? -1.950 9.174 -21.065 1.00 92.06 292 GLY A C 1
ATOM 2339 O O . GLY A 1 292 ? -0.835 9.238 -21.576 1.00 92.06 292 GLY A O 1
ATOM 2340 N N . ALA A 1 293 ? -2.247 8.312 -20.085 1.00 92.56 293 ALA A N 1
ATOM 2341 C CA . ALA A 1 293 ? -1.244 7.452 -19.452 1.00 92.56 293 ALA A CA 1
ATOM 2342 C C . ALA A 1 293 ? -0.586 6.505 -20.466 1.00 92.56 293 ALA A C 1
ATOM 2344 O O . ALA A 1 293 ? 0.634 6.492 -20.591 1.00 92.56 293 ALA A O 1
ATOM 2345 N N . LEU A 1 294 ? -1.392 5.782 -21.252 1.00 92.69 294 LEU A N 1
ATOM 2346 C CA . LEU A 1 294 ? -0.902 4.817 -22.243 1.00 92.69 294 LEU A CA 1
ATOM 2347 C C . LEU A 1 294 ? 0.052 5.456 -23.264 1.00 92.69 294 LEU A C 1
ATOM 2349 O O . LEU A 1 294 ? 1.136 4.928 -23.499 1.00 92.69 294 LEU A O 1
ATOM 2353 N N . HIS A 1 295 ? -0.325 6.598 -23.850 1.00 93.44 295 HIS A N 1
ATOM 2354 C CA . HIS A 1 295 ? 0.533 7.302 -24.810 1.00 93.44 295 HIS A CA 1
ATOM 2355 C C . HIS A 1 295 ? 1.823 7.797 -24.158 1.00 93.44 295 HIS A C 1
ATOM 2357 O O . HIS A 1 295 ? 2.891 7.617 -24.724 1.00 93.44 295 HIS A O 1
ATOM 2363 N N . HIS A 1 296 ? 1.741 8.348 -22.946 1.00 93.75 296 HIS A N 1
ATOM 2364 C CA . HIS A 1 296 ? 2.924 8.819 -22.235 1.00 93.75 296 HIS A CA 1
ATOM 2365 C C . HIS A 1 296 ? 3.909 7.682 -21.926 1.00 93.75 296 HIS A C 1
ATOM 2367 O O . HIS A 1 296 ? 5.104 7.812 -22.175 1.00 93.75 296 HIS A O 1
ATOM 2373 N N . ILE A 1 297 ? 3.403 6.544 -21.438 1.00 93.25 297 ILE A N 1
ATOM 2374 C CA . ILE A 1 297 ? 4.209 5.343 -21.185 1.00 93.25 297 ILE A CA 1
ATOM 2375 C C . ILE A 1 297 ? 4.845 4.849 -22.490 1.00 93.25 297 ILE A C 1
ATOM 2377 O O . ILE A 1 297 ? 6.038 4.548 -22.519 1.00 93.25 297 ILE A O 1
ATOM 2381 N N . HIS A 1 298 ? 4.063 4.793 -23.573 1.00 94.38 298 HIS A N 1
ATOM 2382 C CA . HIS A 1 298 ? 4.557 4.408 -24.892 1.00 94.38 298 HIS A CA 1
ATOM 2383 C C . HIS A 1 298 ? 5.704 5.310 -25.354 1.00 94.38 298 HIS A C 1
ATOM 2385 O O . HIS A 1 298 ? 6.747 4.784 -25.722 1.00 94.38 298 HIS A O 1
ATOM 2391 N N . ASP A 1 299 ? 5.542 6.635 -25.298 1.00 94.12 299 ASP A N 1
ATOM 2392 C CA . ASP A 1 299 ? 6.546 7.605 -25.757 1.00 94.12 299 ASP A CA 1
ATOM 2393 C C . ASP A 1 299 ? 7.888 7.441 -25.022 1.00 94.12 299 ASP A C 1
ATOM 2395 O O . ASP A 1 299 ? 8.961 7.576 -25.613 1.00 94.12 299 ASP A O 1
ATOM 2399 N N . ILE A 1 300 ? 7.849 7.112 -23.728 1.00 93.75 300 ILE A N 1
ATOM 2400 C CA . ILE A 1 300 ? 9.057 6.880 -22.928 1.00 93.75 300 ILE A CA 1
ATOM 2401 C C . ILE A 1 300 ? 9.721 5.565 -23.319 1.00 93.75 300 ILE A C 1
ATOM 2403 O O . ILE A 1 300 ? 10.914 5.549 -23.628 1.00 93.75 300 ILE A O 1
ATOM 2407 N N . LEU A 1 301 ? 8.963 4.467 -23.325 1.00 94.00 301 LEU A N 1
ATOM 2408 C CA . LEU A 1 301 ? 9.502 3.141 -23.631 1.00 94.00 301 LEU A CA 1
ATOM 2409 C C . LEU A 1 301 ? 10.012 3.059 -25.076 1.00 94.00 301 LEU A C 1
ATOM 2411 O O . LEU A 1 301 ? 11.068 2.478 -25.321 1.00 94.00 301 LEU A O 1
ATOM 2415 N N . SER A 1 302 ? 9.307 3.682 -26.022 1.00 94.06 302 SER A N 1
ATOM 2416 C CA . SER A 1 302 ? 9.696 3.724 -27.433 1.00 94.06 302 SER A CA 1
ATOM 2417 C C . SER A 1 302 ? 10.950 4.561 -27.667 1.00 94.06 302 SER A C 1
ATOM 2419 O O . SER A 1 302 ? 11.741 4.238 -28.551 1.00 94.06 302 SER A O 1
ATOM 2421 N N . SER A 1 303 ? 11.204 5.585 -26.843 1.00 94.00 303 SER A N 1
ATOM 2422 C CA . SER A 1 303 ? 12.449 6.351 -26.936 1.00 94.00 303 SER A CA 1
ATOM 2423 C C . SER A 1 303 ? 13.684 5.486 -26.647 1.00 94.00 303 SER A C 1
ATOM 2425 O O . SER A 1 303 ? 14.703 5.632 -27.320 1.00 94.00 303 SER A O 1
ATOM 2427 N N . ALA A 1 304 ? 13.573 4.500 -25.749 1.00 94.75 304 ALA A N 1
ATOM 2428 C CA . ALA A 1 304 ? 14.652 3.553 -25.475 1.00 94.75 304 ALA A CA 1
ATOM 2429 C C . ALA A 1 304 ? 14.877 2.532 -26.603 1.00 94.75 304 ALA A C 1
ATOM 2431 O O . ALA A 1 304 ? 15.903 1.855 -26.604 1.00 94.75 304 ALA A O 1
ATOM 2432 N N . ALA A 1 305 ? 13.971 2.418 -27.583 1.00 93.31 305 ALA A N 1
ATOM 2433 C CA . ALA A 1 305 ? 14.019 1.375 -28.607 1.00 93.31 305 ALA A CA 1
ATOM 2434 C C . ALA A 1 305 ? 15.299 1.385 -29.454 1.00 93.31 305 ALA A C 1
ATOM 2436 O O . ALA A 1 305 ? 15.738 0.333 -29.916 1.00 93.31 305 ALA A O 1
ATOM 2437 N N . SER A 1 306 ? 15.936 2.543 -29.645 1.00 93.56 306 SER A N 1
ATOM 2438 C CA . SER A 1 306 ? 17.205 2.640 -30.378 1.00 93.56 306 SER A CA 1
ATOM 2439 C C . SER A 1 306 ? 18.444 2.340 -29.529 1.00 93.56 306 SER A C 1
ATOM 2441 O O . SER A 1 306 ? 19.536 2.252 -30.083 1.00 93.56 306 SER A O 1
ATOM 2443 N N . ALA A 1 307 ? 18.311 2.209 -28.206 1.00 95.38 307 ALA A N 1
ATOM 2444 C CA . ALA A 1 307 ? 19.432 1.882 -27.334 1.00 95.38 307 ALA A CA 1
ATOM 2445 C C . ALA A 1 307 ? 19.880 0.422 -27.521 1.00 95.38 307 ALA A C 1
ATOM 2447 O O . ALA A 1 307 ? 19.108 -0.445 -27.946 1.00 95.38 307 ALA A O 1
ATOM 2448 N N . SER A 1 308 ? 21.149 0.170 -27.204 1.00 94.31 308 SER A N 1
ATOM 2449 C CA . SER A 1 308 ? 21.795 -1.145 -27.237 1.00 94.31 308 SER A CA 1
ATOM 2450 C C . SER A 1 308 ? 21.431 -1.993 -26.016 1.00 94.31 308 SER A C 1
ATOM 2452 O O . SER A 1 308 ? 21.354 -3.212 -26.124 1.00 94.31 308 SER A O 1
ATOM 2454 N N . ALA A 1 309 ? 21.208 -1.346 -24.869 1.00 94.56 309 ALA A N 1
ATOM 2455 C CA . ALA A 1 309 ? 20.857 -1.975 -23.599 1.00 94.56 309 ALA A CA 1
ATOM 2456 C C . ALA A 1 309 ? 19.933 -1.061 -22.770 1.00 94.56 309 ALA A C 1
ATOM 2458 O O . ALA A 1 309 ? 19.867 0.148 -23.023 1.00 94.56 309 ALA A O 1
ATOM 2459 N N . LEU A 1 310 ? 19.232 -1.629 -21.785 1.00 95.62 310 LEU A N 1
ATOM 2460 C CA . LEU A 1 310 ? 18.251 -0.914 -20.962 1.00 95.62 310 LEU A CA 1
ATOM 2461 C C . LEU A 1 310 ? 18.437 -1.191 -19.462 1.00 95.62 310 LEU A C 1
ATOM 2463 O O . LEU A 1 310 ? 18.501 -2.335 -19.030 1.00 95.62 310 LEU A O 1
ATOM 2467 N N . ILE A 1 311 ? 18.455 -0.135 -18.655 1.00 95.75 311 ILE A N 1
ATOM 2468 C CA . ILE A 1 311 ? 18.302 -0.187 -17.198 1.00 95.75 311 ILE A CA 1
ATOM 2469 C C . ILE A 1 311 ? 16.881 0.262 -16.859 1.00 95.75 311 ILE A C 1
ATOM 2471 O O . ILE A 1 311 ? 16.484 1.369 -17.223 1.00 95.75 311 ILE A O 1
ATOM 2475 N N . ILE A 1 312 ? 16.137 -0.570 -16.134 1.00 95.69 312 ILE A N 1
ATOM 2476 C CA . ILE A 1 312 ? 14.856 -0.214 -15.517 1.00 95.69 312 ILE A CA 1
ATOM 2477 C C . ILE A 1 312 ? 15.095 -0.033 -14.020 1.00 95.69 312 ILE A C 1
ATOM 2479 O O . ILE A 1 312 ? 15.366 -0.996 -13.309 1.00 95.69 312 ILE A O 1
ATOM 2483 N N . ASP A 1 313 ? 14.991 1.196 -13.530 1.00 94.62 313 ASP A N 1
ATOM 2484 C CA . ASP A 1 313 ? 15.187 1.524 -12.121 1.00 94.62 313 ASP A CA 1
ATOM 2485 C C . ASP A 1 313 ? 13.846 1.639 -11.389 1.00 94.62 313 ASP A C 1
ATOM 2487 O O . ASP A 1 313 ? 13.063 2.564 -11.621 1.00 94.62 313 ASP A O 1
ATOM 2491 N N . LEU A 1 314 ? 13.598 0.675 -10.500 1.00 92.12 314 LEU A N 1
ATOM 2492 C CA . LEU A 1 314 ? 12.407 0.556 -9.662 1.00 92.12 314 LEU A CA 1
ATOM 2493 C C . LEU A 1 314 ? 12.720 0.808 -8.179 1.00 92.12 314 LEU A C 1
ATOM 2495 O O . LEU A 1 314 ? 11.907 0.478 -7.310 1.00 92.12 314 LEU A O 1
ATOM 2499 N N . GLN A 1 315 ? 13.889 1.364 -7.840 1.00 88.06 315 GLN A N 1
ATOM 2500 C CA . GLN A 1 315 ? 14.299 1.531 -6.439 1.00 88.06 315 GLN A CA 1
ATOM 2501 C C . GLN A 1 315 ? 13.354 2.429 -5.640 1.00 88.06 315 GLN A C 1
ATOM 2503 O O . GLN A 1 315 ? 13.181 2.226 -4.438 1.00 88.06 315 GLN A O 1
ATOM 2508 N N . SER A 1 316 ? 12.754 3.421 -6.293 1.00 85.69 316 SER A N 1
ATOM 2509 C CA . SER A 1 316 ? 11.772 4.343 -5.719 1.00 85.69 316 SER A CA 1
ATOM 2510 C C . SER A 1 316 ? 10.335 4.004 -6.125 1.00 85.69 316 SER A C 1
ATOM 2512 O O . SER A 1 316 ? 9.437 4.814 -5.906 1.00 85.69 316 SER A O 1
ATOM 2514 N N . HIS A 1 317 ? 10.109 2.817 -6.697 1.00 86.00 317 HIS A N 1
ATOM 2515 C CA . HIS A 1 317 ? 8.795 2.391 -7.155 1.00 86.00 317 HIS A CA 1
ATOM 2516 C C . HIS A 1 317 ? 7.868 2.072 -5.975 1.00 86.00 317 HIS A C 1
ATOM 2518 O O . HIS A 1 317 ? 7.880 0.953 -5.464 1.00 86.00 317 HIS A O 1
ATOM 2524 N N . ALA A 1 318 ? 7.027 3.019 -5.567 1.00 76.00 318 ALA A N 1
ATOM 2525 C CA . ALA A 1 318 ? 6.166 2.880 -4.388 1.00 76.00 318 ALA A CA 1
ATOM 2526 C C . ALA A 1 318 ? 4.849 2.121 -4.651 1.00 76.00 318 ALA A C 1
ATOM 2528 O O . ALA A 1 318 ? 4.209 1.667 -3.704 1.00 76.00 318 ALA A O 1
ATOM 2529 N N . GLY A 1 319 ? 4.503 1.888 -5.922 1.00 74.81 319 GLY A N 1
ATOM 2530 C CA . GLY A 1 319 ? 3.217 1.311 -6.327 1.00 74.81 319 GLY A CA 1
ATOM 2531 C C . GLY A 1 319 ? 2.328 2.363 -6.973 1.00 74.81 319 GLY A C 1
ATOM 2532 O O . GLY A 1 319 ? 2.789 3.474 -7.236 1.00 74.81 319 GLY A O 1
ATOM 2533 N N . GLY A 1 320 ? 1.096 1.989 -7.306 1.00 65.88 320 GLY A N 1
ATOM 2534 C CA . GLY A 1 320 ? 0.052 2.915 -7.729 1.00 65.88 320 GLY A CA 1
ATOM 2535 C C . GLY A 1 320 ? -1.105 2.974 -6.721 1.00 65.88 320 GLY A C 1
ATOM 2536 O O . GLY A 1 320 ? -1.350 2.021 -5.968 1.00 65.88 320 GLY A O 1
ATOM 2537 N N . PRO A 1 321 ? -1.886 4.073 -6.715 1.00 55.19 321 PRO A N 1
ATOM 2538 C CA . PRO A 1 321 ? -2.988 4.259 -5.771 1.00 55.19 321 PRO A CA 1
ATOM 2539 C C . PRO A 1 321 ? -4.131 3.284 -6.053 1.00 55.19 321 PRO A C 1
ATOM 2541 O O . PRO A 1 321 ? -4.970 3.043 -5.179 1.00 55.19 321 PRO A O 1
ATOM 2544 N N . SER A 1 322 ? -4.135 2.744 -7.270 1.00 54.62 322 SER A N 1
ATOM 2545 C CA . SER A 1 322 ? -5.124 1.866 -7.861 1.00 54.62 322 SER A CA 1
ATOM 2546 C C . SER A 1 322 ? -4.636 0.420 -7.845 1.00 54.62 322 SER A C 1
ATOM 2548 O O . SER A 1 322 ? -3.477 0.147 -8.130 1.00 54.62 322 SER A O 1
ATOM 2550 N N . GLY A 1 323 ? -5.523 -0.546 -7.606 1.00 60.25 323 GLY A N 1
ATOM 2551 C CA . GLY A 1 323 ? -5.181 -1.968 -7.728 1.00 60.25 323 GLY A CA 1
ATOM 2552 C C . GLY A 1 323 ? -4.824 -2.452 -9.146 1.00 60.25 323 GLY A C 1
ATOM 2553 O O . GLY A 1 323 ? -4.540 -3.635 -9.319 1.00 60.25 323 GLY A O 1
ATOM 2554 N N . SER A 1 324 ? -4.852 -1.555 -10.134 1.00 61.09 324 SER A N 1
ATOM 2555 C CA . SER A 1 324 ? -4.679 -1.776 -11.578 1.00 61.09 324 SER A CA 1
ATOM 2556 C C . SER A 1 324 ? -3.235 -1.697 -12.090 1.00 61.09 324 SER A C 1
ATOM 2558 O O . SER A 1 324 ? -3.018 -1.564 -13.293 1.00 61.09 324 SER A O 1
ATOM 2560 N N . ASP A 1 325 ? -2.239 -1.828 -11.214 1.00 76.38 325 ASP A N 1
ATOM 2561 C CA . ASP A 1 325 ? -0.818 -1.855 -11.598 1.00 76.38 325 ASP A CA 1
ATOM 2562 C C . ASP A 1 325 ? -0.509 -2.914 -12.681 1.00 76.38 325 ASP A C 1
ATOM 2564 O O . ASP A 1 325 ? 0.416 -2.753 -13.475 1.00 76.38 325 ASP A O 1
ATOM 2568 N N . TYR A 1 326 ? -1.305 -3.987 -12.745 1.00 82.69 326 TYR A N 1
ATOM 2569 C CA . TYR A 1 326 ? -1.092 -5.126 -13.641 1.00 82.69 326 TYR A CA 1
ATOM 2570 C C . TYR A 1 326 ? -1.403 -4.846 -15.118 1.00 82.69 326 TYR A C 1
ATOM 2572 O O . TYR A 1 326 ? -0.724 -5.395 -15.989 1.00 82.69 326 TYR A O 1
ATOM 2580 N N . ASP A 1 327 ? -2.367 -3.974 -15.428 1.00 86.50 327 ASP A N 1
ATOM 2581 C CA . ASP A 1 327 ? -2.628 -3.572 -16.819 1.00 86.50 327 ASP A CA 1
ATOM 2582 C C . ASP A 1 327 ? -1.444 -2.767 -17.359 1.00 86.50 327 ASP A C 1
ATOM 2584 O O . ASP A 1 327 ? -0.979 -2.970 -18.480 1.00 86.50 327 ASP A O 1
ATOM 2588 N N . THR A 1 328 ? -0.892 -1.896 -16.522 1.00 90.44 328 THR A N 1
ATOM 2589 C CA . THR A 1 328 ? 0.287 -1.099 -16.860 1.00 90.44 328 THR A CA 1
ATOM 2590 C C . THR A 1 328 ? 1.539 -1.949 -16.945 1.00 90.44 328 THR A C 1
ATOM 2592 O O . THR A 1 328 ? 2.287 -1.825 -17.912 1.00 90.44 328 THR A O 1
ATOM 2595 N N . LEU A 1 329 ? 1.728 -2.881 -16.012 1.00 90.69 329 LEU A N 1
ATOM 2596 C CA . LEU A 1 329 ? 2.782 -3.888 -16.082 1.00 90.69 329 LEU A CA 1
ATOM 2597 C C . LEU A 1 329 ? 2.694 -4.693 -17.386 1.00 90.69 329 LEU A C 1
ATOM 2599 O O . LEU A 1 329 ? 3.693 -4.854 -18.081 1.00 90.69 329 LEU A O 1
ATOM 2603 N N . SER A 1 330 ? 1.495 -5.133 -17.771 1.00 89.94 330 SER A N 1
ATOM 2604 C CA . SER A 1 330 ? 1.261 -5.837 -19.037 1.00 89.94 330 SER A CA 1
ATOM 2605 C C . SER A 1 330 ? 1.609 -4.980 -20.246 1.00 89.94 330 SER A C 1
ATOM 2607 O O . SER A 1 330 ? 2.228 -5.461 -21.197 1.00 89.94 330 SER A O 1
ATOM 2609 N N . PHE A 1 331 ? 1.230 -3.703 -20.227 1.00 92.56 331 PHE A N 1
ATOM 2610 C CA . PHE A 1 331 ? 1.536 -2.764 -21.300 1.00 92.56 331 PHE A CA 1
ATOM 2611 C C . PHE A 1 331 ? 3.044 -2.503 -21.423 1.00 92.56 331 PHE A C 1
ATOM 2613 O O . PHE A 1 331 ? 3.581 -2.532 -22.535 1.00 92.56 331 PHE A O 1
ATOM 2620 N N . ILE A 1 332 ? 3.744 -2.347 -20.295 1.00 93.56 332 ILE A N 1
ATOM 2621 C CA . ILE A 1 332 ? 5.207 -2.233 -20.233 1.00 93.56 332 ILE A CA 1
ATOM 2622 C C . ILE A 1 332 ? 5.853 -3.499 -20.803 1.00 93.56 332 ILE A C 1
ATOM 2624 O O . ILE A 1 332 ? 6.636 -3.407 -21.745 1.00 93.56 332 ILE A O 1
ATOM 2628 N N . LEU A 1 333 ? 5.467 -4.689 -20.331 1.00 92.50 333 LEU A N 1
ATOM 2629 C CA . LEU A 1 333 ? 5.977 -5.966 -20.850 1.00 92.50 333 LEU A CA 1
ATOM 2630 C C . LEU A 1 333 ? 5.760 -6.113 -22.360 1.00 92.50 333 LEU A C 1
ATOM 2632 O O . LEU A 1 333 ? 6.574 -6.712 -23.049 1.00 92.50 333 LEU A O 1
ATOM 2636 N N . SER A 1 334 ? 4.705 -5.518 -22.909 1.00 91.62 334 SER A N 1
ATOM 2637 C CA . SER A 1 334 ? 4.442 -5.547 -24.355 1.00 91.62 334 SER A CA 1
ATOM 2638 C C . SER A 1 334 ? 5.439 -4.731 -25.178 1.00 91.62 334 SER A C 1
ATOM 2640 O O . SER A 1 334 ? 5.556 -4.964 -26.378 1.00 91.62 334 SER A O 1
ATOM 2642 N N . HIS A 1 335 ? 6.141 -3.777 -24.562 1.00 92.62 335 HIS A N 1
ATOM 2643 C CA . HIS A 1 335 ? 7.232 -3.025 -25.189 1.00 92.62 335 HIS A CA 1
ATOM 2644 C C . HIS A 1 335 ? 8.588 -3.718 -25.043 1.00 92.62 335 HIS A C 1
ATOM 26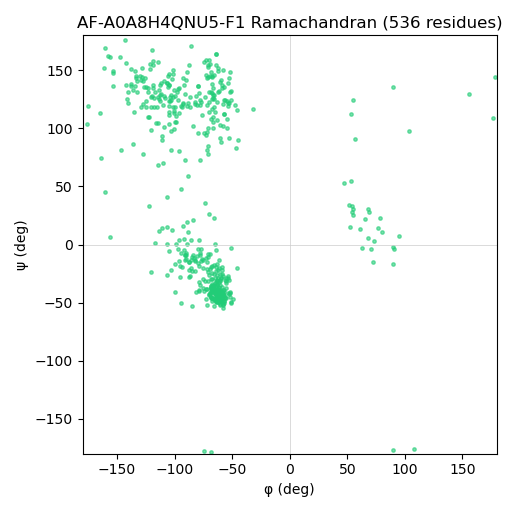46 O O . HIS A 1 335 ? 9.501 -3.440 -25.822 1.00 92.62 335 HIS A O 1
ATOM 2652 N N . LEU A 1 336 ? 8.711 -4.596 -24.045 1.00 92.19 336 LEU A N 1
ATOM 2653 C CA . LEU A 1 336 ? 9.949 -5.294 -23.702 1.00 92.19 336 LEU A CA 1
ATOM 2654 C C . LEU A 1 336 ? 10.037 -6.684 -24.340 1.00 92.19 336 LEU A C 1
ATOM 2656 O O . LEU A 1 336 ? 11.135 -7.158 -24.592 1.00 92.19 336 LEU A O 1
ATOM 2660 N N . LEU A 1 337 ? 8.896 -7.326 -24.606 1.00 87.69 337 LEU A N 1
ATOM 2661 C CA . LEU A 1 337 ? 8.813 -8.682 -25.151 1.00 87.69 337 LEU A CA 1
ATOM 2662 C C . LEU A 1 337 ? 8.418 -8.671 -26.631 1.00 87.69 337 LEU A C 1
ATOM 2664 O O . LEU A 1 337 ? 7.484 -7.958 -27.022 1.00 87.69 337 LEU A O 1
ATOM 2668 N N . GLU A 1 338 ? 9.066 -9.499 -27.453 1.00 83.56 338 GLU A N 1
ATOM 2669 C CA . GLU A 1 338 ? 8.641 -9.721 -28.840 1.00 83.56 338 GLU A CA 1
ATOM 2670 C C . GLU A 1 338 ? 7.306 -10.478 -28.871 1.00 83.56 338 GLU A C 1
ATOM 2672 O O . GLU A 1 338 ? 7.030 -11.266 -27.970 1.00 83.56 338 GLU A O 1
ATOM 2677 N N . PRO A 1 339 ? 6.416 -10.269 -29.855 1.00 77.69 339 PRO A N 1
ATOM 2678 C CA . PRO A 1 339 ? 5.185 -11.044 -29.953 1.00 77.69 339 PRO A CA 1
ATOM 2679 C C . PRO A 1 339 ? 5.487 -12.512 -30.292 1.00 77.69 339 PRO A C 1
ATOM 2681 O O . PRO A 1 339 ? 6.383 -12.821 -31.076 1.00 77.69 339 PRO A O 1
ATOM 2684 N N . VAL A 1 340 ? 4.698 -13.441 -29.745 1.00 70.44 340 VAL A N 1
ATOM 2685 C CA . VAL A 1 340 ? 4.782 -14.855 -30.145 1.00 70.44 340 VAL A CA 1
ATOM 2686 C C . VAL A 1 340 ? 4.317 -14.973 -31.597 1.00 70.44 340 VAL A C 1
ATOM 2688 O O . VAL A 1 340 ? 3.284 -14.405 -31.959 1.00 70.44 340 VAL A O 1
ATOM 2691 N N . ALA A 1 341 ? 5.047 -15.713 -32.438 1.00 65.25 341 ALA A N 1
ATOM 2692 C CA . ALA A 1 341 ? 4.559 -16.059 -33.771 1.00 65.25 341 ALA A CA 1
ATOM 2693 C C . ALA A 1 341 ? 3.182 -16.714 -33.620 1.00 65.25 341 ALA A C 1
ATOM 2695 O O . ALA A 1 341 ? 3.065 -17.687 -32.878 1.00 65.25 341 ALA A O 1
ATOM 2696 N N . ALA A 1 342 ? 2.149 -16.151 -34.257 1.00 57.44 342 ALA A N 1
ATOM 2697 C CA . ALA A 1 342 ? 0.775 -16.613 -34.100 1.00 57.44 342 ALA A CA 1
ATOM 2698 C C . ALA A 1 342 ? 0.693 -18.113 -34.414 1.00 57.44 342 ALA A C 1
ATOM 2700 O O . ALA A 1 342 ? 0.695 -18.527 -35.573 1.00 57.44 342 ALA A O 1
ATOM 2701 N N . THR A 1 343 ? 0.657 -18.936 -33.370 1.00 48.47 343 THR A N 1
ATOM 2702 C CA . THR A 1 343 ? 0.162 -20.299 -33.477 1.00 48.47 343 THR A CA 1
ATOM 2703 C C . THR A 1 343 ? -1.346 -20.192 -33.701 1.00 48.47 343 THR A C 1
ATOM 2705 O O . THR A 1 343 ? -1.941 -19.148 -33.443 1.00 48.47 343 THR A O 1
ATOM 2708 N N . ASN A 1 344 ? -1.973 -21.228 -34.252 1.00 47.31 344 ASN A N 1
ATOM 2709 C CA . ASN A 1 344 ? -3.360 -21.216 -34.748 1.00 47.31 344 ASN A CA 1
ATOM 2710 C C . ASN A 1 344 ? -4.449 -21.026 -33.661 1.00 47.31 344 ASN A C 1
ATOM 2712 O O . ASN A 1 344 ? -5.588 -21.446 -33.852 1.00 47.31 344 ASN A O 1
ATOM 2716 N N . ASP A 1 345 ? -4.100 -20.440 -32.521 1.00 50.50 345 ASP A N 1
ATOM 2717 C CA . ASP A 1 345 ? -4.946 -20.188 -31.371 1.00 50.50 345 ASP A CA 1
ATOM 2718 C C . ASP A 1 345 ? -5.405 -18.721 -31.346 1.00 50.50 345 ASP A C 1
ATOM 2720 O O . ASP A 1 345 ? -4.719 -17.812 -31.817 1.00 50.50 345 ASP A O 1
ATOM 2724 N N . TYR A 1 346 ? -6.584 -18.472 -30.783 1.00 52.56 346 TYR A N 1
ATOM 2725 C CA . TYR A 1 346 ? -7.288 -17.182 -30.817 1.00 52.56 346 TYR A CA 1
ATOM 2726 C C . TYR A 1 346 ? -6.544 -16.030 -30.099 1.00 52.56 346 TYR A C 1
ATOM 2728 O O . TYR A 1 346 ? -6.962 -14.872 -30.171 1.00 52.56 346 TYR A O 1
ATOM 2736 N N . ASN A 1 347 ? -5.411 -16.319 -29.453 1.00 53.72 347 ASN A N 1
ATOM 2737 C CA . ASN A 1 347 ? -4.539 -15.364 -28.773 1.00 53.72 347 ASN A CA 1
ATOM 2738 C C . ASN A 1 347 ? -3.447 -14.832 -29.718 1.00 53.72 347 ASN A C 1
ATOM 2740 O O . ASN A 1 347 ? -2.274 -15.176 -29.603 1.00 53.72 347 ASN A O 1
ATOM 2744 N N . LEU A 1 348 ? -3.860 -13.969 -30.652 1.00 58.75 348 LEU A N 1
ATOM 2745 C CA . LEU A 1 348 ? -3.057 -13.270 -31.672 1.00 58.75 348 LEU A CA 1
ATOM 2746 C C . LEU A 1 348 ? -1.757 -12.620 -31.129 1.00 58.75 348 LEU A C 1
ATOM 2748 O O . LEU A 1 348 ? -1.716 -11.418 -30.856 1.00 58.75 348 LEU A O 1
ATOM 2752 N N . GLY A 1 349 ? -0.686 -13.406 -30.995 1.00 62.38 349 GLY A N 1
ATOM 2753 C CA . GLY A 1 349 ? 0.675 -12.944 -30.699 1.00 62.38 349 GLY A CA 1
ATOM 2754 C C . GLY A 1 349 ? 0.911 -12.362 -29.300 1.00 62.38 349 GLY A C 1
ATOM 2755 O O . GLY A 1 349 ? 1.789 -11.513 -29.136 1.00 62.38 349 GLY A O 1
ATOM 2756 N N . ARG A 1 350 ? 0.137 -12.788 -28.293 1.00 77.62 350 ARG A N 1
ATOM 2757 C CA . ARG A 1 350 ? 0.289 -12.356 -26.888 1.00 77.62 350 ARG A CA 1
ATOM 2758 C C . ARG A 1 350 ? 1.002 -13.420 -26.055 1.00 77.62 350 ARG A C 1
ATOM 2760 O O . ARG A 1 350 ? 0.793 -14.611 -26.262 1.00 77.62 350 ARG A O 1
ATOM 2767 N N . HIS A 1 351 ? 1.793 -12.991 -25.075 1.00 75.69 351 HIS A N 1
ATOM 2768 C CA . HIS A 1 351 ? 2.368 -13.870 -24.055 1.00 75.69 351 HIS A CA 1
ATOM 2769 C C . HIS A 1 351 ? 1.432 -13.929 -22.858 1.00 75.69 351 HIS A C 1
ATOM 2771 O O . HIS A 1 351 ? 1.069 -12.877 -22.332 1.00 75.69 351 HIS A O 1
ATOM 2777 N N . SER A 1 352 ? 1.099 -15.133 -22.389 1.00 82.69 352 SER A N 1
ATOM 2778 C CA . SER A 1 352 ? 0.685 -15.284 -20.995 1.00 82.69 352 SER A CA 1
ATOM 2779 C C . SER A 1 352 ? 1.935 -15.109 -20.142 1.00 82.69 352 SER A C 1
ATOM 2781 O O . SER A 1 352 ? 2.940 -15.801 -20.339 1.00 82.69 352 SER A O 1
ATOM 2783 N N . VAL A 1 353 ? 1.910 -14.118 -19.260 1.00 83.25 353 VAL A N 1
ATOM 2784 C CA . VAL A 1 353 ? 3.055 -13.797 -18.397 1.00 83.25 353 VAL A CA 1
ATOM 2785 C C . VAL A 1 353 ? 2.800 -14.227 -16.961 1.00 83.25 353 VAL A C 1
ATOM 2787 O O . VAL A 1 353 ? 3.742 -14.574 -16.256 1.00 83.25 353 VAL A O 1
ATOM 2790 N N . GLN A 1 354 ? 1.529 -14.289 -16.562 1.00 84.56 354 GLN A N 1
ATOM 2791 C CA . GLN A 1 354 ? 1.125 -14.624 -15.206 1.00 84.56 354 GLN A CA 1
ATOM 2792 C C . GLN A 1 354 ? -0.280 -15.242 -15.199 1.00 84.56 354 GLN A C 1
ATOM 2794 O O . GLN A 1 354 ? -1.137 -14.884 -16.009 1.00 84.56 354 GLN A O 1
ATOM 2799 N N . ALA A 1 355 ? -0.543 -16.136 -14.255 1.00 85.81 355 ALA A N 1
ATOM 2800 C CA . ALA A 1 355 ? -1.879 -16.561 -13.867 1.00 85.81 355 ALA A CA 1
ATOM 2801 C C . ALA A 1 355 ? -2.040 -16.433 -12.358 1.00 85.81 355 ALA A C 1
ATOM 2803 O O . ALA A 1 355 ? -1.125 -16.725 -11.596 1.00 85.81 355 ALA A O 1
ATOM 2804 N N . PHE A 1 356 ? -3.238 -16.067 -11.933 1.00 85.25 356 PHE A N 1
ATOM 2805 C CA . PHE A 1 356 ? -3.649 -16.169 -10.546 1.00 85.25 356 PHE A CA 1
ATOM 2806 C C . PHE A 1 356 ? -4.510 -17.410 -10.418 1.00 85.25 356 PHE A C 1
ATOM 2808 O O . PHE A 1 356 ? -5.585 -17.463 -11.007 1.00 85.25 356 PHE A O 1
ATOM 2815 N N . VAL A 1 357 ? -4.043 -18.417 -9.692 1.00 85.06 357 VAL A N 1
ATOM 2816 C CA . VAL A 1 357 ? -4.789 -19.664 -9.473 1.00 85.06 357 VAL A CA 1
ATOM 2817 C C . VAL A 1 357 ? -5.354 -19.697 -8.067 1.00 85.06 357 VAL A C 1
ATOM 2819 O O . VAL A 1 357 ? -4.750 -19.154 -7.146 1.00 85.06 357 VAL A O 1
ATOM 2822 N N . ASP A 1 358 ? -6.516 -20.317 -7.899 1.00 84.56 358 ASP A N 1
ATOM 2823 C CA . ASP A 1 358 ? -7.082 -20.550 -6.572 1.00 84.56 358 ASP A CA 1
ATOM 2824 C C . ASP A 1 358 ? -6.266 -21.579 -5.762 1.00 84.56 358 ASP A C 1
ATOM 2826 O O . ASP A 1 358 ? -5.257 -22.123 -6.219 1.00 84.56 358 ASP A O 1
ATOM 2830 N N . HIS A 1 359 ? -6.727 -21.882 -4.546 1.00 80.75 359 HIS A N 1
ATOM 2831 C CA . HIS A 1 359 ? -6.097 -22.870 -3.667 1.00 80.75 359 HIS A CA 1
ATOM 2832 C C . HIS A 1 359 ? -6.063 -24.303 -4.236 1.00 80.75 359 HIS A C 1
ATOM 2834 O O . HIS A 1 359 ? -5.377 -25.160 -3.679 1.00 80.75 359 HIS A O 1
ATOM 2840 N N . THR A 1 360 ? -6.812 -24.596 -5.306 1.00 81.00 360 THR A N 1
ATOM 2841 C CA . THR A 1 360 ? -6.778 -25.898 -5.987 1.00 81.00 360 THR A CA 1
ATOM 2842 C C . THR A 1 360 ? -5.668 -25.970 -7.031 1.00 81.00 360 THR A C 1
ATOM 2844 O O . THR A 1 360 ? -5.286 -27.067 -7.430 1.00 81.00 360 THR A O 1
ATOM 2847 N N . GLY A 1 361 ? -5.171 -24.819 -7.498 1.00 74.81 361 GLY A N 1
ATOM 2848 C CA . GLY A 1 361 ? -4.173 -24.718 -8.563 1.00 74.81 361 GLY A CA 1
ATOM 2849 C C . GLY A 1 361 ? -4.689 -25.087 -9.959 1.00 74.81 361 GLY A C 1
ATOM 2850 O O . GLY A 1 361 ? -3.947 -24.959 -10.929 1.00 74.81 361 GLY A O 1
ATOM 2851 N N . ASN A 1 362 ? -5.944 -25.533 -10.087 1.00 73.00 362 ASN A N 1
ATOM 2852 C CA . ASN A 1 362 ? -6.471 -26.114 -11.327 1.00 73.00 362 ASN A CA 1
ATOM 2853 C C . ASN A 1 362 ? -7.182 -25.097 -12.226 1.00 73.00 362 ASN A C 1
ATOM 2855 O O . ASN A 1 362 ? -7.359 -25.351 -13.419 1.00 73.00 362 ASN A O 1
ATOM 2859 N N . HIS A 1 363 ? -7.596 -23.955 -11.674 1.00 71.69 363 HIS A N 1
ATOM 2860 C CA . HIS A 1 363 ? -8.347 -22.943 -12.405 1.00 71.69 363 HIS A CA 1
ATOM 2861 C C . HIS A 1 363 ? -7.701 -21.566 -12.233 1.00 71.69 363 HIS A C 1
ATOM 2863 O O . HIS A 1 363 ? -7.622 -21.066 -11.106 1.00 71.69 363 HIS A O 1
ATOM 2869 N N . PRO A 1 364 ? -7.237 -20.926 -13.325 1.00 77.19 364 PRO A N 1
ATOM 2870 C CA . PRO A 1 364 ? -6.832 -19.537 -13.250 1.00 77.19 364 PRO A CA 1
ATOM 2871 C C . PRO A 1 364 ? -8.078 -18.683 -12.985 1.00 77.19 364 PRO A C 1
ATOM 2873 O O . PRO A 1 364 ? -8.999 -18.634 -13.798 1.00 77.19 364 PRO A O 1
ATOM 2876 N N . LEU A 1 365 ? -8.099 -18.009 -11.840 1.00 80.69 365 LEU A N 1
ATOM 2877 C CA . LEU A 1 365 ? -9.070 -16.973 -11.495 1.00 80.69 365 LEU A CA 1
ATOM 2878 C C . LEU A 1 365 ? -8.938 -15.774 -12.437 1.00 80.69 365 LEU A C 1
ATOM 2880 O O . LEU A 1 365 ? -9.927 -15.144 -12.807 1.00 80.69 365 LEU A O 1
ATOM 2884 N N . SER A 1 366 ? -7.706 -15.473 -12.837 1.00 82.62 366 SER A N 1
ATOM 2885 C CA . SER A 1 366 ? -7.386 -14.490 -13.863 1.00 82.62 366 SER A CA 1
ATOM 2886 C C . SER A 1 366 ? -6.024 -14.793 -14.480 1.00 82.62 366 SER A C 1
ATOM 2888 O O . SER A 1 366 ? -5.212 -15.538 -13.926 1.00 82.62 366 SER A O 1
ATOM 2890 N N . GLN A 1 367 ? -5.779 -14.235 -15.661 1.00 83.69 367 GLN A N 1
ATOM 2891 C CA . GLN A 1 367 ? -4.501 -14.343 -16.352 1.00 83.69 367 GLN A CA 1
ATOM 2892 C C . GLN A 1 367 ? -4.070 -12.981 -16.856 1.00 83.69 367 GLN A C 1
ATOM 2894 O O . GLN A 1 367 ? -4.890 -12.193 -17.331 1.00 83.69 367 GLN A O 1
ATOM 2899 N N . LEU A 1 368 ? -2.769 -12.751 -16.783 1.00 85.50 368 LEU A N 1
ATOM 2900 C CA . LEU A 1 368 ? -2.132 -11.570 -17.301 1.00 85.50 368 LEU A CA 1
ATOM 2901 C C . LEU A 1 368 ? -1.503 -11.872 -18.655 1.00 85.50 368 LEU A C 1
ATOM 2903 O O . LEU A 1 368 ? -0.726 -12.821 -18.808 1.00 85.50 368 LEU A O 1
ATOM 2907 N N . TRP A 1 369 ? -1.844 -11.039 -19.629 1.00 88.81 369 TRP A N 1
ATOM 2908 C CA . TRP A 1 369 ? -1.407 -11.178 -21.007 1.00 88.81 369 TRP A CA 1
ATOM 2909 C C . TRP A 1 369 ? -0.743 -9.895 -21.476 1.00 88.81 369 TRP A C 1
ATOM 2911 O O . TRP A 1 369 ? -1.222 -8.803 -21.172 1.00 88.81 369 TRP A O 1
ATOM 2921 N N . THR A 1 370 ? 0.303 -10.011 -22.292 1.00 87.94 370 THR A N 1
ATOM 2922 C CA . THR A 1 370 ? 0.805 -8.839 -23.015 1.00 87.94 370 THR A CA 1
ATOM 2923 C C . THR A 1 370 ? -0.264 -8.291 -23.967 1.00 87.94 370 THR A C 1
ATOM 2925 O O . THR A 1 370 ? -1.116 -9.009 -24.496 1.00 87.94 370 THR A O 1
ATOM 2928 N N . PHE A 1 371 ? -0.230 -6.985 -24.194 1.00 85.31 371 PHE A N 1
ATOM 2929 C CA . PHE A 1 371 ? -1.051 -6.271 -25.154 1.00 85.31 371 PHE A CA 1
ATOM 2930 C C . PHE A 1 371 ? -0.629 -6.595 -26.588 1.00 85.31 371 PHE A C 1
ATOM 2932 O O . PHE A 1 371 ? 0.552 -6.680 -26.934 1.00 85.31 371 PHE A O 1
ATOM 2939 N N . SER A 1 372 ? -1.629 -6.665 -27.466 1.00 84.25 372 SER A N 1
ATOM 2940 C CA . SER A 1 372 ? -1.391 -6.551 -28.903 1.00 84.25 372 SER A CA 1
ATOM 2941 C C . SER A 1 372 ? -1.243 -5.066 -29.234 1.00 84.25 372 SER A C 1
ATOM 2943 O O . SER A 1 372 ? -2.235 -4.343 -29.330 1.00 84.25 372 SER A O 1
ATOM 2945 N N . LEU A 1 373 ? 0.003 -4.592 -29.303 1.00 85.12 373 LEU A N 1
ATOM 2946 C CA . LEU A 1 373 ? 0.289 -3.194 -29.623 1.00 85.12 373 LEU A CA 1
ATOM 2947 C C . LEU A 1 373 ? -0.103 -2.886 -31.080 1.00 85.12 373 LEU A C 1
ATOM 2949 O O . LEU A 1 373 ? 0.210 -3.687 -31.966 1.00 85.12 373 LEU A O 1
ATOM 2953 N N . PRO A 1 374 ? -0.726 -1.724 -31.361 1.00 86.25 374 PRO A N 1
ATOM 2954 C CA . PRO A 1 374 ? -0.918 -1.243 -32.725 1.00 86.25 374 PRO A CA 1
ATOM 2955 C C . PRO A 1 374 ? 0.401 -1.228 -33.503 1.00 86.25 374 PRO A C 1
ATOM 2957 O O . PRO A 1 374 ? 1.452 -0.963 -32.925 1.00 86.25 374 PRO A O 1
ATOM 2960 N N . GLN A 1 375 ? 0.353 -1.440 -34.822 1.00 85.06 375 GLN A N 1
ATOM 2961 C CA . GLN A 1 375 ? 1.561 -1.586 -35.648 1.00 85.06 375 GLN A CA 1
ATOM 2962 C C . GLN A 1 375 ? 2.576 -0.442 -35.471 1.00 85.06 375 GLN A C 1
ATOM 2964 O O . GLN A 1 375 ? 3.770 -0.708 -35.385 1.00 85.06 375 GLN A O 1
ATOM 2969 N N . HIS A 1 376 ? 2.109 0.808 -35.369 1.00 84.69 376 HIS A N 1
ATOM 2970 C CA . HIS A 1 376 ? 2.980 1.974 -35.172 1.00 84.69 376 HIS A CA 1
ATOM 2971 C C . HIS A 1 376 ? 3.723 1.953 -33.824 1.00 84.69 376 HIS A C 1
ATOM 2973 O O . HIS A 1 376 ? 4.870 2.379 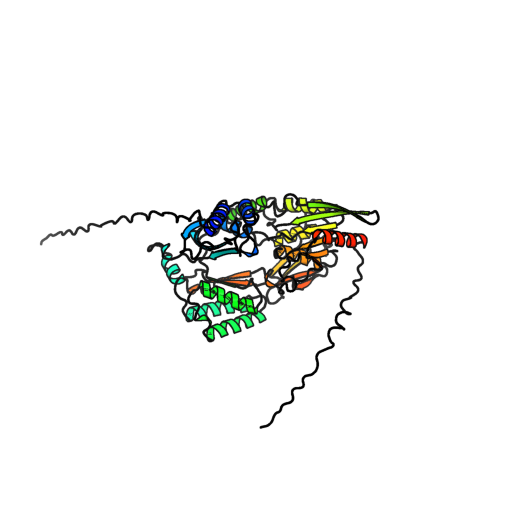-33.762 1.00 84.69 376 HIS A O 1
ATOM 2979 N N . MET A 1 377 ? 3.106 1.408 -32.769 1.00 88.56 377 MET A N 1
ATOM 2980 C CA . MET A 1 377 ? 3.760 1.211 -31.471 1.00 88.56 377 MET A CA 1
ATOM 2981 C C . MET A 1 377 ? 4.660 -0.028 -31.488 1.00 88.56 377 MET A C 1
ATOM 2983 O O . MET A 1 377 ? 5.759 -0.018 -30.944 1.00 88.56 377 MET A O 1
ATOM 2987 N N . ALA A 1 378 ? 4.212 -1.100 -32.148 1.00 84.44 378 ALA A N 1
ATOM 2988 C CA . ALA A 1 378 ? 4.947 -2.356 -32.230 1.00 84.44 378 ALA A CA 1
ATOM 2989 C C . ALA A 1 378 ? 6.293 -2.214 -32.959 1.00 84.44 378 ALA A C 1
ATOM 2991 O O . ALA A 1 378 ? 7.242 -2.899 -32.598 1.00 84.44 378 ALA A O 1
ATOM 2992 N N . SER A 1 379 ? 6.409 -1.304 -33.933 1.00 82.50 379 SER A N 1
ATOM 2993 C CA . SER A 1 379 ? 7.682 -1.019 -34.612 1.00 82.50 379 SER A CA 1
ATOM 2994 C C . SER A 1 379 ? 8.727 -0.309 -33.743 1.00 82.50 379 SER A C 1
ATOM 2996 O O . SER A 1 379 ? 9.857 -0.137 -34.186 1.00 82.50 379 SER A O 1
ATOM 2998 N N . GLN A 1 380 ? 8.359 0.130 -32.538 1.00 89.12 380 GLN A N 1
ATOM 2999 C CA . GLN A 1 380 ? 9.227 0.872 -31.620 1.00 89.12 380 GLN A CA 1
ATOM 3000 C C . GLN A 1 380 ? 9.368 0.154 -30.270 1.00 89.12 380 GLN A C 1
ATOM 3002 O O . GLN A 1 380 ? 9.454 0.786 -29.220 1.00 89.12 380 GLN A O 1
ATOM 3007 N N . ARG A 1 381 ? 9.351 -1.182 -30.284 1.00 91.00 381 ARG A N 1
ATOM 3008 C CA . ARG A 1 381 ? 9.677 -1.992 -29.105 1.00 91.00 381 ARG A CA 1
ATOM 3009 C C . ARG A 1 381 ? 11.178 -1.974 -28.844 1.00 91.00 381 ARG A C 1
ATOM 3011 O O . ARG A 1 381 ? 11.974 -1.758 -29.756 1.00 91.00 381 ARG A O 1
ATOM 3018 N N . PHE A 1 382 ? 11.562 -2.242 -27.601 1.00 90.62 382 PHE A N 1
ATOM 3019 C CA . PHE A 1 382 ? 12.974 -2.360 -27.254 1.00 90.62 382 PHE A CA 1
ATOM 3020 C C . PHE A 1 382 ? 13.631 -3.605 -27.877 1.00 90.62 382 PHE A C 1
ATOM 3022 O O . PHE A 1 382 ? 14.740 -3.480 -28.402 1.00 90.62 382 PHE A O 1
ATOM 3029 N N . SER A 1 383 ? 12.896 -4.723 -27.936 1.00 82.62 383 SER A N 1
ATOM 3030 C CA . SER A 1 383 ? 13.328 -6.105 -28.233 1.00 82.62 383 SER A CA 1
ATOM 3031 C C . SER A 1 383 ? 13.731 -6.886 -26.981 1.00 82.62 383 SER A C 1
ATOM 3033 O O . SER A 1 383 ? 14.484 -6.382 -26.149 1.00 82.62 383 SER A O 1
ATOM 3035 N N . ASP A 1 384 ? 13.280 -8.140 -26.890 1.00 81.06 384 ASP A N 1
ATOM 3036 C CA . ASP A 1 384 ? 13.670 -9.083 -25.831 1.00 81.06 384 ASP A CA 1
ATOM 3037 C C . ASP A 1 384 ? 15.060 -9.697 -26.041 1.00 81.06 384 ASP A C 1
ATOM 3039 O O . ASP A 1 384 ? 15.587 -10.356 -25.148 1.00 81.06 384 ASP A O 1
ATOM 3043 N N . THR A 1 385 ? 15.687 -9.448 -27.191 1.00 86.69 385 THR A N 1
ATOM 3044 C CA . THR A 1 385 ? 17.048 -9.913 -27.498 1.00 86.69 385 THR A CA 1
ATOM 3045 C C . THR A 1 385 ? 18.139 -8.986 -26.969 1.00 86.69 385 THR A C 1
ATOM 3047 O O . THR A 1 385 ? 19.322 -9.306 -27.068 1.00 86.69 385 THR A O 1
ATOM 3050 N N . LYS A 1 386 ? 17.781 -7.787 -26.500 1.00 91.00 386 LYS A N 1
ATOM 3051 C CA . LYS A 1 386 ? 18.751 -6.799 -26.024 1.00 91.00 386 LYS A CA 1
ATOM 3052 C C . LYS A 1 386 ? 18.963 -6.935 -24.517 1.00 91.00 386 LYS A C 1
ATOM 3054 O O . LYS A 1 386 ? 17.991 -7.162 -23.800 1.00 91.00 386 LYS A O 1
ATOM 3059 N N . PRO A 1 387 ? 20.195 -6.742 -24.016 1.00 92.94 387 PRO A N 1
ATOM 3060 C CA . PRO A 1 387 ? 20.470 -6.800 -22.586 1.00 92.94 387 PRO A CA 1
ATOM 3061 C C . PRO A 1 387 ? 19.671 -5.785 -21.769 1.00 92.94 387 PRO A C 1
ATOM 3063 O O . PRO A 1 387 ? 19.558 -4.607 -22.128 1.00 92.94 387 PRO A O 1
ATOM 3066 N N . MET A 1 388 ? 19.155 -6.253 -20.638 1.00 93.50 388 MET A N 1
ATOM 3067 C CA . MET A 1 388 ? 18.373 -5.484 -19.687 1.00 93.50 388 MET A CA 1
ATOM 3068 C C . MET A 1 388 ? 18.847 -5.727 -18.251 1.00 93.50 388 MET A C 1
ATOM 3070 O O . MET A 1 388 ? 19.211 -6.834 -17.872 1.00 93.50 388 MET A O 1
ATOM 3074 N N . VAL A 1 389 ? 18.795 -4.696 -17.415 1.00 93.38 389 VAL A N 1
ATOM 3075 C CA . VAL A 1 389 ? 18.952 -4.824 -15.960 1.00 93.38 389 VAL A CA 1
ATOM 3076 C C . VAL A 1 389 ? 17.759 -4.175 -15.286 1.00 93.38 389 VAL A C 1
ATOM 3078 O O . VAL A 1 389 ? 17.364 -3.068 -15.651 1.00 93.38 389 VAL A O 1
ATOM 3081 N N . VAL A 1 390 ? 17.197 -4.849 -14.286 1.00 92.81 390 VAL A N 1
ATOM 3082 C CA . VAL A 1 390 ? 16.140 -4.292 -13.439 1.00 92.81 390 VAL A CA 1
ATOM 3083 C C . VAL A 1 390 ? 16.712 -4.053 -12.051 1.00 92.81 390 VAL A C 1
ATOM 3085 O O . VAL A 1 390 ? 17.165 -4.983 -11.388 1.00 92.81 390 VAL A O 1
ATOM 3088 N N . ILE A 1 391 ? 16.693 -2.801 -11.604 1.00 92.25 391 ILE A N 1
ATOM 3089 C CA . ILE A 1 391 ? 17.162 -2.423 -10.275 1.00 92.25 391 ILE A CA 1
ATOM 3090 C C . ILE A 1 391 ? 15.964 -2.343 -9.338 1.00 92.25 391 ILE A C 1
ATOM 3092 O O . ILE A 1 391 ? 15.019 -1.596 -9.590 1.00 92.25 391 ILE A O 1
ATOM 3096 N N . THR A 1 392 ? 16.011 -3.080 -8.235 1.00 88.94 392 THR A N 1
ATOM 3097 C CA . THR A 1 392 ? 14.976 -3.069 -7.199 1.00 88.94 392 THR A CA 1
ATOM 3098 C C . THR A 1 392 ? 15.536 -2.628 -5.846 1.00 88.94 392 THR A C 1
ATOM 3100 O O . THR A 1 392 ? 16.744 -2.498 -5.630 1.00 88.94 392 THR A O 1
ATOM 3103 N N . SER A 1 393 ? 14.643 -2.342 -4.907 1.00 84.56 393 SER A N 1
ATOM 3104 C CA . SER A 1 393 ? 14.977 -2.091 -3.508 1.00 84.56 393 SER A CA 1
ATOM 3105 C C . SER A 1 393 ? 13.890 -2.672 -2.607 1.00 84.56 393 SER A C 1
ATOM 3107 O O . SER A 1 393 ? 12.834 -3.103 -3.071 1.00 84.56 393 SER A O 1
ATOM 3109 N N . ARG A 1 394 ? 14.081 -2.595 -1.286 1.00 77.31 394 ARG A N 1
ATOM 3110 C CA . ARG A 1 394 ? 13.024 -2.938 -0.316 1.00 77.31 394 ARG A CA 1
ATOM 3111 C C . ARG A 1 394 ? 11.748 -2.109 -0.461 1.00 77.31 394 ARG A C 1
ATOM 3113 O O . ARG A 1 394 ? 10.703 -2.504 0.056 1.00 77.31 394 ARG A O 1
ATOM 3120 N N . ARG A 1 395 ? 11.841 -0.949 -1.116 1.00 77.06 395 ARG A N 1
ATOM 3121 C CA . ARG A 1 395 ? 10.711 -0.052 -1.369 1.00 77.06 395 ARG A CA 1
ATOM 3122 C C . ARG A 1 395 ? 9.963 -0.399 -2.645 1.00 77.06 395 ARG A C 1
ATOM 3124 O O . ARG A 1 395 ? 8.850 0.088 -2.801 1.00 77.06 395 ARG A O 1
ATOM 3131 N N . THR A 1 396 ? 10.541 -1.219 -3.526 1.00 84.00 396 THR A N 1
ATOM 3132 C CA . THR A 1 396 ? 9.876 -1.643 -4.754 1.00 84.00 396 THR A CA 1
ATOM 3133 C C . THR A 1 396 ? 8.565 -2.344 -4.404 1.00 84.00 396 THR A C 1
ATOM 3135 O O . THR A 1 396 ? 8.530 -3.321 -3.655 1.00 84.00 396 THR A O 1
ATOM 3138 N N . SER A 1 397 ? 7.467 -1.792 -4.912 1.00 83.00 397 SER A N 1
ATOM 3139 C CA . SER A 1 397 ? 6.120 -2.310 -4.684 1.00 83.00 397 SER A CA 1
ATOM 3140 C C . SER A 1 397 ? 5.935 -3.707 -5.291 1.00 83.00 397 SER A C 1
ATOM 3142 O O . SER A 1 397 ? 6.667 -4.049 -6.223 1.00 83.00 397 SER A O 1
ATOM 3144 N N . PRO A 1 398 ? 4.888 -4.451 -4.888 1.00 81.06 398 PRO A N 1
ATOM 3145 C CA . PRO A 1 398 ? 4.597 -5.781 -5.420 1.00 81.06 398 PRO A CA 1
ATOM 3146 C C . PRO A 1 398 ? 4.602 -5.864 -6.950 1.00 81.06 398 PRO A C 1
ATOM 3148 O O . PRO A 1 398 ? 5.244 -6.747 -7.503 1.00 81.06 398 PRO A O 1
ATOM 3151 N N . ALA A 1 399 ? 3.953 -4.927 -7.648 1.00 83.75 399 ALA A N 1
ATOM 3152 C CA . ALA A 1 399 ? 3.908 -4.955 -9.109 1.00 83.75 399 ALA A CA 1
ATOM 3153 C C . ALA A 1 399 ? 5.288 -4.703 -9.739 1.00 83.75 399 ALA A C 1
ATOM 3155 O O . ALA A 1 399 ? 5.661 -5.361 -10.704 1.00 83.75 399 ALA A O 1
ATOM 3156 N N . GLY A 1 400 ? 6.085 -3.797 -9.168 1.00 87.19 400 GLY A N 1
ATOM 3157 C CA . GLY A 1 400 ? 7.465 -3.574 -9.609 1.00 87.19 400 GLY A CA 1
ATOM 3158 C C . GLY A 1 400 ? 8.339 -4.819 -9.417 1.00 87.19 400 GLY A C 1
ATOM 3159 O O . GLY A 1 400 ? 9.115 -5.176 -10.301 1.00 87.19 400 GLY A O 1
ATOM 3160 N N . THR A 1 401 ? 8.174 -5.524 -8.295 1.00 84.19 401 THR A N 1
ATOM 3161 C CA . THR A 1 401 ? 8.872 -6.792 -8.050 1.00 84.19 401 THR A CA 1
ATOM 3162 C C . THR A 1 401 ? 8.405 -7.882 -9.022 1.00 84.19 401 THR A C 1
ATOM 3164 O O . THR A 1 401 ? 9.231 -8.644 -9.517 1.00 84.19 401 THR A O 1
ATOM 3167 N N . GLU A 1 402 ? 7.112 -7.922 -9.357 1.00 84.62 402 GLU A N 1
ATOM 3168 C CA . GLU A 1 402 ? 6.566 -8.851 -10.353 1.00 84.62 402 GLU A CA 1
ATOM 3169 C C . GLU A 1 402 ? 7.143 -8.589 -11.752 1.00 84.62 402 GLU A C 1
ATOM 3171 O O . GLU A 1 402 ? 7.531 -9.532 -12.436 1.00 84.62 402 GLU A O 1
ATOM 3176 N N . LEU A 1 403 ? 7.280 -7.321 -12.166 1.00 89.06 403 LEU A N 1
ATOM 3177 C CA . LEU A 1 403 ? 7.931 -6.965 -13.433 1.00 89.06 403 LEU A CA 1
ATOM 3178 C C . LEU A 1 403 ? 9.365 -7.513 -13.485 1.00 89.06 403 LEU A C 1
ATOM 3180 O O . LEU A 1 403 ? 9.739 -8.148 -14.471 1.00 89.06 403 LEU A O 1
ATOM 3184 N N . ALA A 1 404 ? 10.149 -7.292 -12.424 1.00 88.12 404 ALA A N 1
ATOM 3185 C CA . ALA A 1 404 ? 11.519 -7.795 -12.333 1.00 88.12 404 ALA A CA 1
ATOM 3186 C C . ALA A 1 404 ? 11.565 -9.327 -12.451 1.00 88.12 404 ALA A C 1
ATOM 3188 O O . ALA A 1 404 ? 12.355 -9.868 -13.222 1.00 88.12 404 ALA A O 1
ATOM 3189 N N . HIS A 1 405 ? 10.669 -10.021 -11.750 1.00 84.62 405 HIS A N 1
ATOM 3190 C CA . HIS A 1 405 ? 10.623 -11.479 -11.748 1.00 84.62 405 HIS A CA 1
ATOM 3191 C C . HIS A 1 405 ? 10.163 -12.081 -13.073 1.00 84.62 405 HIS A C 1
ATOM 3193 O O . HIS A 1 405 ? 10.755 -13.053 -13.537 1.00 84.62 405 HIS A O 1
ATOM 3199 N N . ILE A 1 406 ? 9.144 -11.501 -13.714 1.00 86.00 406 ILE A N 1
ATOM 3200 C CA . ILE A 1 406 ? 8.699 -11.938 -15.042 1.00 86.00 406 ILE A CA 1
ATOM 3201 C C . ILE A 1 406 ? 9.859 -11.841 -16.036 1.00 86.00 406 ILE A C 1
ATOM 3203 O O . ILE A 1 406 ? 10.059 -12.767 -16.818 1.00 86.00 406 ILE A O 1
ATOM 3207 N N . LEU A 1 407 ? 10.640 -10.758 -15.994 1.00 87.69 407 LEU A N 1
ATOM 3208 C CA . LEU A 1 407 ? 11.803 -10.594 -16.868 1.00 87.69 407 LEU A CA 1
ATOM 3209 C C . LEU A 1 407 ? 12.924 -11.596 -16.536 1.00 87.69 407 LEU A C 1
ATOM 3211 O O . LEU A 1 407 ? 13.506 -12.160 -17.456 1.00 87.69 407 LEU A O 1
ATOM 3215 N N . GLN A 1 408 ? 13.168 -11.885 -15.255 1.00 82.88 408 GLN A N 1
ATOM 3216 C CA . GLN A 1 408 ? 14.182 -12.845 -14.793 1.00 82.88 408 GLN A CA 1
ATOM 3217 C C . GLN A 1 408 ? 13.841 -14.306 -15.153 1.00 82.88 408 GLN A C 1
ATOM 3219 O O . GLN A 1 408 ? 14.684 -15.055 -15.642 1.00 82.88 408 GLN A O 1
ATOM 3224 N N . VAL A 1 409 ? 12.591 -14.741 -14.940 1.00 80.31 409 VAL A N 1
ATOM 3225 C CA . VAL A 1 409 ? 12.143 -16.121 -15.234 1.00 80.31 409 VAL A CA 1
ATOM 3226 C C . VAL A 1 409 ? 12.079 -16.381 -16.737 1.00 80.31 409 VAL A C 1
ATOM 3228 O O . VAL A 1 409 ? 12.244 -17.515 -17.198 1.00 80.31 409 VAL A O 1
ATOM 3231 N N . ARG A 1 410 ? 11.876 -15.336 -17.538 1.00 78.12 410 ARG A N 1
ATOM 3232 C CA . ARG A 1 410 ? 11.881 -15.415 -18.996 1.00 78.12 410 ARG A CA 1
ATOM 3233 C C . ARG A 1 410 ? 13.320 -15.468 -19.526 1.00 78.12 410 ARG A C 1
ATOM 3235 O O . ARG A 1 410 ? 13.794 -14.550 -20.177 1.00 78.12 410 ARG A O 1
ATOM 3242 N N . ARG A 1 411 ? 13.965 -16.628 -19.335 1.00 64.81 411 ARG A N 1
ATOM 3243 C CA . ARG A 1 411 ? 15.375 -16.985 -19.642 1.00 64.81 411 ARG A CA 1
ATOM 3244 C C . ARG A 1 411 ? 15.915 -16.700 -21.058 1.00 64.81 411 ARG A C 1
ATOM 3246 O O . ARG A 1 411 ? 17.072 -16.995 -21.322 1.00 64.81 411 ARG A O 1
ATOM 3253 N N . ARG A 1 412 ? 15.103 -16.203 -21.997 1.00 60.88 412 ARG A N 1
ATOM 3254 C CA . ARG A 1 412 ? 15.601 -15.730 -23.308 1.00 60.88 412 ARG A CA 1
ATOM 3255 C C . ARG A 1 412 ? 15.958 -14.249 -23.304 1.00 60.88 412 ARG A C 1
ATOM 3257 O O . ARG A 1 412 ? 16.597 -13.791 -24.241 1.00 60.88 412 ARG A O 1
ATOM 3264 N N . ILE A 1 413 ? 15.534 -13.525 -22.273 1.00 60.66 413 ILE A N 1
ATOM 3265 C CA . ILE A 1 413 ? 15.907 -12.137 -22.067 1.00 60.66 413 ILE A CA 1
ATOM 3266 C C . ILE A 1 413 ? 17.227 -12.165 -21.305 1.00 60.66 413 ILE A C 1
ATOM 3268 O O . ILE A 1 413 ? 17.290 -12.804 -20.250 1.00 60.66 413 ILE A O 1
ATOM 3272 N N . PRO A 1 414 ? 18.273 -11.476 -21.777 1.00 69.69 414 PRO A N 1
ATOM 3273 C CA . PRO A 1 414 ? 19.443 -11.221 -20.964 1.00 69.69 414 PRO A CA 1
ATOM 3274 C C . PRO A 1 414 ? 19.017 -10.185 -19.915 1.00 69.69 414 PRO A C 1
ATOM 3276 O O . PRO A 1 414 ? 19.191 -8.988 -20.123 1.00 69.69 414 PRO A O 1
ATOM 3279 N N . ALA A 1 415 ? 18.373 -10.638 -18.837 1.00 73.25 415 ALA A N 1
ATOM 3280 C CA . ALA A 1 415 ? 17.853 -9.814 -17.754 1.00 73.25 415 ALA A CA 1
ATOM 3281 C C . ALA A 1 415 ? 18.501 -10.209 -16.427 1.00 73.25 415 ALA A C 1
ATOM 3283 O O . ALA A 1 415 ? 18.471 -11.376 -16.051 1.00 73.25 415 ALA A O 1
ATOM 3284 N N . VAL A 1 416 ? 19.045 -9.225 -15.710 1.00 78.38 416 VAL A N 1
ATOM 3285 C CA . VAL A 1 416 ? 19.586 -9.409 -14.355 1.00 78.38 416 VAL A CA 1
ATOM 3286 C C . VAL A 1 416 ? 18.830 -8.502 -13.390 1.00 78.38 416 VAL A C 1
ATOM 3288 O O . VAL A 1 416 ? 18.719 -7.292 -13.615 1.00 78.38 416 VAL A O 1
ATOM 3291 N N . ALA A 1 417 ? 18.308 -9.078 -12.311 1.00 77.44 417 ALA A N 1
ATOM 3292 C CA . ALA A 1 417 ? 17.709 -8.347 -11.204 1.00 77.44 417 ALA A CA 1
ATOM 3293 C C . ALA A 1 417 ? 18.782 -8.012 -10.157 1.00 77.44 417 ALA A C 1
ATOM 3295 O O . ALA A 1 417 ? 19.392 -8.904 -9.562 1.00 77.44 417 ALA A O 1
ATOM 3296 N N . ILE A 1 418 ? 18.997 -6.719 -9.909 1.00 79.12 418 ILE A N 1
ATOM 3297 C CA . ILE A 1 418 ? 19.945 -6.228 -8.903 1.00 79.12 418 ILE A CA 1
ATOM 3298 C C . ILE A 1 418 ? 19.163 -5.531 -7.795 1.00 79.12 418 ILE A C 1
ATOM 3300 O O . ILE A 1 418 ? 18.421 -4.589 -8.073 1.00 79.12 418 ILE A O 1
ATOM 3304 N N . ALA A 1 419 ? 19.349 -5.935 -6.538 1.00 78.75 419 ALA A N 1
ATOM 3305 C CA . ALA A 1 419 ? 18.765 -5.208 -5.414 1.00 78.75 419 ALA A CA 1
ATOM 3306 C C . ALA A 1 419 ? 19.795 -4.421 -4.617 1.00 78.75 419 ALA A C 1
ATOM 3308 O O . ALA A 1 419 ? 20.878 -4.913 -4.286 1.00 78.75 419 ALA A O 1
ATOM 3309 N N . ARG A 1 420 ? 19.389 -3.206 -4.242 1.00 73.69 420 ARG A N 1
ATOM 3310 C CA . ARG A 1 420 ? 20.117 -2.396 -3.273 1.00 73.69 420 ARG A CA 1
ATOM 3311 C C . ARG A 1 420 ? 19.857 -2.888 -1.848 1.00 73.69 420 ARG A C 1
ATOM 3313 O O . ARG A 1 420 ? 18.708 -2.887 -1.400 1.00 73.69 420 ARG A O 1
ATOM 3320 N N . ASP A 1 421 ? 20.916 -3.238 -1.125 1.00 69.62 421 ASP A N 1
ATOM 3321 C CA . ASP A 1 421 ? 20.864 -3.439 0.321 1.00 69.62 421 ASP A CA 1
ATOM 3322 C C . ASP A 1 421 ? 20.972 -2.088 1.034 1.00 69.62 421 ASP A C 1
ATOM 3324 O O . ASP A 1 421 ? 21.934 -1.343 0.865 1.00 69.62 421 ASP A O 1
ATOM 3328 N N . ASP A 1 422 ? 19.963 -1.755 1.832 1.00 63.12 422 ASP A N 1
ATOM 3329 C CA . ASP A 1 422 ? 19.938 -0.538 2.645 1.00 63.12 422 ASP A CA 1
ATOM 3330 C C . ASP A 1 422 ? 20.582 -0.738 4.030 1.00 63.12 422 ASP A C 1
ATOM 3332 O O . ASP A 1 422 ? 20.453 0.116 4.907 1.00 63.12 422 ASP A O 1
ATOM 3336 N N . GLY A 1 423 ? 21.258 -1.873 4.244 1.00 47.12 423 GLY A N 1
ATOM 3337 C CA . GLY A 1 423 ? 22.017 -2.166 5.458 1.00 47.12 423 GLY A CA 1
ATOM 3338 C C . GLY A 1 423 ? 21.148 -2.480 6.675 1.00 47.12 423 GLY A C 1
ATOM 3339 O O . GLY A 1 423 ? 21.672 -2.722 7.760 1.00 47.12 423 GLY A O 1
ATOM 3340 N N . SER A 1 424 ? 19.820 -2.533 6.534 1.00 47.78 424 SER A N 1
ATOM 3341 C CA . SER A 1 424 ? 18.914 -2.771 7.665 1.00 47.78 424 SER A CA 1
ATOM 3342 C C . SER A 1 424 ? 18.723 -4.259 8.012 1.00 47.78 424 SER A C 1
ATOM 3344 O O . SER A 1 424 ? 17.716 -4.645 8.598 1.00 47.78 424 SER A O 1
ATOM 3346 N N . GLY A 1 425 ? 19.659 -5.128 7.611 1.00 37.06 425 GLY A N 1
ATOM 3347 C CA . GLY A 1 425 ? 19.757 -6.529 8.054 1.00 37.06 425 GLY A CA 1
ATOM 3348 C C . GLY A 1 425 ? 18.702 -7.516 7.526 1.00 37.06 425 GLY A C 1
ATOM 3349 O O . GLY A 1 425 ? 18.934 -8.715 7.594 1.00 37.06 425 GLY A O 1
ATOM 3350 N N . MET A 1 426 ? 17.578 -7.062 6.955 1.00 39.09 426 MET A N 1
ATOM 3351 C CA . MET A 1 426 ? 16.518 -7.945 6.424 1.00 39.09 426 MET A CA 1
ATOM 3352 C C . MET A 1 426 ? 16.603 -8.308 4.926 1.00 39.09 426 MET A C 1
ATOM 3354 O O . MET A 1 426 ? 15.611 -8.769 4.375 1.00 39.09 426 MET A O 1
ATOM 3358 N N . MET A 1 427 ? 17.736 -8.114 4.233 1.00 39.44 427 MET A N 1
ATOM 3359 C CA . MET A 1 427 ? 17.887 -8.596 2.839 1.00 39.44 427 MET A CA 1
ATOM 3360 C C . MET A 1 427 ? 18.382 -10.046 2.756 1.00 39.44 427 MET A C 1
ATOM 3362 O O . MET A 1 427 ? 18.070 -10.726 1.785 1.00 39.44 427 MET A O 1
ATOM 3366 N N . GLY A 1 428 ? 19.118 -10.537 3.765 1.00 33.34 428 GLY A N 1
ATOM 3367 C CA . GLY A 1 428 ? 19.563 -11.942 3.825 1.00 33.34 428 GLY A CA 1
ATOM 3368 C C . GLY A 1 428 ? 18.420 -12.922 4.115 1.00 33.34 428 GLY A C 1
ATOM 3369 O O . GLY A 1 428 ? 18.457 -14.079 3.709 1.00 33.34 428 GLY A O 1
ATOM 3370 N N . GLU A 1 429 ? 17.362 -12.410 4.739 1.00 36.00 429 GLU A N 1
ATOM 3371 C CA . GLU A 1 429 ? 16.043 -13.015 4.821 1.00 36.00 429 GLU A CA 1
ATOM 3372 C C . GLU A 1 429 ? 15.035 -11.964 4.357 1.00 36.00 429 GLU A C 1
ATOM 3374 O O . GLU A 1 429 ? 14.309 -11.377 5.163 1.00 36.00 429 GLU A O 1
ATOM 3379 N N . VAL A 1 430 ? 14.913 -11.746 3.042 1.00 41.59 430 VAL A N 1
ATOM 3380 C CA . VAL A 1 430 ? 13.575 -11.439 2.527 1.00 41.59 430 VAL A CA 1
ATOM 3381 C C . VAL A 1 430 ? 12.767 -12.674 2.907 1.00 41.59 430 VAL A C 1
ATOM 3383 O O . VAL A 1 430 ? 12.784 -13.659 2.171 1.00 41.59 430 VAL A O 1
ATOM 3386 N N . LYS A 1 431 ? 12.181 -12.685 4.123 1.00 38.72 431 LYS A N 1
ATOM 3387 C CA . LYS A 1 431 ? 11.205 -13.677 4.602 1.00 38.72 431 LYS A CA 1
ATOM 3388 C C . LYS A 1 431 ? 10.457 -14.081 3.353 1.00 38.72 431 LYS A C 1
ATOM 3390 O O . LYS A 1 431 ? 9.907 -13.157 2.765 1.00 38.72 431 LYS A O 1
ATOM 3395 N N . ARG A 1 432 ? 10.510 -15.346 2.909 1.00 41.22 432 ARG A N 1
ATOM 3396 C CA . ARG A 1 432 ? 9.800 -15.839 1.714 1.00 41.22 432 ARG A CA 1
ATOM 3397 C C . ARG A 1 432 ? 8.374 -15.296 1.753 1.00 41.22 432 ARG A C 1
ATOM 3399 O O . ARG A 1 432 ? 7.504 -15.865 2.407 1.00 41.22 432 ARG A O 1
ATOM 3406 N N . THR A 1 433 ? 8.161 -14.122 1.175 1.00 39.84 433 THR A N 1
ATOM 3407 C CA . THR A 1 433 ? 6.947 -13.334 1.363 1.00 39.84 433 THR A CA 1
ATOM 3408 C C . THR A 1 433 ? 6.249 -13.424 0.037 1.00 39.84 433 THR A C 1
ATOM 3410 O O . THR A 1 433 ? 6.071 -12.458 -0.694 1.00 39.84 433 THR A O 1
ATOM 3413 N N . THR A 1 434 ? 5.760 -14.639 -0.206 1.00 39.62 434 THR A N 1
ATOM 3414 C CA . THR A 1 434 ? 4.573 -14.878 -1.028 1.00 39.62 434 THR A CA 1
ATOM 3415 C C . THR A 1 434 ? 3.431 -13.919 -0.645 1.00 39.62 434 THR A C 1
ATOM 3417 O O . THR A 1 434 ? 2.544 -13.658 -1.451 1.00 39.62 434 THR A O 1
ATOM 3420 N N . SER A 1 435 ? 3.485 -13.340 0.564 1.00 41.56 435 SER A N 1
ATOM 3421 C CA . SER A 1 435 ? 2.526 -12.406 1.136 1.00 41.56 435 SER A CA 1
ATOM 3422 C C . SER A 1 435 ? 2.235 -11.165 0.307 1.00 41.56 435 SER A C 1
ATOM 3424 O O . SER A 1 435 ? 1.085 -10.766 0.291 1.00 41.56 435 SER A O 1
ATOM 3426 N N . LYS A 1 436 ? 3.194 -10.545 -0.391 1.00 47.03 436 LYS A N 1
ATOM 3427 C CA . LYS A 1 436 ? 2.955 -9.228 -1.015 1.00 47.03 436 LYS A CA 1
ATOM 3428 C C . LYS A 1 436 ? 2.183 -9.281 -2.340 1.00 47.03 436 LYS A C 1
ATOM 3430 O O . LYS A 1 436 ? 1.654 -8.253 -2.755 1.00 47.03 436 LYS A O 1
ATOM 3435 N N . LEU A 1 437 ? 2.073 -10.451 -2.976 1.00 49.88 437 LEU A N 1
ATOM 3436 C CA . LEU A 1 437 ? 1.519 -10.589 -4.337 1.00 49.88 437 LEU A CA 1
ATOM 3437 C C . LEU A 1 437 ? 0.251 -11.409 -4.438 1.00 49.88 437 LEU A C 1
ATOM 3439 O O . LEU A 1 437 ? -0.275 -11.578 -5.535 1.00 49.88 437 LEU A O 1
ATOM 3443 N N . THR A 1 438 ? -0.272 -11.901 -3.320 1.00 50.84 438 THR A N 1
ATOM 3444 C CA . THR A 1 438 ? -1.588 -12.529 -3.317 1.00 50.84 438 THR A CA 1
ATOM 3445 C C . THR A 1 438 ? -2.666 -11.466 -3.511 1.00 50.84 438 THR A C 1
ATOM 3447 O O . THR A 1 438 ? -3.311 -11.019 -2.568 1.00 50.84 438 THR A O 1
ATOM 3450 N N . ARG A 1 439 ? -2.834 -11.027 -4.752 1.00 65.69 439 ARG A N 1
ATOM 3451 C CA . ARG A 1 439 ? -4.078 -10.487 -5.276 1.00 65.69 439 ARG A CA 1
ATOM 3452 C C . ARG A 1 439 ? -4.642 -11.555 -6.209 1.00 65.69 439 ARG A C 1
ATOM 3454 O O . ARG A 1 439 ? -3.864 -12.137 -6.948 1.00 65.69 439 ARG A O 1
ATOM 3461 N N . PRO A 1 440 ? -5.951 -11.816 -6.219 1.00 66.06 440 PRO A N 1
ATOM 3462 C CA . PRO A 1 440 ? -7.001 -11.203 -5.408 1.00 66.06 440 PRO A CA 1
ATOM 3463 C C . PRO A 1 440 ? -6.936 -11.514 -3.898 1.00 66.06 440 PRO A C 1
ATOM 3465 O O . PRO A 1 440 ? -6.602 -12.617 -3.468 1.00 66.06 440 PRO A O 1
ATOM 3468 N N . VAL A 1 441 ? -7.300 -10.505 -3.101 1.00 79.69 441 VAL A N 1
ATOM 3469 C CA . VAL A 1 441 ? -7.687 -10.639 -1.689 1.00 79.69 441 VAL A CA 1
ATOM 3470 C C . VAL A 1 441 ? -9.205 -10.511 -1.650 1.00 79.69 441 VAL A C 1
ATOM 3472 O O . VAL A 1 441 ? -9.739 -9.514 -2.137 1.00 79.69 441 VAL A O 1
ATOM 3475 N N . ALA A 1 442 ? -9.903 -11.501 -1.103 1.00 85.62 442 ALA A N 1
ATOM 3476 C CA . ALA A 1 442 ? -11.328 -11.384 -0.825 1.00 85.62 442 ALA A CA 1
ATOM 3477 C C . ALA A 1 442 ? -11.520 -10.584 0.467 1.00 85.62 442 ALA A C 1
ATOM 3479 O O . ALA A 1 442 ? -10.877 -10.881 1.474 1.00 85.62 442 ALA A O 1
ATOM 3480 N N . LEU A 1 443 ? -12.385 -9.570 0.421 1.00 88.25 443 LEU A N 1
ATOM 3481 C CA . LEU A 1 443 ? -12.814 -8.801 1.587 1.00 88.25 443 LEU A CA 1
ATOM 3482 C C . LEU A 1 443 ? -14.233 -9.225 1.947 1.00 88.25 443 LEU A C 1
ATOM 3484 O O . LEU A 1 443 ? -15.186 -8.826 1.278 1.00 88.25 443 LEU A O 1
ATOM 3488 N N . GLU A 1 444 ? -14.363 -10.029 2.995 1.00 90.88 444 GLU A N 1
ATOM 3489 C CA . GLU A 1 444 ? -15.631 -10.643 3.385 1.00 90.88 444 GLU A CA 1
ATOM 3490 C C . GLU A 1 444 ? -16.040 -10.193 4.790 1.00 90.88 444 GLU A C 1
ATOM 3492 O O . GLU A 1 444 ? -15.199 -10.164 5.698 1.00 90.88 444 GLU A O 1
ATOM 3497 N N . PRO A 1 445 ? -17.314 -9.822 5.005 1.00 92.75 445 PRO A N 1
ATOM 3498 C CA . PRO A 1 445 ? -17.795 -9.524 6.337 1.00 92.75 445 PRO A CA 1
ATOM 3499 C C . PRO A 1 445 ? -17.953 -10.807 7.160 1.00 92.75 445 PRO A C 1
ATOM 3501 O O . PRO A 1 445 ? -18.369 -11.848 6.648 1.00 92.75 445 PRO A O 1
ATOM 3504 N N . VAL A 1 446 ? -17.704 -10.711 8.463 1.00 93.38 446 VAL A N 1
ATOM 3505 C CA . VAL A 1 446 ? -18.079 -11.746 9.439 1.00 93.38 446 VAL A CA 1
ATOM 3506 C C . VAL A 1 446 ? -19.001 -11.153 10.497 1.00 93.38 446 VAL A C 1
ATOM 3508 O O . VAL A 1 446 ? -19.007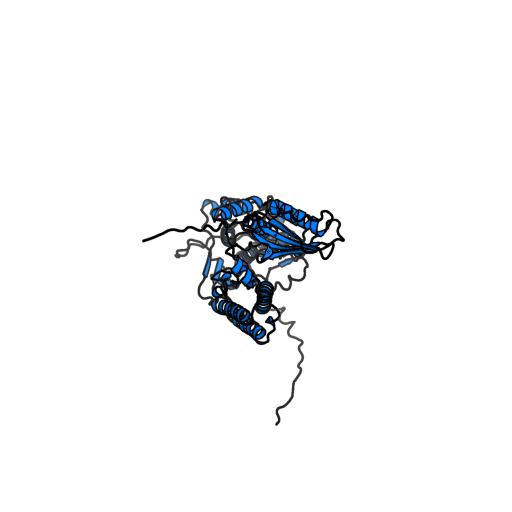 -9.945 10.719 1.00 93.38 446 VAL A O 1
ATOM 3511 N N . CYS A 1 447 ? -19.821 -11.996 11.126 1.00 88.06 447 CYS A N 1
ATOM 3512 C CA . CYS A 1 447 ? -20.733 -11.589 12.201 1.00 88.06 447 CYS A CA 1
ATOM 3513 C C . CYS A 1 447 ? -21.695 -10.441 11.830 1.00 88.06 447 CYS A C 1
ATOM 3515 O O . CYS A 1 447 ? -22.080 -9.650 12.694 1.00 88.06 447 CYS A O 1
ATOM 3517 N N . GLY A 1 448 ? -22.088 -10.326 10.557 1.00 85.94 448 GLY A N 1
ATOM 3518 C CA . GLY A 1 448 ? -22.983 -9.259 10.093 1.00 85.94 448 GLY A CA 1
ATOM 3519 C C . GLY A 1 448 ? -24.351 -9.295 10.779 1.00 85.94 448 GLY A C 1
ATOM 3520 O O . GLY A 1 448 ? -24.949 -8.255 11.026 1.00 85.94 448 GLY A O 1
ATOM 3521 N N . GLU A 1 449 ? -24.823 -10.477 11.175 1.00 87.81 449 GLU A N 1
ATOM 3522 C CA . GLU A 1 449 ? -26.072 -10.664 11.916 1.00 87.81 449 GLU A CA 1
ATOM 3523 C C . GLU A 1 449 ? -26.082 -9.992 13.294 1.00 87.81 449 GLU A C 1
ATOM 3525 O O . GLU A 1 449 ? -27.153 -9.725 13.833 1.00 87.81 449 GLU A O 1
ATOM 3530 N N . VAL A 1 450 ? -24.906 -9.714 13.867 1.00 85.19 450 VAL A N 1
ATOM 3531 C CA . VAL A 1 450 ? -24.787 -9.006 15.146 1.00 85.19 450 VAL A CA 1
ATOM 3532 C C . VAL A 1 450 ? -25.064 -7.520 14.948 1.00 85.19 450 VAL A C 1
ATOM 3534 O O . VAL A 1 450 ? -25.728 -6.923 15.781 1.00 85.19 450 VAL A O 1
ATOM 3537 N N . PHE A 1 451 ? -24.624 -6.941 13.833 1.00 85.69 451 PHE A N 1
ATOM 3538 C CA . PHE A 1 451 ? -24.684 -5.503 13.571 1.00 85.69 451 PHE A CA 1
ATOM 3539 C C . PHE A 1 451 ? -25.758 -5.145 12.537 1.00 85.69 451 PHE A C 1
ATOM 3541 O O . PHE A 1 451 ? -25.515 -4.339 11.648 1.00 85.69 451 PHE A O 1
ATOM 3548 N N . GLU A 1 452 ? -26.929 -5.781 12.602 1.00 84.00 452 GLU A N 1
ATOM 3549 C CA . GLU A 1 452 ? -28.064 -5.505 11.698 1.00 84.00 452 GLU A CA 1
ATOM 3550 C C . GLU A 1 452 ? -27.718 -5.598 10.191 1.00 84.00 452 GLU A C 1
ATOM 3552 O O . GLU A 1 452 ? -28.345 -4.963 9.347 1.00 84.00 452 GLU A O 1
ATOM 3557 N N . GLY A 1 453 ? -26.727 -6.420 9.830 1.00 79.56 453 GLY A N 1
ATOM 3558 C CA . GLY A 1 453 ? -26.236 -6.592 8.458 1.00 79.56 453 GLY A CA 1
ATOM 3559 C C . GLY A 1 45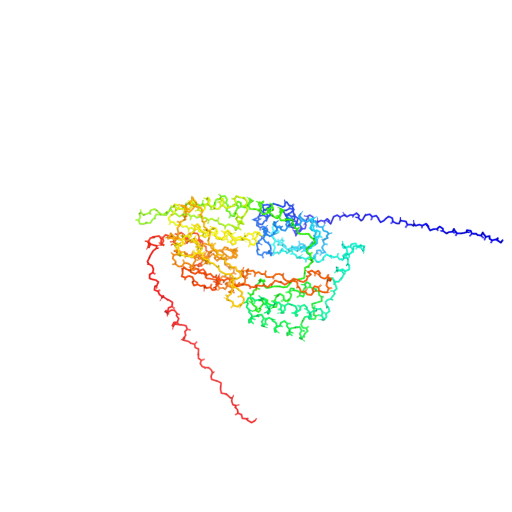3 ? -25.091 -5.654 8.061 1.00 79.56 453 GLY A C 1
ATOM 3560 O O . GLY A 1 453 ? -24.538 -5.799 6.967 1.00 79.56 453 GLY A O 1
ATOM 3561 N N . GLU A 1 454 ? -24.693 -4.731 8.934 1.00 82.00 454 GLU A N 1
ATOM 3562 C CA . GLU A 1 454 ? -23.575 -3.824 8.696 1.00 82.00 454 GLU A CA 1
ATOM 3563 C C . GLU A 1 454 ? -22.218 -4.541 8.772 1.00 82.00 454 GLU A C 1
ATOM 3565 O O . GLU A 1 454 ? -21.975 -5.430 9.592 1.00 82.00 454 GLU A O 1
ATOM 3570 N N . LYS A 1 455 ? -21.284 -4.125 7.912 1.00 88.31 455 LYS A N 1
ATOM 3571 C CA . LYS A 1 455 ? -19.992 -4.801 7.696 1.00 88.31 455 LYS A CA 1
ATOM 3572 C C . LYS A 1 455 ? -18.893 -4.310 8.647 1.00 88.31 455 LYS A C 1
ATOM 3574 O O . LYS A 1 455 ? -17.872 -3.798 8.193 1.00 88.31 455 LYS A O 1
ATOM 3579 N N . TRP A 1 456 ? -19.112 -4.442 9.953 1.00 93.50 456 TRP A N 1
ATOM 3580 C CA . TRP A 1 456 ? -18.170 -3.962 10.975 1.00 93.50 456 TRP A CA 1
ATOM 3581 C C . TRP A 1 456 ? -16.903 -4.809 11.102 1.00 93.50 456 TRP A C 1
ATOM 3583 O O . TRP A 1 456 ? -15.811 -4.283 11.302 1.00 93.50 456 TRP A O 1
ATOM 3593 N N . TRP A 1 457 ? -17.037 -6.128 10.985 1.00 95.25 457 TRP A N 1
ATOM 3594 C CA . TRP A 1 457 ? -15.899 -7.039 10.965 1.00 95.25 457 TRP A CA 1
ATOM 3595 C C . TRP A 1 457 ? -15.599 -7.427 9.529 1.00 95.25 457 TRP A C 1
ATOM 3597 O O . TRP A 1 457 ? -16.441 -8.027 8.865 1.00 95.25 457 TRP A O 1
ATOM 3607 N N . LEU A 1 458 ? -14.404 -7.089 9.060 1.00 94.81 458 LEU A N 1
ATOM 3608 C CA . LEU A 1 458 ? -13.938 -7.399 7.715 1.00 94.81 458 LEU A CA 1
ATOM 3609 C C . LEU A 1 458 ? -12.730 -8.315 7.792 1.00 94.81 458 LEU A C 1
ATOM 3611 O O . LEU A 1 458 ? -11.771 -8.032 8.508 1.00 94.81 458 LEU A O 1
ATOM 3615 N N . VAL A 1 459 ? -12.769 -9.386 7.013 1.00 95.44 459 VAL A N 1
ATOM 3616 C CA . VAL A 1 459 ? -11.652 -10.304 6.840 1.00 95.44 459 VAL A CA 1
ATOM 3617 C C . VAL A 1 459 ? -11.088 -10.128 5.441 1.00 95.44 459 VAL A C 1
ATOM 3619 O O . VAL A 1 459 ? -11.816 -10.217 4.456 1.00 95.44 459 VAL A O 1
ATOM 3622 N N . ALA A 1 460 ? -9.780 -9.921 5.361 1.00 93.88 460 ALA A N 1
ATOM 3623 C CA . ALA A 1 460 ? -9.006 -9.994 4.138 1.00 93.88 460 ALA A CA 1
ATOM 3624 C C . ALA A 1 460 ? -8.360 -11.372 4.016 1.00 93.88 460 ALA A C 1
ATOM 3626 O O . ALA A 1 460 ? -7.469 -11.717 4.794 1.00 93.88 460 ALA A O 1
ATOM 3627 N N . VAL A 1 461 ? -8.800 -12.153 3.029 1.00 93.12 461 VAL A N 1
ATOM 3628 C CA . VAL A 1 461 ? -8.260 -13.486 2.749 1.00 93.12 461 VAL A CA 1
ATOM 3629 C C . VAL A 1 461 ? -7.580 -13.492 1.383 1.00 93.12 461 VAL A C 1
ATOM 3631 O O . VAL A 1 461 ? -8.239 -13.272 0.368 1.00 93.12 461 VAL A O 1
ATOM 3634 N N . PRO A 1 462 ? -6.273 -13.770 1.314 1.00 90.94 462 PRO A N 1
ATOM 3635 C CA . PRO A 1 462 ? -5.591 -14.110 0.070 1.00 90.94 462 PRO A CA 1
ATOM 3636 C C . PRO A 1 462 ? -6.225 -15.330 -0.609 1.00 90.94 462 PRO A C 1
ATOM 3638 O O . PRO A 1 462 ? -6.124 -16.433 -0.073 1.00 90.94 462 PRO A O 1
ATOM 3641 N N . VAL A 1 463 ? -6.862 -15.158 -1.773 1.00 90.06 463 VAL A N 1
ATOM 3642 C CA . VAL A 1 463 ? -7.595 -16.261 -2.439 1.00 90.06 463 VAL A CA 1
ATOM 3643 C C . VAL A 1 463 ? -6.890 -16.847 -3.651 1.00 90.06 463 VAL A C 1
ATOM 3645 O O . VAL A 1 463 ? -7.357 -17.839 -4.206 1.00 90.06 463 VAL A O 1
ATOM 3648 N N . ALA A 1 464 ? -5.772 -16.249 -4.058 1.00 87.06 464 ALA A N 1
ATOM 3649 C CA . ALA A 1 464 ? -5.033 -16.693 -5.226 1.00 87.06 464 ALA A CA 1
ATOM 3650 C C . ALA A 1 464 ? -3.523 -16.699 -5.019 1.00 87.06 464 ALA A C 1
ATOM 3652 O O . ALA A 1 464 ? -2.978 -15.877 -4.276 1.00 87.06 464 ALA A O 1
ATOM 3653 N N . GLN A 1 465 ? -2.858 -17.600 -5.737 1.00 84.06 465 GLN A N 1
ATOM 3654 C CA . GLN A 1 465 ? -1.413 -17.669 -5.874 1.00 84.06 465 GLN A CA 1
ATOM 3655 C C . GLN A 1 465 ? -1.018 -17.163 -7.257 1.00 84.06 465 GLN A C 1
ATOM 3657 O O . GLN A 1 465 ? -1.621 -17.557 -8.254 1.00 84.06 465 GLN A O 1
ATOM 3662 N N . SER A 1 466 ? 0.015 -16.324 -7.313 1.00 82.69 466 SER A N 1
ATOM 3663 C CA . SER A 1 466 ? 0.653 -15.955 -8.575 1.00 82.69 466 SER A CA 1
ATOM 3664 C C . SER A 1 466 ? 1.494 -17.120 -9.109 1.00 82.69 466 SER A C 1
ATOM 3666 O O . SER A 1 466 ? 2.360 -17.652 -8.402 1.00 82.69 466 SER A O 1
ATOM 3668 N N . LEU A 1 467 ? 1.243 -17.491 -10.360 1.00 83.50 467 LEU A N 1
ATOM 3669 C CA . LEU A 1 467 ? 2.095 -18.333 -11.186 1.00 83.50 467 LEU A CA 1
ATOM 3670 C C . LEU A 1 467 ? 2.649 -17.476 -12.318 1.00 83.50 467 LEU A C 1
ATOM 3672 O O . LEU A 1 467 ? 1.875 -16.918 -13.091 1.00 83.50 467 LEU A O 1
ATOM 3676 N N . VAL A 1 468 ? 3.970 -17.410 -12.449 1.00 82.31 468 VAL A N 1
ATOM 3677 C CA . VAL A 1 468 ? 4.630 -16.744 -13.578 1.00 82.31 468 VAL A CA 1
ATOM 3678 C C . VAL A 1 468 ? 5.070 -17.791 -14.579 1.00 82.31 468 VAL A C 1
ATOM 3680 O O . VAL A 1 468 ? 5.636 -18.816 -14.201 1.00 82.31 468 VAL A O 1
ATOM 3683 N N . PHE A 1 469 ? 4.781 -17.544 -15.855 1.00 81.44 469 PHE A N 1
ATOM 3684 C CA . PHE A 1 469 ? 5.102 -18.477 -16.930 1.00 81.44 469 PHE A CA 1
ATOM 3685 C C . PHE A 1 469 ? 6.417 -18.107 -17.613 1.00 81.44 469 PHE A C 1
ATOM 3687 O O . PHE A 1 469 ? 6.634 -16.947 -17.980 1.00 81.44 469 PHE A O 1
ATOM 3694 N N . ASP A 1 470 ? 7.266 -19.107 -17.843 1.00 79.31 470 ASP A N 1
ATOM 3695 C CA . ASP A 1 470 ? 8.417 -18.983 -18.736 1.00 79.31 470 ASP A CA 1
ATOM 3696 C C . ASP A 1 470 ? 7.993 -18.997 -20.226 1.00 79.31 470 ASP A C 1
ATOM 3698 O O . ASP A 1 470 ? 6.808 -19.054 -20.571 1.00 79.31 470 ASP A O 1
ATOM 3702 N N . PHE A 1 471 ? 8.963 -18.931 -21.144 1.00 70.00 471 PHE A N 1
ATOM 3703 C CA . PHE A 1 471 ? 8.694 -18.977 -22.590 1.00 70.00 471 PHE A CA 1
ATOM 3704 C C . PHE A 1 471 ? 8.162 -20.325 -23.095 1.00 70.00 471 PHE A C 1
ATOM 3706 O O . PHE A 1 471 ? 7.606 -20.381 -24.190 1.00 70.00 471 PHE A O 1
ATOM 3713 N N . GLU A 1 472 ? 8.335 -21.401 -22.330 1.00 73.56 472 GLU A N 1
ATOM 3714 C CA . GLU A 1 472 ? 7.790 -22.725 -22.639 1.00 73.56 472 GLU A CA 1
ATOM 3715 C C . GLU A 1 472 ? 6.382 -22.910 -22.044 1.00 73.56 472 GLU A C 1
ATOM 3717 O O . GLU A 1 472 ? 5.770 -23.962 -22.216 1.00 73.56 472 GLU A O 1
ATOM 3722 N N . GLY A 1 473 ? 5.851 -21.890 -21.357 1.00 72.69 473 GLY A N 1
ATOM 3723 C CA . GLY A 1 473 ? 4.559 -21.943 -20.681 1.00 72.69 473 GLY A CA 1
ATOM 3724 C C . GLY A 1 473 ? 4.594 -22.719 -19.364 1.00 72.69 473 GLY A C 1
ATOM 3725 O O . GLY A 1 473 ? 3.538 -23.055 -18.827 1.00 72.69 473 GLY A O 1
ATOM 3726 N N . ARG A 1 474 ? 5.780 -23.014 -18.816 1.00 78.12 474 ARG A N 1
ATOM 3727 C CA . ARG A 1 474 ? 5.907 -23.643 -17.498 1.00 78.12 474 ARG A CA 1
ATOM 3728 C C . ARG A 1 474 ? 5.691 -22.582 -16.429 1.00 78.12 474 ARG A C 1
ATOM 3730 O O . ARG A 1 474 ? 6.416 -21.592 -16.375 1.00 78.12 474 ARG A O 1
ATOM 3737 N N . GLY A 1 475 ? 4.677 -22.789 -15.595 1.00 75.62 475 GLY A N 1
ATOM 3738 C CA . GLY A 1 475 ? 4.385 -21.915 -14.465 1.00 75.62 475 GLY A CA 1
ATOM 3739 C C . GLY A 1 475 ? 5.282 -22.247 -13.279 1.00 75.62 475 GLY A C 1
ATOM 3740 O O . GLY A 1 475 ? 5.317 -23.398 -12.847 1.00 75.62 475 GLY A O 1
ATOM 3741 N N . SER A 1 476 ? 5.964 -21.254 -12.720 1.00 73.06 476 SER A N 1
ATOM 3742 C CA . SER A 1 476 ? 6.573 -21.352 -11.396 1.00 73.06 476 SER A CA 1
ATOM 3743 C C . SER A 1 476 ? 5.809 -20.484 -10.412 1.00 73.06 476 SER A C 1
ATOM 3745 O O . SER A 1 476 ? 5.400 -19.364 -10.726 1.00 73.06 476 SER A O 1
ATOM 3747 N N . THR A 1 477 ? 5.632 -20.994 -9.194 1.00 70.19 477 THR A N 1
ATOM 3748 C CA . THR A 1 477 ? 5.174 -20.155 -8.091 1.00 70.19 477 THR A CA 1
ATOM 3749 C C . THR A 1 477 ? 6.200 -19.064 -7.870 1.00 70.19 477 THR A C 1
ATOM 3751 O O . THR A 1 477 ? 7.396 -19.343 -7.777 1.00 70.19 477 THR A O 1
ATOM 3754 N N . VAL A 1 478 ? 5.718 -17.839 -7.770 1.00 64.19 478 VAL A N 1
ATOM 3755 C CA . VAL A 1 478 ? 6.571 -16.677 -7.600 1.00 64.19 478 VAL A CA 1
ATOM 3756 C C . VAL A 1 478 ? 7.258 -16.727 -6.223 1.00 64.19 478 VAL A C 1
ATOM 3758 O O . VAL A 1 478 ? 6.606 -16.545 -5.193 1.00 64.19 478 VAL A O 1
ATOM 3761 N N . ASP A 1 479 ? 8.574 -16.965 -6.196 1.00 63.12 479 ASP A N 1
ATOM 3762 C CA . ASP A 1 479 ? 9.430 -16.793 -5.010 1.00 63.12 479 ASP A CA 1
ATOM 3763 C C . ASP A 1 479 ? 10.230 -15.486 -5.166 1.00 63.12 479 ASP A C 1
ATOM 3765 O O . ASP A 1 479 ? 11.376 -15.497 -5.613 1.00 63.12 479 ASP A O 1
ATOM 3769 N N . LEU A 1 480 ? 9.610 -14.335 -4.851 1.00 56.03 480 LEU A N 1
ATOM 3770 C CA . LEU A 1 480 ? 10.185 -12.984 -5.063 1.00 56.03 480 LEU A CA 1
ATOM 3771 C C . LEU A 1 480 ? 11.366 -12.613 -4.150 1.00 56.03 480 LEU A C 1
ATOM 3773 O O . LEU A 1 480 ? 11.615 -11.439 -3.886 1.00 56.03 480 LEU A O 1
ATOM 3777 N N . GLY A 1 481 ? 12.114 -13.590 -3.650 1.00 51.78 481 GLY A N 1
ATOM 3778 C CA . GLY A 1 481 ? 13.228 -13.355 -2.732 1.00 51.78 481 GLY A CA 1
ATOM 3779 C C . GLY A 1 481 ? 14.610 -13.293 -3.379 1.00 51.78 481 GLY A C 1
ATOM 3780 O O . GLY A 1 481 ? 15.555 -12.873 -2.715 1.00 51.78 481 GLY A O 1
ATOM 3781 N N . ARG A 1 482 ? 14.773 -13.734 -4.632 1.00 64.88 482 ARG A N 1
ATOM 3782 C CA . ARG A 1 482 ? 16.106 -13.917 -5.228 1.00 64.88 482 ARG A CA 1
ATOM 3783 C C . ARG A 1 482 ? 16.378 -12.906 -6.330 1.00 64.88 482 ARG A C 1
ATOM 3785 O O . ARG A 1 482 ? 16.061 -13.138 -7.489 1.00 64.88 482 ARG A O 1
ATOM 3792 N N . ASN A 1 483 ? 17.003 -11.801 -5.938 1.00 72.38 483 ASN A N 1
ATOM 3793 C CA . ASN A 1 483 ? 17.764 -10.999 -6.889 1.00 72.38 483 ASN A CA 1
ATOM 3794 C C . ASN A 1 483 ? 19.006 -11.793 -7.300 1.00 72.38 483 ASN A C 1
ATOM 3796 O O . ASN A 1 483 ? 19.577 -12.502 -6.469 1.00 72.38 483 ASN A O 1
ATOM 3800 N N . ASP A 1 484 ? 19.417 -11.659 -8.555 1.00 78.31 484 ASP A N 1
ATOM 3801 C CA . ASP A 1 484 ? 20.618 -12.318 -9.069 1.00 78.31 484 ASP A CA 1
ATOM 3802 C C . ASP A 1 484 ? 21.877 -11.725 -8.419 1.00 78.31 484 ASP A C 1
ATOM 3804 O O . ASP A 1 484 ? 22.845 -12.435 -8.151 1.00 78.31 484 ASP A O 1
ATOM 3808 N N . ILE A 1 485 ? 21.844 -10.418 -8.122 1.00 82.81 485 ILE A N 1
ATOM 3809 C CA . ILE A 1 485 ? 22.946 -9.677 -7.501 1.00 82.81 485 ILE A CA 1
ATOM 3810 C C . ILE A 1 485 ? 22.414 -8.790 -6.365 1.00 82.81 485 ILE A C 1
ATOM 3812 O O . ILE A 1 485 ? 21.405 -8.093 -6.504 1.00 82.81 485 ILE A O 1
ATOM 3816 N N . LEU A 1 486 ? 23.124 -8.782 -5.234 1.00 82.50 486 LEU A N 1
ATOM 3817 C CA . LEU A 1 486 ? 22.883 -7.885 -4.100 1.00 82.50 486 LEU A CA 1
ATOM 3818 C C . LEU A 1 486 ? 24.045 -6.900 -3.962 1.00 82.50 486 LEU A C 1
ATOM 3820 O O . LEU A 1 486 ? 25.204 -7.311 -3.929 1.00 82.50 486 LEU A O 1
ATOM 3824 N N . VAL A 1 487 ? 23.739 -5.605 -3.866 1.00 83.56 487 VAL A N 1
ATOM 3825 C CA . VAL A 1 487 ? 24.745 -4.531 -3.827 1.00 83.56 487 VAL A CA 1
ATOM 3826 C C . VAL A 1 487 ? 24.377 -3.510 -2.753 1.00 83.56 487 VAL A C 1
ATOM 3828 O O . VAL A 1 487 ? 23.238 -3.063 -2.700 1.00 83.56 487 VAL A O 1
ATOM 3831 N N . SER A 1 488 ? 25.315 -3.092 -1.904 1.00 77.44 488 SER A N 1
ATOM 3832 C CA . SER A 1 488 ? 25.057 -2.077 -0.865 1.00 77.44 488 SER A CA 1
ATOM 3833 C C . SER A 1 488 ? 25.102 -0.635 -1.398 1.00 77.44 488 SER A C 1
ATOM 3835 O O . SER A 1 488 ? 24.254 0.195 -1.060 1.00 77.44 488 SER A O 1
ATOM 3837 N N . GLU A 1 489 ? 26.059 -0.325 -2.277 1.00 79.25 489 GLU A N 1
ATOM 3838 C CA . GLU A 1 489 ? 26.277 1.008 -2.856 1.00 79.25 489 GLU A CA 1
ATOM 3839 C C . GLU A 1 489 ? 26.685 0.932 -4.334 1.00 79.25 489 GLU A C 1
ATOM 3841 O O . GLU A 1 489 ? 27.204 -0.080 -4.788 1.00 79.25 489 GLU A O 1
ATOM 3846 N N . GLY A 1 490 ? 26.452 2.003 -5.101 1.00 86.69 490 GLY A N 1
ATOM 3847 C CA . GLY A 1 490 ? 26.839 2.047 -6.521 1.00 86.69 490 GLY A CA 1
ATOM 3848 C C . GLY A 1 490 ? 26.035 1.097 -7.417 1.00 86.69 490 GLY A C 1
ATOM 3849 O O . GLY A 1 490 ? 26.547 0.568 -8.397 1.00 86.69 490 GLY A O 1
ATOM 3850 N N . VAL A 1 491 ? 24.769 0.832 -7.071 1.00 87.19 491 VAL A N 1
ATOM 3851 C CA . VAL A 1 491 ? 23.932 -0.154 -7.780 1.00 87.19 491 VAL A CA 1
ATOM 3852 C C . VAL A 1 491 ? 23.730 0.181 -9.264 1.00 87.19 491 VAL A C 1
ATOM 3854 O O . VAL A 1 491 ? 23.636 -0.721 -10.092 1.00 87.19 491 VAL A O 1
ATOM 3857 N N . VAL A 1 492 ? 23.704 1.469 -9.620 1.00 88.06 492 VAL A N 1
ATOM 3858 C CA . VAL A 1 492 ? 23.570 1.917 -11.015 1.00 88.06 492 VAL A CA 1
ATOM 3859 C C . VAL A 1 492 ? 24.876 1.697 -11.776 1.00 88.06 492 VAL A C 1
ATOM 3861 O O . VAL A 1 492 ? 24.855 1.273 -12.928 1.00 88.06 492 VAL A O 1
ATOM 3864 N N . GLU A 1 493 ? 26.019 1.956 -11.144 1.00 91.12 493 GLU A N 1
ATOM 3865 C CA . GLU A 1 493 ? 27.341 1.669 -11.696 1.00 91.12 493 GLU A CA 1
ATOM 3866 C C . GLU A 1 493 ? 27.508 0.164 -11.937 1.00 91.12 493 GLU A C 1
ATOM 3868 O O . GLU A 1 493 ? 27.844 -0.230 -13.052 1.00 91.12 493 GLU A O 1
ATOM 3873 N N . MET A 1 494 ? 27.141 -0.671 -10.960 1.00 90.12 494 MET A N 1
ATOM 3874 C CA . MET A 1 494 ? 27.130 -2.130 -11.106 1.00 90.12 494 MET A CA 1
ATOM 3875 C C . MET A 1 494 ? 26.210 -2.582 -12.248 1.00 90.12 494 MET A C 1
ATOM 3877 O O . MET A 1 494 ? 26.604 -3.394 -13.079 1.00 90.12 494 MET A O 1
ATOM 3881 N N . ALA A 1 495 ? 24.998 -2.025 -12.345 1.00 89.00 495 ALA A N 1
ATOM 3882 C CA . ALA A 1 495 ? 24.079 -2.324 -13.444 1.00 89.00 495 ALA A CA 1
ATOM 3883 C C . ALA A 1 495 ? 24.695 -2.017 -14.819 1.00 89.00 495 ALA A C 1
ATOM 3885 O O . ALA A 1 495 ? 24.513 -2.781 -15.765 1.00 89.00 495 ALA A O 1
ATOM 3886 N N . ARG A 1 496 ? 25.453 -0.920 -14.938 1.00 90.06 496 ARG A N 1
ATOM 3887 C CA . ARG A 1 496 ? 26.157 -0.568 -16.180 1.00 90.06 496 ARG A CA 1
ATOM 3888 C C . ARG A 1 496 ? 27.292 -1.538 -16.494 1.00 90.06 496 ARG A C 1
ATOM 3890 O O . ARG A 1 496 ? 27.443 -1.898 -17.657 1.00 90.06 496 ARG A O 1
ATOM 3897 N N . GLU A 1 497 ? 28.065 -1.958 -15.495 1.00 89.19 497 GLU A N 1
ATOM 3898 C CA . GLU A 1 497 ? 29.141 -2.945 -15.668 1.00 89.19 497 GLU A CA 1
ATOM 3899 C C . GLU A 1 497 ? 28.590 -4.305 -16.114 1.00 89.19 497 GLU A C 1
ATOM 3901 O O . GLU A 1 497 ? 29.080 -4.883 -17.083 1.00 89.19 497 GLU A O 1
ATOM 3906 N N . VAL A 1 498 ? 27.508 -4.764 -15.481 1.00 89.00 498 VAL A N 1
ATOM 3907 C CA . VAL A 1 498 ? 26.802 -5.999 -15.850 1.00 89.00 498 VAL A CA 1
ATOM 3908 C C . VAL A 1 498 ? 26.287 -5.929 -17.289 1.00 89.00 498 VAL A C 1
ATOM 3910 O O . VAL A 1 498 ? 26.536 -6.839 -18.078 1.00 89.00 498 VAL A O 1
ATOM 3913 N N . LEU A 1 499 ? 25.636 -4.827 -17.677 1.00 88.75 499 LEU A N 1
ATOM 3914 C CA . LEU A 1 499 ? 25.171 -4.648 -19.055 1.00 88.75 499 LEU A CA 1
ATOM 3915 C C . LEU A 1 499 ? 26.316 -4.618 -20.066 1.00 88.75 499 LEU A C 1
ATOM 3917 O O . LEU A 1 499 ? 26.173 -5.166 -21.158 1.00 88.75 499 LEU A O 1
ATOM 3921 N N . LEU A 1 500 ? 27.439 -3.988 -19.721 1.00 87.56 500 LEU A N 1
ATOM 3922 C CA . LEU A 1 500 ? 28.609 -3.938 -20.589 1.00 87.56 500 LEU A CA 1
ATOM 3923 C C . LEU A 1 500 ? 29.132 -5.349 -20.882 1.00 87.56 500 LEU A C 1
ATOM 3925 O O . LEU A 1 500 ? 29.346 -5.690 -22.043 1.00 87.56 500 LEU A O 1
ATOM 3929 N N . GLU A 1 501 ? 29.265 -6.183 -19.851 1.00 87.56 501 GLU A N 1
ATOM 3930 C CA . GLU A 1 501 ? 29.639 -7.594 -19.992 1.00 87.56 501 GLU A CA 1
ATOM 3931 C C . GLU A 1 501 ? 28.634 -8.373 -20.854 1.00 87.56 501 GLU A C 1
ATOM 3933 O O . GLU A 1 501 ? 29.033 -9.097 -21.766 1.00 87.56 501 GLU A O 1
ATOM 3938 N N . MET A 1 502 ? 27.329 -8.198 -20.621 1.00 88.38 502 MET A N 1
ATOM 3939 C CA . MET A 1 502 ? 26.275 -8.900 -21.371 1.00 88.38 502 MET A CA 1
ATOM 3940 C C . MET A 1 502 ? 26.277 -8.545 -22.863 1.00 88.38 502 MET A C 1
ATOM 3942 O O . MET A 1 502 ? 26.100 -9.425 -23.707 1.00 88.38 502 MET A O 1
ATOM 3946 N N . VAL A 1 503 ? 26.503 -7.270 -23.200 1.00 86.38 503 VAL A N 1
ATOM 3947 C CA . VAL A 1 503 ? 26.609 -6.823 -24.597 1.00 86.38 503 VAL A CA 1
ATOM 3948 C C . VAL A 1 503 ? 27.871 -7.390 -25.253 1.00 86.38 503 VAL A C 1
ATOM 3950 O O . VAL A 1 503 ? 27.782 -7.946 -26.346 1.00 86.38 503 VAL A O 1
ATOM 3953 N N . LEU A 1 504 ? 29.028 -7.319 -24.583 1.00 84.81 504 LEU A N 1
ATOM 3954 C CA . LEU A 1 504 ? 30.308 -7.797 -25.129 1.00 84.81 504 LEU A CA 1
ATOM 3955 C C . LEU A 1 504 ? 30.342 -9.315 -25.352 1.00 84.81 504 LEU A C 1
ATOM 3957 O O . LEU A 1 504 ? 31.029 -9.788 -26.255 1.00 84.81 504 LEU A O 1
ATOM 3961 N N . ARG A 1 505 ? 29.588 -10.085 -24.560 1.00 83.50 505 ARG A N 1
ATOM 3962 C CA . ARG A 1 505 ? 29.447 -11.541 -24.729 1.00 83.50 505 ARG A CA 1
ATOM 3963 C C . ARG A 1 505 ? 28.512 -11.941 -25.875 1.00 83.50 505 ARG A C 1
ATOM 3965 O O . ARG A 1 505 ? 28.399 -13.126 -26.171 1.00 83.50 505 ARG A O 1
ATOM 3972 N N . GLY A 1 506 ? 27.864 -10.985 -26.543 1.00 70.50 506 GLY A N 1
ATOM 3973 C CA . GLY A 1 506 ? 27.050 -11.252 -27.729 1.00 70.50 506 GLY A CA 1
ATOM 3974 C C . GLY A 1 506 ? 25.661 -11.833 -27.449 1.00 70.50 506 GLY A C 1
ATOM 3975 O O . GLY A 1 506 ? 25.094 -12.456 -28.339 1.00 70.50 506 GLY A O 1
ATOM 3976 N N . GLY A 1 507 ? 25.107 -11.635 -26.246 1.00 60.88 507 GLY A N 1
ATOM 3977 C CA . GLY A 1 507 ? 23.673 -11.770 -25.939 1.00 60.88 507 GLY A CA 1
ATOM 3978 C C . GLY A 1 507 ? 22.941 -13.070 -26.321 1.00 60.88 507 GLY A C 1
ATOM 3979 O O . GLY A 1 507 ? 21.714 -13.045 -26.339 1.00 60.88 507 GLY A O 1
ATOM 3980 N N . GLY A 1 508 ? 23.618 -14.180 -26.647 1.00 49.38 508 GLY A N 1
ATOM 3981 C CA . GLY A 1 508 ? 22.927 -15.281 -27.332 1.00 49.38 508 GLY A CA 1
ATOM 3982 C C . GLY A 1 508 ? 23.479 -16.698 -27.222 1.00 49.38 508 GLY A C 1
ATOM 3983 O O . GLY A 1 508 ? 22.918 -17.566 -27.883 1.00 49.38 508 GLY A O 1
ATOM 3984 N N . ASP A 1 509 ? 24.506 -16.982 -26.419 1.00 44.25 509 ASP A N 1
ATOM 3985 C CA . ASP A 1 509 ? 24.945 -18.375 -26.248 1.00 44.25 509 ASP A CA 1
ATOM 3986 C C . ASP A 1 509 ? 25.466 -18.627 -24.825 1.00 44.25 509 ASP A C 1
ATOM 3988 O O . ASP A 1 509 ? 26.664 -18.584 -24.556 1.00 44.25 509 ASP A O 1
ATOM 3992 N N . GLU A 1 510 ? 24.549 -18.850 -23.878 1.00 49.59 510 GLU A N 1
ATOM 3993 C CA . GLU A 1 510 ? 24.905 -19.406 -22.570 1.00 49.59 510 GLU A CA 1
ATOM 3994 C C . GLU A 1 510 ? 24.514 -20.883 -22.498 1.00 49.59 510 GLU A C 1
ATOM 3996 O O . GLU A 1 510 ? 23.399 -21.269 -22.143 1.00 49.59 510 GLU A O 1
ATOM 4001 N N . THR A 1 511 ? 25.507 -21.736 -22.739 1.00 39.69 511 THR A N 1
ATOM 4002 C CA . THR A 1 511 ? 25.673 -22.944 -21.937 1.00 39.69 511 THR A CA 1
ATOM 4003 C C . THR A 1 511 ? 25.899 -22.512 -20.486 1.00 39.69 511 THR A C 1
ATOM 4005 O O . THR A 1 511 ? 27.034 -22.2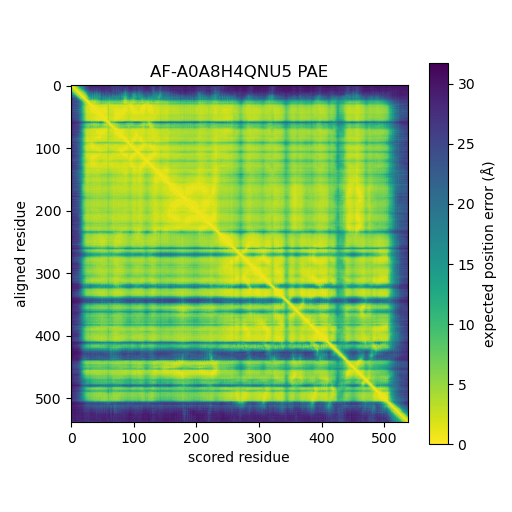60 -20.081 1.00 39.69 511 THR A O 1
ATOM 4008 N N . HIS A 1 512 ? 24.832 -22.402 -19.694 1.00 45.34 512 HIS A N 1
ATOM 4009 C CA . HIS A 1 512 ? 24.960 -22.380 -18.239 1.00 45.34 512 HIS A CA 1
ATOM 4010 C C . HIS A 1 512 ? 25.596 -23.706 -17.804 1.00 45.34 512 HIS A C 1
ATOM 4012 O O . HIS A 1 512 ? 24.951 -24.754 -17.800 1.00 45.34 512 HIS A O 1
ATOM 4018 N N . THR A 1 513 ? 26.884 -23.683 -17.475 1.00 37.31 513 THR A N 1
ATOM 4019 C CA . THR A 1 513 ? 27.497 -24.737 -16.674 1.00 37.31 513 THR A CA 1
ATOM 4020 C C . THR A 1 513 ? 26.946 -24.615 -15.259 1.00 37.31 513 THR A C 1
ATOM 4022 O O . THR A 1 513 ? 27.206 -23.614 -14.594 1.00 37.31 513 THR A O 1
ATOM 4025 N N . ASP A 1 514 ? 26.186 -25.619 -14.820 1.00 37.53 514 ASP A N 1
ATOM 4026 C CA . ASP A 1 514 ? 25.781 -25.831 -13.428 1.00 37.53 514 ASP A CA 1
ATOM 4027 C C . ASP A 1 514 ? 27.022 -25.826 -12.516 1.00 37.53 514 ASP A C 1
ATOM 4029 O O . ASP A 1 514 ? 27.653 -26.857 -12.293 1.00 37.53 514 ASP A O 1
ATOM 4033 N N . THR A 1 515 ? 27.395 -24.670 -11.967 1.00 37.12 515 THR A N 1
ATOM 4034 C CA . THR A 1 515 ? 28.411 -24.573 -10.904 1.00 37.12 515 THR A CA 1
ATOM 4035 C C . THR A 1 515 ? 27.823 -24.782 -9.503 1.00 37.12 515 THR A C 1
ATOM 4037 O O . THR A 1 515 ? 28.550 -24.745 -8.516 1.00 37.12 515 THR A O 1
ATOM 4040 N N . ASP A 1 516 ? 26.529 -25.100 -9.392 1.00 37.84 516 ASP A N 1
ATOM 4041 C CA . ASP A 1 516 ? 25.836 -25.309 -8.110 1.00 37.84 516 ASP A CA 1
ATOM 4042 C C . ASP A 1 516 ? 26.085 -26.688 -7.460 1.00 37.84 516 ASP A C 1
ATOM 4044 O O . ASP A 1 516 ? 25.522 -26.997 -6.405 1.00 37.84 516 ASP A O 1
ATOM 4048 N N . THR A 1 517 ? 26.941 -27.540 -8.039 1.00 38.25 517 THR A N 1
ATOM 4049 C CA . THR A 1 517 ? 27.251 -28.865 -7.465 1.00 38.25 517 THR A CA 1
ATOM 4050 C C . THR A 1 517 ? 28.507 -28.919 -6.593 1.00 38.25 517 THR A C 1
ATOM 4052 O O . THR A 1 517 ? 28.594 -29.817 -5.757 1.00 38.25 517 THR A O 1
ATOM 4055 N N . GLU A 1 518 ? 29.440 -27.964 -6.677 1.00 34.84 518 GLU A N 1
ATOM 4056 C CA . GLU A 1 518 ? 30.695 -28.052 -5.903 1.00 34.84 518 GLU A CA 1
ATOM 4057 C C . GLU A 1 518 ? 30.609 -27.457 -4.489 1.00 34.84 518 GLU A C 1
ATOM 4059 O O . GLU A 1 518 ? 31.241 -27.974 -3.571 1.00 34.84 518 GLU A O 1
ATOM 4064 N N . THR A 1 519 ? 29.744 -26.473 -4.226 1.00 34.34 519 THR A N 1
ATOM 4065 C CA . THR A 1 519 ? 29.639 -25.881 -2.872 1.00 34.34 519 THR A CA 1
ATOM 4066 C C . THR A 1 519 ? 28.786 -26.715 -1.905 1.00 34.34 519 THR A C 1
ATOM 4068 O O . THR A 1 519 ? 28.778 -26.471 -0.699 1.00 34.34 519 THR A O 1
ATOM 4071 N N . ARG A 1 520 ? 28.077 -27.744 -2.396 1.00 33.84 520 ARG A N 1
ATOM 4072 C CA . ARG A 1 520 ? 27.215 -28.609 -1.568 1.00 33.84 520 ARG A CA 1
ATOM 4073 C C . ARG A 1 520 ? 27.935 -29.837 -0.993 1.00 33.84 520 ARG A C 1
ATOM 4075 O O . ARG A 1 520 ? 27.372 -30.498 -0.124 1.00 33.84 520 ARG A O 1
ATOM 4082 N N . SER A 1 521 ? 29.172 -30.110 -1.422 1.00 33.88 521 SER A N 1
ATOM 4083 C CA . SER A 1 521 ? 29.979 -31.241 -0.935 1.00 33.88 521 SER A CA 1
ATOM 4084 C C . SER A 1 521 ? 30.854 -30.913 0.287 1.00 33.88 521 SER A C 1
ATOM 4086 O O . SER A 1 521 ? 31.352 -31.839 0.921 1.00 33.88 521 SER A O 1
ATOM 4088 N N . GLU A 1 522 ? 31.029 -29.640 0.659 1.00 34.97 522 GLU A N 1
ATOM 4089 C CA . GLU A 1 522 ? 31.929 -29.242 1.763 1.00 34.97 522 GLU A CA 1
ATOM 4090 C C . GLU A 1 522 ? 31.211 -28.796 3.053 1.00 34.97 522 GLU A C 1
ATOM 4092 O O . GLU A 1 522 ? 31.863 -28.517 4.054 1.00 34.97 522 GLU A O 1
ATOM 4097 N N . MET A 1 523 ? 29.870 -28.807 3.094 1.00 33.47 523 MET A N 1
ATOM 4098 C CA . MET A 1 523 ? 29.086 -28.500 4.310 1.00 33.47 523 MET A CA 1
ATOM 4099 C C . MET A 1 523 ? 28.282 -29.683 4.887 1.00 33.47 523 MET A C 1
ATOM 4101 O O . MET A 1 523 ? 27.490 -29.504 5.809 1.00 33.47 523 MET A O 1
ATOM 4105 N N . GLN A 1 524 ? 28.515 -30.913 4.418 1.00 35.84 524 GLN A N 1
ATOM 4106 C CA . GLN A 1 524 ? 28.040 -32.146 5.069 1.00 35.84 524 GLN A CA 1
ATOM 4107 C C . GLN A 1 524 ? 29.228 -32.969 5.569 1.00 35.84 524 GLN A C 1
ATOM 4109 O O . GLN A 1 524 ? 29.549 -34.035 5.055 1.00 35.84 524 GLN A O 1
ATOM 4114 N N . GLY A 1 525 ? 29.910 -32.445 6.583 1.00 39.91 525 GLY A N 1
ATOM 4115 C CA . GLY A 1 525 ? 31.095 -33.084 7.136 1.00 39.91 525 GLY A CA 1
ATOM 4116 C C . GLY A 1 525 ? 31.439 -32.603 8.533 1.00 39.91 525 GLY A C 1
ATOM 4117 O O . GLY A 1 525 ? 32.594 -32.293 8.764 1.00 39.91 525 GLY A O 1
ATOM 4118 N N . GLN A 1 526 ? 30.457 -32.501 9.436 1.00 38.44 526 GLN A N 1
ATOM 4119 C CA . GLN A 1 526 ? 30.659 -32.539 10.893 1.00 38.44 526 GLN A CA 1
ATOM 4120 C C . GLN A 1 526 ? 29.303 -32.497 11.608 1.00 38.44 526 GLN A C 1
ATOM 4122 O O . GLN A 1 526 ? 28.644 -31.467 11.695 1.00 38.44 526 GLN A O 1
ATOM 4127 N N . GLY A 1 527 ? 28.876 -33.655 12.095 1.00 31.95 527 GLY A N 1
ATOM 4128 C CA . GLY A 1 527 ? 27.662 -33.842 12.879 1.00 31.95 527 GLY A CA 1
ATOM 4129 C C . GLY A 1 527 ? 27.756 -35.197 13.554 1.00 31.95 527 GLY A C 1
ATOM 4130 O O . GLY A 1 527 ? 27.190 -36.176 13.076 1.00 31.95 527 GLY A O 1
ATOM 4131 N N . GLU A 1 528 ? 28.598 -35.254 14.583 1.00 34.22 528 GLU A N 1
ATOM 4132 C CA . GLU A 1 528 ? 28.860 -36.443 15.378 1.00 34.22 528 GLU A CA 1
ATOM 4133 C C . GLU A 1 528 ? 27.592 -36.967 16.059 1.00 34.22 528 GLU A C 1
ATOM 4135 O O . GLU A 1 528 ? 26.730 -36.236 16.546 1.00 34.22 528 GLU A O 1
ATOM 4140 N N . SER A 1 529 ? 27.541 -38.291 16.075 1.00 35.56 529 SER A N 1
ATOM 4141 C CA . SER A 1 529 ? 26.631 -39.170 16.782 1.00 35.56 529 SER A CA 1
ATOM 4142 C C . SER A 1 529 ? 26.513 -38.846 18.273 1.00 35.56 529 SER A C 1
ATOM 4144 O O . SER A 1 529 ? 27.496 -38.960 19.003 1.00 35.56 529 SER A O 1
ATOM 4146 N N . HIS A 1 530 ? 25.291 -38.605 18.749 1.00 35.19 530 HIS A N 1
ATOM 4147 C CA . HIS A 1 530 ? 24.925 -38.945 20.122 1.00 35.19 530 HIS A CA 1
ATOM 4148 C C . HIS A 1 530 ? 23.830 -40.012 20.122 1.00 35.19 530 HIS A C 1
ATOM 4150 O O . HIS A 1 530 ? 22.663 -39.786 19.811 1.00 35.19 530 HIS A O 1
ATOM 4156 N N . GLU A 1 531 ? 24.302 -41.206 20.444 1.00 33.31 531 GLU A N 1
ATOM 4157 C CA . GLU A 1 531 ? 23.601 -42.449 20.704 1.00 33.31 531 GLU A CA 1
ATOM 4158 C C . GLU A 1 531 ? 22.702 -42.289 21.947 1.00 33.31 531 GLU A C 1
ATOM 4160 O O . GLU A 1 531 ? 23.179 -41.931 23.024 1.00 33.31 531 GLU A O 1
ATOM 4165 N N . SER A 1 532 ? 21.396 -42.535 21.806 1.00 33.19 532 SER A N 1
ATOM 4166 C CA . SER A 1 532 ? 20.465 -42.666 22.932 1.00 33.19 532 SER A CA 1
ATOM 4167 C C . SER A 1 532 ? 20.039 -44.126 23.044 1.00 33.19 532 SER A C 1
ATOM 4169 O O . SER A 1 532 ? 19.202 -44.616 22.289 1.00 33.19 532 SER A O 1
ATOM 4171 N N . GLN A 1 533 ? 20.665 -44.820 23.992 1.00 39.28 533 GLN A N 1
ATOM 4172 C CA . GLN A 1 533 ? 20.169 -46.054 24.585 1.00 39.28 533 GLN A CA 1
ATOM 4173 C C . GLN A 1 533 ? 19.365 -45.705 25.845 1.00 39.28 533 GLN A C 1
ATOM 4175 O O . GLN A 1 533 ? 19.922 -45.118 26.768 1.00 39.28 533 GLN A O 1
ATOM 4180 N N . HIS A 1 534 ? 18.090 -46.098 25.894 1.00 36.12 534 HIS A N 1
ATOM 4181 C CA . HIS A 1 534 ? 17.377 -46.625 27.074 1.00 36.12 534 HIS A CA 1
ATOM 4182 C C . HIS A 1 534 ? 15.913 -46.868 26.676 1.00 36.12 534 HIS A C 1
ATOM 4184 O O . HIS A 1 534 ? 15.227 -45.943 26.265 1.00 36.12 534 HIS A O 1
ATOM 4190 N N . ASN A 1 535 ? 15.455 -48.113 26.547 1.00 39.69 535 ASN A N 1
ATOM 4191 C CA . ASN A 1 535 ? 15.164 -49.153 27.551 1.00 39.69 535 ASN A CA 1
ATOM 4192 C C . ASN A 1 535 ? 13.647 -49.256 27.759 1.00 39.69 535 ASN A C 1
ATOM 4194 O O . ASN A 1 535 ? 13.066 -48.536 28.566 1.00 39.69 535 ASN A O 1
ATOM 4198 N N . ASP A 1 536 ? 13.050 -50.230 27.075 1.00 48.94 536 ASP A N 1
ATOM 4199 C CA . ASP A 1 536 ? 11.893 -50.955 27.587 1.00 48.94 536 ASP A CA 1
ATOM 4200 C C . ASP A 1 536 ? 12.334 -51.818 28.774 1.00 48.94 536 ASP A C 1
ATOM 4202 O O . ASP A 1 536 ? 13.314 -52.557 28.655 1.00 48.94 536 ASP A O 1
ATOM 4206 N N . LEU A 1 537 ? 11.600 -51.758 29.892 1.00 48.03 537 LEU A N 1
ATOM 4207 C CA . LEU A 1 537 ? 11.269 -52.913 30.740 1.00 48.03 537 LEU A CA 1
ATOM 4208 C C . LEU A 1 537 ? 10.318 -52.520 31.891 1.00 48.03 537 LEU A C 1
ATOM 4210 O O . LEU A 1 537 ? 10.720 -51.807 32.808 1.00 48.03 537 LEU A O 1
ATOM 4214 N N . LYS A 1 538 ? 9.146 -53.176 31.863 1.00 45.06 538 LYS A N 1
ATOM 4215 C CA . LYS A 1 538 ? 8.133 -53.424 32.914 1.00 45.06 538 LYS A CA 1
ATOM 4216 C C . LYS A 1 538 ? 7.126 -52.339 33.276 1.00 45.06 538 LYS A C 1
ATOM 4218 O O . LYS A 1 538 ? 7.513 -51.322 33.881 1.00 45.06 538 LYS A O 1
#

Nearest PDB structures (foldseek):
  4lur-assembly1_A  TM=7.135E-01  e=4.485E-14  Danio rerio
  7jti-assembly1_C  TM=6.555E-01  e=1.939E-14  Bos taurus
  4eaj-assembly1_A  TM=6.710E-01  e=1.132E+00  Rattus norvegicus
  5we8-assembly1_A  TM=3.995E-01  e=8.007E+00  Homo sapiens

InterPro domains:
  IPR005151 Tail specific protease [PF03572] (277-416)
  IPR029045 ClpP/crotonase-like domain superfamily [SSF52096] (179-412)

Radius of gyration: 29.21 Å; Cα contacts (8 Å, |Δi|>4): 925; chains: 1; bounding box: 119×80×69 Å

Mean predicted aligned error: 9.69 Å

Foldseek 3Di:
DDDDDDDDDDDDPPPPPPDPDPQPQDDQDCPQLQSVLVVQCLVLLLVLALVSQVCSCPPQQEDVVQEPDHSQNSSVVSLFLNGKGFRDWDPDPDSQKTWTWIARPPQRFIWIWIWGFDPVDPNRRTNHIYTHGDLPDLVPADPPHPCSVLSVLLFFFDDLVNLVQLLCQLLVCCCVFFLANVLSVVLSVQSVVCSVVCVLVPRRHQAVSQVVSQVSSCVRVVANLWGKGQHAFGPDGDDPVSVLVSLLSVCVSCVNQAHPPQWDWDWDDDPNDTFIEIEGEGQEQRAPVRPPNLVSLLVSQLVLQPGQEYEYEQANHQYGSDPRSLVSLLASVLLQEFFDDDDVDPPRRKDFFKFWDFSVNPDGPDTRIHDPDDPVSNVRGNYQLGAYEYEYEPNRAPSSLSSLVSNVLQVLRNYFYEYADQVPPCLVCPPQHLNRPLPPWDWDAGPCVSSVNGRRMITTHRGTFMWGAYPVRDTDGDRSNDGPYYDHDPRVVVRVVSSVVCVVVPSDDDPPDPPVPPVVVPPPPDDDDDDDDDDDDD

Organism: NCBI:txid354080

pLDDT: mean 81.51, std 19.23, range [27.77, 98.62]